Protein AF-A0A8T3NRA7-F1 (afdb_monomer_lite)

Sequence (669 aa):
MKNLGLRRLRPAPAILIGAIGLLWAFSTGAVRDFVWADVRAGLIRLDGLSRVTRGLVLLGFGLLMLMVGALLFNDVWRAESRLLPLVRGVAGRGTMLPASLAPATLFLLSVAWTFALVGALHGHWAIRLAILTLYSLSALGWSSQAGLADRGAMMIGWATLAAVPLFFALRWRGPARPTLDFVVLLPLVGLTFVQMQALGVETWRSSGIPTVLASLAASVQNLSALTFPLLLRAGFNIADFTRRAAGWTVAIAERRLPSWAPPSLLLLLLGWRLREAVLETVERASRSSLEVEILPLVGGLAVPLSVGLVWWLVVGRPGARDTFPPSAEALTAAAGRHALPLIVAWLALNLLVFVLTEVAVAVIVVLGYDAARDVYAQISAITAWANSRSANLGWRLFVDGLALAAAVALSRRGHRPLALYLGIFGLLDVRSALTAADAPLGRFYSVGPGTPVDFWWLVLFSLIALFWLVRGRLTSARVNRLLFVVLVTALLRQTDFISNPFSPFLGFAGIGFIAFGIVWDAVTVGAWANATSPTLPRVSRVFLYLGYVLLTVTVINWSLTLHNLTAVSWFTGEIGLGGLNVFGRPLLYAIFAVTLTLPPGHHPPTVKRPQHVIADGPGRSAGRGRPYVRGPLLRLAAFAEAGVEGAPEAVAEEVQAQDGQEDRRAGEE

Radius of gyration: 31.09 Å; chains: 1; bounding box: 94×95×92 Å

Foldseek 3Di:
DDDDDPPPPDPDVVVVVVVVVLVVCLVCCCCPVPVVLLLVQQAADCPPPDPLLSVLLVVLVVLLVVLLVCLLCLVVLVVPFDWDFDPDADPPPTLTDGPVLLVVLLLLLLSLLLLQQLLQLQFFPVSNCVSLLVLLLLLLLLLLLLPPDDPVLNVVLVVLSVVSVVVSVVCNVPDRDSSVSSVVSSCSSSCSSVSSLVSQVVVCVVVVDNSVSNSSLVSLVLLQLLLLLLLLVLLQVVLVVLLSVLLSVLVCCVPPPPLVVLLVLLCVLLVVLLVVLVVVLVVVCVVDPPLLSVLLLVLLLVLLVLLVVLCCLLQVDPVNPVDAFDALVLLSVLLSVCSSVLSCQLCVLVVVLSSLQSVLSSQCSPVNCVRSVVVNVVSVVSSVVSPDPVNNLVSLLVSLVVLCVVLNVCSVVVVRSSSSLSSSLSSLSNSQSQCPCPHVNVSNDFDDQSTSNLNNVSVVLVVLCVVCVVVVNCDSLLSSLSSSLSSSSVVVSVLQCLLPVCCVPSVDGRSCNVSCSLVVCNSNVNVPLVDADSNRGSSSSSSSSSSSSSSNSSSQSSCVSSVVVVVSCCSRPVSNVVSSSNRSVSSSSSNSSSSNPGDPPDHRDDPPSPPPPPVPPPDDPDDDDDDDDDDDDDDDDDDDDDDDDDDDDDPVPPVVVPVVPPVPPPPDD

Structure (mmCIF, N/CA/C/O backbone):
data_AF-A0A8T3NRA7-F1
#
_entry.id   AF-A0A8T3NRA7-F1
#
loop_
_atom_site.group_PDB
_atom_site.id
_atom_site.type_symbol
_atom_site.label_atom_id
_atom_site.label_alt_id
_atom_site.label_comp_id
_atom_site.label_asym_id
_atom_site.label_entity_id
_atom_site.label_seq_id
_atom_site.pdbx_PDB_ins_code
_atom_site.Cartn_x
_atom_site.Cartn_y
_atom_site.Cartn_z
_atom_site.occupancy
_atom_site.B_iso_or_equiv
_atom_site.auth_seq_id
_atom_site.auth_comp_id
_atom_site.auth_asym_id
_atom_site.auth_atom_id
_atom_site.pdbx_PDB_model_num
ATOM 1 N N . MET A 1 1 ? -59.843 -18.920 4.256 1.00 42.78 1 MET A N 1
ATOM 2 C CA . MET A 1 1 ? -58.542 -18.232 4.422 1.00 42.78 1 MET A CA 1
ATOM 3 C C . MET A 1 1 ? -58.771 -16.726 4.318 1.00 42.78 1 MET A C 1
ATOM 5 O O . MET A 1 1 ? -59.166 -16.256 3.262 1.00 42.78 1 MET A O 1
ATOM 9 N N . LYS A 1 2 ? -58.673 -15.998 5.440 1.00 42.53 2 LYS A N 1
ATOM 10 C CA . LYS A 1 2 ? -58.988 -14.561 5.554 1.00 42.53 2 LYS A CA 1
ATOM 11 C C . LYS A 1 2 ? -57.787 -13.710 5.116 1.00 42.53 2 LYS A C 1
ATOM 13 O O . LYS A 1 2 ? -56.716 -13.831 5.700 1.00 42.53 2 LYS A O 1
ATOM 18 N N . ASN A 1 3 ? -58.004 -12.827 4.140 1.00 49.53 3 ASN A N 1
ATOM 19 C CA . ASN A 1 3 ? -57.104 -11.734 3.765 1.00 49.53 3 ASN A CA 1
ATOM 20 C C . ASN A 1 3 ? -56.941 -10.760 4.945 1.00 49.53 3 ASN A C 1
ATOM 22 O O . ASN A 1 3 ? -57.771 -9.873 5.150 1.00 49.53 3 ASN A O 1
ATOM 26 N N . LEU A 1 4 ? -55.883 -10.933 5.738 1.00 47.72 4 LEU A N 1
ATOM 27 C CA . LEU A 1 4 ? -55.464 -9.955 6.741 1.00 47.72 4 LEU A CA 1
ATOM 28 C C . LEU A 1 4 ? -54.808 -8.762 6.031 1.00 47.72 4 LEU A C 1
ATOM 30 O O . LEU A 1 4 ? -53.804 -8.893 5.333 1.00 47.72 4 LEU A O 1
ATOM 34 N N . GLY A 1 5 ? -55.433 -7.593 6.177 1.00 48.03 5 GLY A N 1
ATOM 35 C CA . GLY A 1 5 ? -55.075 -6.358 5.492 1.00 48.03 5 GLY A CA 1
ATOM 36 C C . GLY A 1 5 ? -53.710 -5.796 5.895 1.00 48.03 5 GLY A C 1
ATOM 37 O O . GLY A 1 5 ? -53.592 -5.072 6.877 1.00 48.03 5 GLY A O 1
ATOM 38 N N . LEU A 1 6 ? -52.706 -6.009 5.045 1.00 50.75 6 LEU A N 1
ATOM 39 C CA . LEU A 1 6 ? -51.382 -5.367 5.100 1.00 50.75 6 LEU A CA 1
ATOM 40 C C . LEU A 1 6 ? -51.362 -3.922 4.542 1.00 50.75 6 LEU A C 1
ATOM 42 O O . LEU A 1 6 ? -50.311 -3.388 4.201 1.00 50.75 6 LEU A O 1
ATOM 46 N N . ARG A 1 7 ? -52.512 -3.238 4.443 1.00 48.81 7 ARG A N 1
ATOM 47 C CA . ARG A 1 7 ? -52.618 -1.902 3.809 1.00 48.81 7 ARG A CA 1
ATOM 48 C C . ARG A 1 7 ? -52.236 -0.704 4.701 1.00 48.81 7 ARG A C 1
ATOM 50 O O . ARG A 1 7 ? -52.341 0.426 4.234 1.00 48.81 7 ARG A O 1
ATOM 57 N N . ARG A 1 8 ? -51.781 -0.893 5.948 1.00 47.66 8 ARG A N 1
ATOM 58 C CA . ARG A 1 8 ? -51.536 0.217 6.904 1.00 47.66 8 ARG A CA 1
ATOM 59 C C . ARG A 1 8 ? -50.123 0.298 7.497 1.00 47.66 8 ARG A C 1
ATOM 61 O O . ARG A 1 8 ? -49.962 0.670 8.650 1.00 47.66 8 ARG A O 1
ATOM 68 N N . LEU A 1 9 ? -49.093 0.033 6.699 1.00 49.75 9 LEU A N 1
ATOM 69 C CA . LEU A 1 9 ? -47.711 0.402 7.045 1.00 49.75 9 LEU A CA 1
ATOM 70 C C . LEU A 1 9 ? -47.064 1.212 5.916 1.00 49.75 9 LEU A C 1
ATOM 72 O O . LEU A 1 9 ? -45.962 0.913 5.469 1.00 49.75 9 LEU A O 1
ATOM 76 N N . ARG A 1 10 ? -47.756 2.243 5.417 1.00 51.19 10 ARG A N 1
ATOM 77 C CA . ARG A 1 10 ? -47.063 3.279 4.646 1.00 51.19 10 ARG A CA 1
ATOM 78 C C . ARG A 1 10 ? -46.370 4.196 5.656 1.00 51.19 10 ARG A C 1
ATOM 80 O O . ARG A 1 10 ? -47.083 4.802 6.458 1.00 51.19 10 ARG A O 1
ATOM 87 N N . PRO A 1 11 ? -45.027 4.273 5.673 1.00 61.53 11 PRO A N 1
ATOM 88 C CA . PRO A 1 11 ? -44.339 5.227 6.529 1.00 61.53 11 PRO A CA 1
ATOM 89 C C . PRO A 1 11 ? -44.876 6.620 6.209 1.00 61.53 11 PRO A C 1
ATOM 91 O O . PRO A 1 11 ? -45.037 6.970 5.037 1.00 61.53 11 PRO A O 1
ATOM 94 N N . ALA A 1 12 ? -45.212 7.393 7.243 1.00 73.50 12 ALA A N 1
ATOM 95 C CA . ALA A 1 12 ? -45.688 8.753 7.045 1.00 73.50 12 ALA A CA 1
ATOM 96 C C . ALA A 1 12 ? -44.647 9.515 6.199 1.00 73.50 12 ALA A C 1
ATOM 98 O O . ALA A 1 12 ? -43.454 9.410 6.491 1.00 73.50 12 ALA A O 1
ATOM 99 N N . PRO A 1 13 ? -45.049 10.275 5.166 1.00 73.38 13 PRO A N 1
ATOM 100 C CA . PRO A 1 13 ? -44.116 10.989 4.287 1.00 73.38 13 PRO A CA 1
ATOM 101 C C . PRO A 1 13 ? -43.151 11.903 5.061 1.00 73.38 13 PRO A C 1
ATOM 103 O O . PRO A 1 13 ? -42.006 12.070 4.655 1.00 73.38 13 PRO A O 1
ATOM 106 N N . ALA A 1 14 ? -43.558 12.394 6.237 1.00 70.06 14 ALA A N 1
ATOM 107 C CA . ALA A 1 14 ? -42.700 13.125 7.168 1.00 70.06 14 ALA A CA 1
ATOM 108 C C . ALA A 1 14 ? -41.482 12.315 7.669 1.00 70.06 14 ALA A C 1
ATOM 110 O O . ALA A 1 14 ? -40.402 12.876 7.823 1.00 70.06 14 ALA A O 1
ATOM 111 N N . ILE A 1 15 ? -41.620 11.000 7.878 1.00 70.44 15 ILE A N 1
ATOM 112 C CA . ILE A 1 15 ? -40.518 10.111 8.286 1.00 70.44 15 ILE A CA 1
ATOM 113 C C . ILE A 1 15 ? -39.537 9.924 7.128 1.00 70.44 15 ILE A C 1
ATOM 115 O O . ILE A 1 15 ? -38.329 9.957 7.341 1.00 70.44 15 ILE A O 1
ATOM 119 N N . LEU A 1 16 ? -40.042 9.773 5.899 1.00 69.44 16 LEU A N 1
ATOM 120 C CA . LEU A 1 16 ? -39.198 9.638 4.712 1.00 69.44 16 LEU A CA 1
ATOM 121 C C . LEU A 1 16 ? -38.414 10.933 4.443 1.00 69.44 16 LEU A C 1
ATOM 123 O O . LEU A 1 16 ? -37.205 10.887 4.246 1.00 69.44 16 LEU A O 1
ATOM 127 N N . ILE A 1 17 ? -39.083 12.090 4.503 1.00 72.94 17 ILE A N 1
ATOM 128 C CA . ILE A 1 17 ? -38.454 13.409 4.334 1.00 72.94 17 ILE A CA 1
ATOM 129 C C . ILE A 1 17 ? -37.449 13.673 5.461 1.00 72.94 17 ILE A C 1
ATOM 131 O O . ILE A 1 17 ? -36.344 14.138 5.195 1.00 72.94 17 ILE A O 1
ATOM 135 N N . GLY A 1 18 ? -37.785 13.317 6.704 1.00 70.69 18 GLY A N 1
ATOM 136 C CA . GLY A 1 18 ? -36.867 13.399 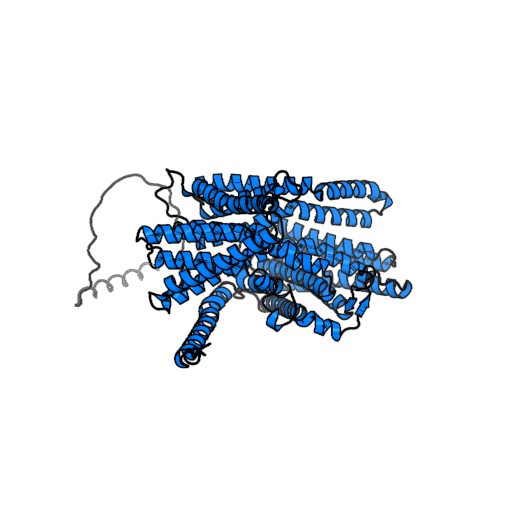7.839 1.00 70.69 18 GLY A CA 1
ATOM 137 C C . GLY A 1 18 ? -35.639 12.502 7.669 1.00 70.69 18 GLY A C 1
ATOM 138 O O . GLY A 1 18 ? -34.526 12.945 7.931 1.00 70.69 18 GLY A O 1
ATOM 139 N N . ALA A 1 19 ? -35.811 11.277 7.165 1.00 70.31 19 ALA A N 1
ATOM 140 C CA . ALA A 1 19 ? -34.712 10.357 6.882 1.00 70.31 19 ALA A CA 1
ATOM 141 C C . ALA A 1 19 ? -33.817 10.857 5.738 1.00 70.31 19 ALA A C 1
ATOM 143 O O . ALA A 1 19 ? -32.597 10.800 5.858 1.00 70.31 19 ALA A O 1
ATOM 144 N N . ILE A 1 20 ? -34.400 11.399 4.664 1.00 73.00 20 ILE A N 1
ATOM 145 C CA . ILE A 1 20 ? -33.654 12.006 3.551 1.00 73.00 20 ILE A CA 1
ATOM 146 C C . ILE A 1 20 ? -32.911 13.257 4.026 1.00 73.00 20 ILE A C 1
ATOM 148 O O . ILE A 1 20 ? -31.728 13.405 3.740 1.00 73.00 20 ILE A O 1
ATOM 152 N N . GLY A 1 21 ? -33.564 14.133 4.792 1.00 73.44 21 GLY A N 1
ATOM 153 C CA . GLY A 1 21 ? -32.945 15.325 5.370 1.00 73.44 21 GLY A CA 1
ATOM 154 C C . GLY A 1 21 ? -31.814 14.977 6.337 1.00 73.44 21 GLY A C 1
ATOM 155 O O . GLY A 1 21 ? -30.758 15.607 6.300 1.00 73.44 21 GLY A O 1
ATOM 156 N N . LEU A 1 22 ? -31.990 13.928 7.145 1.00 71.50 22 LEU A N 1
ATOM 157 C CA . LEU A 1 22 ? -30.947 13.383 8.010 1.00 71.50 22 LEU A CA 1
ATOM 158 C C . LEU A 1 22 ? -29.785 12.831 7.179 1.00 71.50 22 LEU A C 1
ATOM 160 O O . LEU A 1 22 ? -28.651 13.215 7.430 1.00 71.50 22 LEU A O 1
ATOM 164 N N . LEU A 1 23 ? -30.050 11.991 6.173 1.00 73.19 23 LEU A N 1
ATOM 165 C CA . LEU A 1 23 ? -29.034 11.441 5.268 1.00 73.19 23 LEU A CA 1
ATOM 166 C C . LEU A 1 23 ? -28.276 12.545 4.528 1.00 73.19 23 LEU A C 1
ATOM 168 O O . LEU A 1 23 ? -27.055 12.473 4.402 1.00 73.19 23 LEU A O 1
ATOM 172 N N . TRP A 1 24 ? -28.970 13.590 4.083 1.00 75.00 24 TRP A N 1
ATOM 173 C CA . TRP A 1 24 ? -28.373 14.738 3.413 1.00 75.00 24 TRP A CA 1
ATOM 174 C C . TRP A 1 24 ? -27.513 15.572 4.361 1.00 75.00 24 TRP A C 1
ATOM 176 O O . TRP A 1 24 ? -26.362 15.870 4.046 1.00 75.00 24 TRP A O 1
ATOM 186 N N . ALA A 1 25 ? -28.024 15.917 5.546 1.00 70.56 25 ALA A N 1
ATOM 187 C CA . ALA A 1 25 ? -27.269 16.644 6.565 1.00 70.56 25 ALA A CA 1
ATOM 188 C C . ALA A 1 25 ? -26.057 15.838 7.056 1.00 70.56 25 ALA A C 1
ATOM 190 O O . ALA A 1 25 ? -24.994 16.401 7.316 1.00 70.56 25 ALA A O 1
ATOM 191 N N . PHE A 1 26 ? -26.206 14.517 7.142 1.00 68.25 26 PHE A N 1
ATOM 192 C CA . PHE A 1 26 ? -25.139 13.587 7.478 1.00 68.25 26 PHE A CA 1
ATOM 193 C C . PHE A 1 26 ? -24.077 13.561 6.377 1.00 68.25 26 PHE A C 1
ATOM 195 O O . PHE A 1 26 ? -22.900 13.722 6.673 1.00 68.25 26 PHE A O 1
ATOM 202 N N . SER A 1 27 ? -24.484 13.454 5.111 1.00 70.12 27 SER A N 1
ATOM 203 C CA . SER A 1 27 ? -23.572 13.407 3.961 1.00 70.12 27 SER A CA 1
ATOM 204 C C . SER A 1 27 ? -22.838 14.734 3.763 1.00 70.12 27 SER A C 1
ATOM 206 O O . SER A 1 27 ? -21.614 14.767 3.691 1.00 70.12 27 SER A O 1
ATOM 208 N N . THR A 1 28 ? -23.562 15.854 3.748 1.00 73.25 28 THR A N 1
ATOM 209 C CA . THR A 1 28 ? -22.978 17.192 3.561 1.00 73.25 28 THR A CA 1
ATOM 210 C C . THR A 1 28 ? -22.137 17.632 4.757 1.00 73.25 28 THR A C 1
ATOM 212 O O . THR A 1 28 ? -21.053 18.181 4.569 1.00 73.25 28 THR A O 1
ATOM 215 N N . GLY A 1 29 ? -22.580 17.344 5.986 1.00 67.38 29 GLY A N 1
ATOM 216 C CA . GLY A 1 29 ? -21.813 17.602 7.205 1.00 67.38 29 GLY A CA 1
ATOM 217 C C . GLY A 1 29 ? -20.548 16.746 7.295 1.00 67.38 29 GLY A C 1
ATOM 218 O O . GLY A 1 29 ? -19.486 17.273 7.619 1.00 67.38 29 GLY A O 1
ATOM 219 N N . ALA A 1 30 ? -20.632 15.455 6.948 1.00 66.38 30 ALA A N 1
ATOM 220 C CA . ALA A 1 30 ? -19.479 14.557 6.874 1.00 66.38 30 ALA A CA 1
ATOM 221 C C . ALA A 1 30 ? -18.441 15.053 5.858 1.00 66.38 30 ALA A C 1
ATOM 223 O O . ALA A 1 30 ? -17.259 15.185 6.178 1.00 66.38 30 ALA A O 1
ATOM 224 N N . VAL A 1 31 ? -18.884 15.393 4.646 1.00 72.31 31 VAL A N 1
ATOM 225 C CA . VAL A 1 31 ? -17.997 15.873 3.580 1.00 72.31 31 VAL A CA 1
ATOM 226 C C . VAL A 1 31 ? -17.373 17.225 3.942 1.00 72.31 31 VAL A C 1
ATOM 228 O O . VAL A 1 31 ? -16.157 17.393 3.843 1.00 72.31 31 VAL A O 1
ATOM 231 N N . ARG A 1 32 ? -18.172 18.194 4.399 1.00 75.44 32 ARG A N 1
ATOM 232 C CA . ARG A 1 32 ? -17.684 19.556 4.651 1.00 75.44 32 ARG A CA 1
ATOM 233 C C . ARG A 1 32 ? -16.833 19.662 5.910 1.00 75.44 32 ARG A C 1
ATOM 235 O O . ARG A 1 32 ? -15.769 20.265 5.866 1.00 75.44 32 ARG A O 1
ATOM 242 N N . ASP A 1 33 ? -17.300 19.147 7.041 1.00 66.62 33 ASP A N 1
ATOM 243 C CA . ASP A 1 33 ? -16.639 19.434 8.319 1.00 66.62 33 ASP A CA 1
ATOM 244 C C . ASP A 1 33 ? -15.495 18.455 8.603 1.00 66.62 33 ASP A C 1
ATOM 246 O O . ASP A 1 33 ? -14.556 18.812 9.313 1.00 66.62 33 ASP A O 1
ATOM 250 N N . PHE A 1 34 ? -15.546 17.246 8.037 1.00 65.12 34 PHE A N 1
ATOM 251 C CA . PHE A 1 34 ? -14.589 16.193 8.363 1.00 65.12 34 PHE A CA 1
ATOM 252 C C . PHE A 1 34 ? -13.652 15.851 7.206 1.00 65.12 34 PHE A C 1
ATOM 254 O O . PHE A 1 34 ? -12.438 15.907 7.390 1.00 65.12 34 PHE A O 1
ATOM 261 N N . VAL A 1 35 ? -14.179 15.585 6.004 1.00 71.62 35 VAL A N 1
ATOM 262 C CA . VAL A 1 35 ? -13.320 15.291 4.843 1.00 71.62 35 VAL A CA 1
ATOM 263 C C . VAL A 1 35 ? -12.513 16.528 4.461 1.00 71.62 35 VAL A C 1
ATOM 265 O O . VAL A 1 35 ? -11.292 16.455 4.380 1.00 71.62 35 VAL A O 1
ATOM 268 N N . TRP A 1 36 ? -13.151 17.690 4.303 1.00 79.06 36 TRP A N 1
ATOM 269 C CA . TRP A 1 36 ? -12.434 18.903 3.901 1.00 79.06 36 TRP A CA 1
ATOM 270 C C . TRP A 1 36 ? -11.401 19.378 4.930 1.00 79.06 36 TRP A C 1
ATOM 272 O O . TRP A 1 36 ? -10.348 19.881 4.546 1.00 79.06 36 TRP A O 1
ATOM 282 N N . ALA A 1 37 ? -11.671 19.229 6.231 1.00 77.38 37 ALA A N 1
ATOM 283 C CA . ALA A 1 37 ? -10.720 19.617 7.273 1.00 77.38 37 ALA A CA 1
ATOM 284 C C . ALA A 1 37 ? -9.452 18.751 7.231 1.00 77.38 37 ALA A C 1
ATOM 286 O O . ALA A 1 37 ? -8.343 19.287 7.278 1.00 77.38 37 ALA A O 1
ATOM 287 N N . ASP A 1 38 ? -9.618 17.437 7.072 1.00 72.94 38 ASP A N 1
ATOM 288 C CA . ASP A 1 38 ? -8.507 16.493 6.939 1.00 72.94 38 ASP A CA 1
ATOM 289 C C . ASP A 1 38 ? -7.735 16.703 5.636 1.00 72.94 38 ASP A C 1
ATOM 291 O O . ASP A 1 38 ? -6.505 16.731 5.649 1.00 72.94 38 ASP A O 1
ATOM 295 N N . VAL A 1 39 ? -8.450 16.929 4.530 1.00 78.38 39 VAL A N 1
ATOM 296 C CA . VAL A 1 39 ? -7.868 17.310 3.240 1.00 78.38 39 VAL A CA 1
ATOM 297 C C . VAL A 1 39 ? -7.040 18.578 3.410 1.00 78.38 39 VAL A C 1
ATOM 299 O O . VAL A 1 39 ? -5.850 18.573 3.130 1.00 78.38 39 VAL A O 1
ATOM 302 N N . ARG A 1 40 ? -7.614 19.651 3.963 1.00 82.25 40 ARG A N 1
ATOM 303 C CA . ARG A 1 40 ? -6.927 20.935 4.152 1.00 82.25 40 ARG A CA 1
ATOM 304 C C . ARG A 1 40 ? -5.684 20.811 5.034 1.00 82.25 40 ARG A C 1
ATOM 306 O O . ARG A 1 40 ? -4.677 21.447 4.733 1.00 82.25 40 ARG A O 1
ATOM 313 N N . ALA A 1 41 ? -5.741 20.011 6.098 1.00 78.69 41 ALA A N 1
ATOM 314 C CA . ALA A 1 41 ? -4.588 19.734 6.956 1.00 78.69 41 ALA A CA 1
ATOM 315 C C . ALA A 1 41 ? -3.517 18.881 6.247 1.00 78.69 41 ALA A C 1
ATOM 317 O O . ALA A 1 41 ? -2.326 19.003 6.539 1.00 78.69 41 ALA A O 1
ATOM 318 N N . GLY A 1 42 ? -3.946 18.033 5.314 1.00 79.44 42 GLY A N 1
ATOM 319 C CA . GLY A 1 42 ? -3.124 17.132 4.517 1.00 79.44 42 GLY A CA 1
ATOM 320 C C . GLY A 1 42 ? -2.568 17.714 3.215 1.00 79.44 42 GLY A C 1
ATOM 321 O O . GLY A 1 42 ? -1.697 17.093 2.610 1.00 79.44 42 GLY A O 1
ATOM 322 N N . LEU A 1 43 ? -3.003 18.899 2.780 1.00 87.62 43 LEU A N 1
ATOM 323 C CA . LEU A 1 43 ? -2.511 19.501 1.541 1.00 87.62 43 LEU A CA 1
ATOM 324 C C . LEU A 1 43 ? -1.028 19.887 1.642 1.00 87.62 43 LEU A C 1
ATOM 326 O O . LEU A 1 43 ? -0.536 20.375 2.667 1.00 87.62 43 LEU A O 1
ATOM 330 N N . ILE A 1 44 ? -0.302 19.715 0.535 1.00 89.50 44 ILE A N 1
ATOM 331 C CA . ILE A 1 44 ? 1.076 20.198 0.420 1.00 89.50 44 ILE A CA 1
ATOM 332 C C . ILE A 1 44 ? 1.070 21.730 0.455 1.00 89.50 44 ILE A C 1
ATOM 334 O O . ILE A 1 44 ? 0.444 22.395 -0.371 1.00 89.50 44 ILE A O 1
ATOM 338 N N . ARG A 1 45 ? 1.795 22.300 1.417 1.00 92.25 45 ARG A N 1
ATOM 339 C CA . ARG A 1 45 ? 1.939 23.744 1.592 1.00 92.25 45 ARG A CA 1
ATOM 340 C C . ARG A 1 45 ? 2.900 24.288 0.545 1.00 92.25 45 ARG A C 1
ATOM 342 O O . ARG A 1 45 ? 4.091 23.979 0.559 1.00 92.25 45 ARG A O 1
ATOM 349 N N . LEU A 1 46 ? 2.374 25.140 -0.330 1.00 93.81 46 LEU A N 1
ATOM 350 C CA . LEU A 1 46 ? 3.138 25.795 -1.396 1.00 93.81 46 LEU A CA 1
ATOM 351 C C . LEU A 1 46 ? 3.808 27.101 -0.927 1.00 93.81 46 LEU A C 1
ATOM 353 O O . LEU A 1 46 ? 4.614 27.674 -1.660 1.00 93.81 46 LEU A O 1
ATOM 357 N N . ASP A 1 47 ? 3.506 27.556 0.293 1.00 93.38 47 ASP A N 1
ATOM 358 C CA . ASP A 1 47 ? 4.049 28.786 0.880 1.00 93.38 47 ASP A CA 1
ATOM 359 C C . ASP A 1 47 ? 5.577 28.718 0.977 1.00 93.38 47 ASP A C 1
ATOM 361 O O . ASP A 1 47 ? 6.127 27.756 1.520 1.00 93.38 47 ASP A O 1
ATOM 365 N N . GLY A 1 48 ? 6.273 29.738 0.473 1.00 93.31 48 GLY A N 1
ATOM 366 C CA . GLY A 1 48 ? 7.739 29.815 0.483 1.00 93.31 48 GLY A CA 1
ATOM 367 C C . GLY A 1 48 ? 8.437 29.038 -0.640 1.00 93.31 48 GLY A C 1
ATOM 368 O O . GLY A 1 48 ? 9.659 28.924 -0.627 1.00 93.31 48 GLY A O 1
ATOM 369 N N . LEU A 1 49 ? 7.696 28.484 -1.607 1.00 94.81 49 LEU A N 1
ATOM 370 C CA . LEU A 1 49 ? 8.273 27.958 -2.849 1.00 94.81 49 LEU A CA 1
ATOM 371 C C . LEU A 1 49 ? 8.381 29.065 -3.904 1.00 94.81 49 LEU A C 1
ATOM 373 O O . LEU A 1 49 ? 7.523 29.945 -3.983 1.00 94.81 49 LEU A O 1
ATOM 377 N N . SER A 1 50 ? 9.406 28.997 -4.761 1.00 96.25 50 SER A N 1
ATOM 378 C CA . SER A 1 50 ? 9.482 29.883 -5.929 1.00 96.25 50 SER A CA 1
ATOM 379 C C . SER A 1 50 ? 8.264 29.671 -6.840 1.00 96.25 50 SER A C 1
ATOM 381 O O . SER A 1 50 ? 7.718 28.564 -6.897 1.00 96.25 50 SER A O 1
ATOM 383 N N . ARG A 1 51 ? 7.848 30.702 -7.593 1.00 96.88 51 ARG A N 1
ATOM 384 C CA . ARG A 1 51 ? 6.703 30.598 -8.523 1.00 96.88 51 ARG A CA 1
ATOM 385 C C . ARG A 1 51 ? 6.860 29.428 -9.498 1.00 96.88 51 ARG A C 1
ATOM 387 O O . ARG A 1 51 ? 5.903 28.696 -9.726 1.00 96.88 51 ARG A O 1
ATOM 394 N N . VAL A 1 52 ? 8.074 29.207 -10.006 1.00 96.69 52 VAL A N 1
ATOM 395 C CA . VAL A 1 52 ? 8.349 28.117 -10.952 1.00 96.69 52 VAL A CA 1
ATOM 396 C C . VAL A 1 52 ? 8.301 26.753 -10.266 1.00 96.69 52 VAL A C 1
ATOM 398 O O . VAL A 1 52 ? 7.665 25.837 -10.773 1.00 96.69 52 VAL A O 1
ATOM 401 N N . THR A 1 53 ? 8.886 26.613 -9.071 1.00 96.38 53 THR A N 1
ATOM 402 C CA . THR A 1 53 ? 8.798 25.365 -8.290 1.00 96.38 53 THR A CA 1
ATOM 403 C C . THR A 1 53 ? 7.348 25.033 -7.938 1.00 96.38 53 THR A C 1
ATOM 405 O O . THR A 1 53 ? 6.944 23.879 -8.035 1.00 96.38 53 THR A O 1
ATOM 408 N N . ARG A 1 54 ? 6.543 26.041 -7.584 1.00 96.62 54 ARG A N 1
ATOM 409 C CA . ARG A 1 54 ? 5.100 25.885 -7.377 1.00 96.62 54 ARG A CA 1
ATOM 410 C C . ARG A 1 54 ? 4.406 25.403 -8.652 1.00 96.62 54 ARG A C 1
ATOM 412 O O . ARG A 1 54 ? 3.599 24.485 -8.571 1.00 96.62 54 ARG A O 1
ATOM 419 N N . GLY A 1 55 ? 4.745 25.979 -9.805 1.00 97.44 55 GLY A N 1
ATOM 420 C CA . GLY A 1 55 ? 4.258 25.534 -11.112 1.00 97.44 55 GLY A CA 1
ATOM 421 C C . GLY A 1 55 ? 4.582 24.066 -11.398 1.00 97.44 55 GLY A C 1
ATOM 422 O O . GLY A 1 55 ? 3.692 23.323 -11.789 1.00 97.44 55 GLY A O 1
ATOM 423 N N . LEU A 1 56 ? 5.809 23.616 -11.112 1.00 97.44 56 LEU A N 1
ATOM 424 C CA . LEU A 1 56 ? 6.205 22.208 -11.260 1.00 97.44 56 LEU A CA 1
ATOM 425 C C . LEU A 1 56 ? 5.424 21.278 -10.323 1.00 97.44 56 LEU A C 1
ATOM 427 O O . LEU A 1 56 ? 4.972 20.220 -10.743 1.00 97.44 56 LEU A O 1
ATOM 431 N N . VAL A 1 57 ? 5.221 21.673 -9.064 1.00 96.00 57 VAL A N 1
ATOM 432 C CA . VAL A 1 57 ? 4.410 20.888 -8.118 1.00 96.00 57 VAL A CA 1
ATOM 433 C C . VAL A 1 57 ? 2.960 20.785 -8.599 1.00 96.00 57 VAL A C 1
ATOM 435 O O . VAL A 1 57 ? 2.389 19.697 -8.589 1.00 96.00 57 VAL A O 1
ATOM 438 N N . LEU A 1 58 ? 2.377 21.894 -9.068 1.00 96.12 58 LEU A N 1
ATOM 439 C CA . LEU A 1 58 ? 1.031 21.909 -9.649 1.00 96.12 58 LEU A CA 1
ATOM 440 C C . LEU A 1 58 ? 0.947 21.061 -10.922 1.00 96.12 58 LEU A C 1
ATOM 442 O O . LEU A 1 58 ? -0.036 20.349 -11.092 1.00 96.12 58 LEU A O 1
ATOM 446 N N . LEU A 1 59 ? 1.975 21.081 -11.774 1.00 96.75 59 LEU A N 1
ATOM 447 C CA . LEU A 1 59 ? 2.076 20.209 -12.944 1.00 96.75 59 LEU A CA 1
ATOM 448 C C . LEU A 1 59 ? 2.085 18.733 -12.530 1.00 96.75 59 LEU A C 1
ATOM 450 O O . LEU A 1 59 ? 1.331 17.948 -13.093 1.00 96.75 59 LEU A O 1
ATOM 454 N N . GLY A 1 60 ? 2.882 18.357 -11.525 1.00 95.75 60 GLY A N 1
ATOM 455 C CA . GLY A 1 60 ? 2.925 16.985 -11.011 1.00 95.75 60 GLY A CA 1
ATOM 456 C C . GLY A 1 60 ? 1.563 16.507 -10.496 1.00 95.75 60 GLY A C 1
ATOM 457 O O . GLY A 1 60 ? 1.120 15.416 -10.846 1.00 95.75 60 GLY A O 1
ATOM 458 N N . PHE A 1 61 ? 0.852 17.344 -9.734 1.00 94.19 61 PHE A N 1
ATOM 459 C CA . PHE A 1 61 ? -0.520 17.045 -9.304 1.00 94.19 61 PHE A CA 1
ATOM 460 C C . PHE A 1 61 ? -1.530 17.037 -10.457 1.00 94.19 61 PHE A C 1
ATOM 462 O O . PHE A 1 61 ? -2.430 16.201 -10.467 1.00 94.19 61 PHE A O 1
ATOM 469 N N . GLY A 1 62 ? -1.386 17.931 -11.435 1.00 95.44 62 GLY A N 1
ATOM 470 C CA . GLY A 1 62 ? -2.222 17.959 -12.634 1.00 95.44 62 GLY A CA 1
ATOM 471 C C . GLY A 1 62 ? -2.081 16.676 -13.452 1.00 95.44 62 GLY A C 1
ATOM 472 O O . GLY A 1 62 ? -3.084 16.076 -13.825 1.00 95.44 62 GLY A O 1
ATOM 473 N N . LEU A 1 63 ? -0.848 16.200 -13.647 1.00 95.94 63 LEU A N 1
ATOM 474 C CA . LEU A 1 63 ? -0.563 14.918 -14.295 1.00 95.94 63 LEU A CA 1
ATOM 475 C C . LEU A 1 63 ? -1.100 13.736 -13.485 1.00 95.94 63 LEU A C 1
ATOM 477 O O . LEU A 1 63 ? -1.650 12.807 -14.066 1.00 95.94 63 LEU A O 1
ATOM 481 N N . LEU A 1 64 ? -1.002 13.779 -12.154 1.00 92.75 64 LEU A N 1
ATOM 482 C CA . LEU A 1 64 ? -1.603 12.762 -11.292 1.00 92.75 64 LEU A CA 1
ATOM 483 C C . LEU A 1 64 ? -3.125 12.693 -11.486 1.00 92.75 64 LEU A C 1
ATOM 485 O O . LEU A 1 64 ? -3.665 11.607 -11.671 1.00 92.75 64 LEU A O 1
ATOM 489 N N . MET A 1 65 ? -3.811 13.838 -11.486 1.00 91.62 65 MET A N 1
ATOM 490 C CA . MET A 1 65 ? -5.261 13.901 -11.700 1.00 91.62 65 MET A CA 1
ATOM 491 C C . MET A 1 65 ? -5.653 13.442 -13.103 1.00 91.62 65 MET A C 1
ATOM 493 O O . MET A 1 65 ? -6.605 12.677 -13.245 1.00 91.62 65 MET A O 1
ATOM 497 N N . LEU A 1 66 ? -4.888 13.840 -14.124 1.00 94.06 66 LEU A N 1
ATOM 498 C CA . LEU A 1 66 ? -5.065 13.358 -15.492 1.00 94.06 66 LEU A CA 1
ATOM 499 C C . LEU A 1 66 ? -4.954 11.832 -15.552 1.00 94.06 66 LEU A C 1
ATOM 501 O O . LEU A 1 66 ? -5.768 11.182 -16.196 1.00 94.06 66 LEU A O 1
ATOM 505 N N . MET A 1 67 ? -3.983 11.258 -14.844 1.00 91.88 67 MET A N 1
ATOM 506 C CA . MET A 1 67 ? -3.749 9.820 -14.825 1.00 91.88 67 MET A CA 1
ATOM 507 C C . MET A 1 67 ? -4.785 9.031 -14.034 1.00 91.88 67 MET A C 1
ATOM 509 O O . MET A 1 67 ? -5.153 7.933 -14.438 1.00 91.88 67 MET A O 1
ATOM 513 N N . VAL A 1 68 ? -5.301 9.593 -12.943 1.00 88.12 68 VAL A N 1
ATOM 514 C CA . VAL A 1 68 ? -6.472 9.039 -12.254 1.00 88.12 68 VAL A CA 1
ATOM 515 C C . VAL A 1 68 ? -7.691 9.085 -13.177 1.00 88.12 68 VAL A C 1
ATOM 517 O O . VAL A 1 68 ? -8.418 8.103 -13.264 1.00 88.12 68 VAL A O 1
ATOM 520 N N . GLY A 1 69 ? -7.882 10.181 -13.917 1.00 89.44 69 GLY A N 1
ATOM 521 C CA . GLY A 1 69 ? -8.909 10.280 -14.953 1.00 89.44 69 GLY A CA 1
ATOM 522 C C . GLY A 1 69 ? -8.747 9.199 -16.022 1.00 89.44 69 GLY A C 1
ATOM 523 O O . GLY A 1 69 ? -9.681 8.450 -16.275 1.00 89.44 69 GLY A O 1
ATOM 524 N N . ALA A 1 70 ? -7.549 9.048 -16.586 1.00 89.38 70 ALA A N 1
ATOM 525 C CA . ALA A 1 70 ? -7.246 8.012 -17.571 1.00 89.38 70 ALA A CA 1
ATOM 526 C C . ALA A 1 70 ? -7.528 6.596 -17.048 1.00 89.38 70 ALA A C 1
ATOM 528 O O . ALA A 1 70 ? -8.049 5.761 -17.777 1.00 89.38 70 ALA A O 1
ATOM 529 N N . LEU A 1 71 ? -7.247 6.353 -15.770 1.00 86.88 71 LEU A N 1
ATOM 530 C CA . LEU A 1 71 ? -7.514 5.091 -15.094 1.00 86.88 71 LEU A CA 1
ATOM 531 C C . LEU A 1 71 ? -9.022 4.830 -14.910 1.00 86.88 71 LEU A C 1
ATOM 533 O O . LEU A 1 71 ? -9.461 3.690 -15.044 1.00 86.88 71 LEU A O 1
ATOM 537 N N . LEU A 1 72 ? -9.823 5.869 -14.645 1.00 84.56 72 LEU A N 1
ATOM 538 C CA . LEU A 1 72 ? -11.287 5.773 -14.544 1.00 84.56 72 LEU A CA 1
ATOM 539 C C . LEU A 1 72 ? -11.974 5.651 -15.914 1.00 84.56 72 LEU A C 1
ATOM 541 O O . LEU A 1 72 ? -13.000 4.987 -16.024 1.00 84.56 72 LEU A O 1
ATOM 545 N N . PHE A 1 73 ? -11.404 6.268 -16.950 1.00 87.69 73 PHE A N 1
ATOM 546 C CA . PHE A 1 73 ? -11.925 6.290 -18.324 1.00 87.69 73 PHE A CA 1
ATOM 547 C C . PHE A 1 73 ? -11.106 5.416 -19.281 1.00 87.69 73 PHE A C 1
ATOM 549 O O . PHE A 1 73 ? -11.061 5.658 -20.488 1.00 87.69 73 PHE A O 1
ATOM 556 N N . ASN A 1 74 ? -10.457 4.388 -18.743 1.00 87.38 74 ASN A N 1
ATOM 557 C CA . ASN A 1 74 ? -9.554 3.523 -19.489 1.00 87.38 74 ASN A CA 1
ATOM 558 C C . ASN A 1 74 ? -10.221 2.900 -20.730 1.00 87.38 74 ASN A C 1
ATOM 560 O O . ASN A 1 74 ? -9.659 2.894 -21.824 1.00 87.38 74 ASN A O 1
ATOM 564 N N . ASP A 1 75 ? -11.457 2.430 -20.585 1.00 87.75 75 ASP A N 1
ATOM 565 C CA . ASP A 1 75 ? -12.186 1.799 -21.683 1.00 87.75 75 ASP A CA 1
ATOM 566 C C . ASP A 1 75 ? -12.512 2.772 -22.820 1.00 87.75 75 ASP A C 1
ATOM 568 O O . ASP A 1 75 ? -12.444 2.387 -23.986 1.00 87.75 75 ASP A O 1
ATOM 572 N N . VAL A 1 76 ? -12.772 4.045 -22.502 1.00 89.12 76 VAL A N 1
ATOM 573 C CA . VAL A 1 76 ? -12.938 5.104 -23.511 1.00 89.12 76 VAL A CA 1
ATOM 574 C C . VAL A 1 76 ? -11.625 5.311 -24.258 1.00 89.12 76 VAL A C 1
ATOM 576 O O . VAL A 1 76 ? -11.605 5.349 -25.485 1.00 89.12 76 VAL A O 1
ATOM 579 N N . TRP A 1 77 ? -10.506 5.370 -23.531 1.00 85.62 77 TRP A N 1
ATOM 580 C CA . TRP A 1 77 ? -9.196 5.517 -24.157 1.00 85.62 77 TRP A CA 1
ATOM 581 C C . TRP A 1 77 ? -8.884 4.344 -25.099 1.00 85.62 77 TRP A C 1
ATOM 583 O O . TRP A 1 77 ? -8.393 4.545 -26.212 1.00 85.62 77 TRP A O 1
ATOM 593 N N . ARG A 1 78 ? -9.220 3.114 -24.699 1.00 89.44 78 ARG A N 1
ATOM 594 C CA . ARG A 1 78 ? -9.082 1.928 -25.555 1.00 89.44 78 ARG A CA 1
ATOM 595 C C . ARG A 1 78 ? -9.984 1.979 -26.784 1.00 89.44 78 ARG A C 1
ATOM 597 O O . ARG A 1 78 ? -9.516 1.605 -27.853 1.00 89.44 78 ARG A O 1
ATOM 604 N N . ALA A 1 79 ? -11.237 2.407 -26.632 1.00 91.12 79 ALA A N 1
ATOM 605 C CA . ALA A 1 79 ? -12.205 2.463 -27.725 1.00 91.12 79 ALA A CA 1
ATOM 606 C C . ALA A 1 79 ? -11.762 3.421 -28.844 1.00 91.12 79 ALA A C 1
ATOM 608 O O . ALA A 1 79 ? -11.903 3.097 -30.019 1.00 91.12 79 ALA A O 1
ATOM 609 N N . GLU A 1 80 ? -11.161 4.553 -28.476 1.00 93.44 80 GLU A N 1
ATOM 610 C CA . GLU A 1 80 ? -10.702 5.583 -29.420 1.00 93.44 80 GLU A CA 1
ATOM 611 C C . GLU A 1 80 ? -9.312 5.301 -30.019 1.00 93.44 80 GLU A C 1
ATOM 613 O O . GLU A 1 80 ? -8.864 5.979 -30.945 1.00 93.44 80 GLU A O 1
ATOM 618 N N . SER A 1 81 ? -8.584 4.311 -29.497 1.00 92.19 81 SER A N 1
ATOM 619 C CA . SER A 1 81 ? -7.194 4.061 -29.881 1.00 92.19 81 SER A CA 1
ATOM 620 C C . SER A 1 81 ? -7.038 2.825 -30.750 1.00 92.19 81 SER A C 1
ATOM 622 O O . SER A 1 81 ? -7.595 1.764 -30.477 1.00 92.19 81 SER A O 1
ATOM 624 N N . ARG A 1 82 ? -6.136 2.898 -31.736 1.00 93.75 82 ARG A N 1
ATOM 625 C CA . ARG A 1 82 ? -5.686 1.700 -32.456 1.00 93.75 82 ARG A CA 1
ATOM 626 C C . ARG A 1 82 ? -5.030 0.724 -31.478 1.00 93.75 82 ARG A C 1
ATOM 628 O O . ARG A 1 82 ? -4.047 1.069 -30.824 1.00 93.75 82 ARG A O 1
ATOM 635 N N . LEU A 1 83 ? -5.550 -0.496 -31.416 1.00 92.00 83 LEU A N 1
ATOM 636 C CA . LEU A 1 83 ? -5.043 -1.556 -30.550 1.00 92.00 83 LEU A CA 1
ATOM 637 C C . LEU A 1 83 ? -3.914 -2.337 -31.237 1.00 92.00 83 LEU A C 1
ATOM 639 O O . LEU A 1 83 ? -4.040 -2.754 -32.388 1.00 92.00 83 LEU A O 1
ATOM 643 N N . LEU A 1 84 ? -2.808 -2.525 -30.522 1.00 90.44 84 LEU A N 1
ATOM 644 C CA . LEU A 1 84 ? -1.624 -3.257 -30.962 1.00 90.44 84 LEU A CA 1
ATOM 645 C C . LEU A 1 84 ? -1.494 -4.560 -30.156 1.00 90.44 84 LEU A C 1
ATOM 647 O O . LEU A 1 84 ? -1.580 -4.515 -28.926 1.00 90.44 84 LEU A O 1
ATOM 651 N N . PRO A 1 85 ? -1.267 -5.716 -30.799 1.00 86.56 85 PRO A N 1
ATOM 652 C CA . PRO A 1 85 ? -1.086 -6.973 -30.083 1.00 86.56 85 PRO A CA 1
ATOM 653 C C . PRO A 1 85 ? 0.283 -7.025 -29.386 1.00 86.56 85 PRO A C 1
ATOM 655 O O . PRO A 1 85 ? 1.311 -6.704 -29.982 1.00 86.56 85 PRO A O 1
ATOM 658 N N . LEU A 1 86 ? 0.313 -7.470 -28.127 1.00 84.44 86 LEU A N 1
ATOM 659 C CA . LEU A 1 86 ? 1.553 -7.756 -27.396 1.00 84.44 86 LEU A CA 1
ATOM 660 C C . LEU A 1 86 ? 2.033 -9.194 -27.662 1.00 84.44 86 LEU A C 1
ATOM 662 O O . LEU A 1 86 ? 1.252 -10.140 -27.582 1.00 84.44 86 LEU A O 1
ATOM 666 N N . VAL A 1 87 ? 3.344 -9.371 -27.881 1.00 68.12 87 VAL A N 1
ATOM 667 C CA . VAL A 1 87 ? 4.021 -10.640 -28.271 1.00 68.12 87 VAL A CA 1
ATOM 668 C C . VAL A 1 87 ? 3.892 -11.775 -27.231 1.00 68.12 87 VAL A C 1
ATOM 670 O O . VAL A 1 87 ? 4.309 -12.902 -27.469 1.00 68.12 87 VAL A O 1
ATOM 673 N N . ARG A 1 88 ? 3.287 -11.517 -26.067 1.00 65.88 88 ARG A N 1
ATOM 674 C CA . ARG A 1 88 ? 3.045 -12.507 -24.999 1.00 65.88 88 ARG A CA 1
ATOM 675 C C . ARG A 1 88 ? 1.641 -12.414 -24.392 1.00 65.88 88 ARG A C 1
ATOM 677 O O . ARG A 1 88 ? 1.442 -12.773 -23.235 1.00 65.88 88 ARG A O 1
ATOM 684 N N . GLY A 1 89 ? 0.670 -11.887 -25.137 1.00 59.47 89 GLY A N 1
ATOM 685 C CA . GLY A 1 89 ? -0.720 -11.893 -24.688 1.00 59.47 89 GLY A CA 1
ATOM 686 C C . GLY A 1 89 ? -1.267 -13.316 -24.564 1.00 59.47 89 GLY A C 1
ATOM 687 O O . GLY A 1 89 ? -0.928 -14.186 -25.362 1.00 59.47 89 GLY A O 1
ATOM 688 N N . VAL A 1 90 ? -2.126 -13.557 -23.569 1.00 53.50 90 VAL A N 1
ATOM 689 C CA . VAL A 1 90 ? -2.828 -14.842 -23.421 1.00 53.50 90 VAL A CA 1
ATOM 690 C C . VAL A 1 90 ? -3.624 -15.117 -24.701 1.00 53.50 90 VAL A C 1
ATOM 692 O O . VAL A 1 90 ? -4.505 -14.331 -25.071 1.00 53.50 90 VAL A O 1
ATOM 695 N N . ALA A 1 91 ? -3.305 -16.217 -25.386 1.00 39.38 91 ALA A N 1
ATOM 696 C CA . ALA A 1 91 ? -3.981 -16.623 -26.615 1.00 39.38 91 ALA A CA 1
ATOM 697 C C . ALA A 1 91 ? -5.502 -16.743 -26.382 1.00 39.38 91 ALA A C 1
ATOM 699 O O . ALA A 1 91 ? -5.942 -17.311 -25.385 1.00 39.38 91 ALA A O 1
ATOM 700 N N . GLY A 1 92 ? -6.309 -16.156 -27.271 1.00 45.75 92 GLY A N 1
ATOM 701 C CA . GLY A 1 92 ? -7.778 -16.162 -27.184 1.00 45.75 92 GLY A CA 1
ATOM 702 C C . GLY A 1 92 ? -8.413 -15.040 -26.348 1.00 45.75 92 GLY A C 1
ATOM 703 O O . GLY A 1 92 ? -9.619 -14.838 -26.453 1.00 45.75 92 GLY A O 1
ATOM 704 N N . ARG A 1 93 ? -7.636 -14.271 -25.566 1.00 55.78 93 ARG A N 1
ATOM 705 C CA . ARG A 1 93 ? -8.118 -13.047 -24.880 1.00 55.78 93 ARG A CA 1
ATOM 706 C C . ARG A 1 93 ? -7.287 -11.789 -25.143 1.00 55.78 93 ARG A C 1
ATOM 708 O O . ARG A 1 93 ? -7.822 -10.710 -24.940 1.00 55.78 93 ARG A O 1
ATOM 715 N N . GLY A 1 94 ? -6.039 -11.932 -25.606 1.00 58.44 94 GLY A N 1
ATOM 716 C CA . GLY A 1 94 ? -5.161 -10.879 -26.135 1.00 58.44 94 GLY A CA 1
ATOM 717 C C . GLY A 1 94 ? -4.963 -9.655 -25.230 1.00 58.44 94 GLY A C 1
ATOM 718 O O . GLY A 1 94 ? -5.840 -8.804 -25.127 1.00 58.44 94 GLY A O 1
ATOM 719 N N . THR A 1 95 ? -3.773 -9.478 -24.645 1.00 76.94 95 THR A N 1
ATOM 720 C CA . THR A 1 95 ? -3.404 -8.158 -24.107 1.00 76.94 95 THR A CA 1
ATOM 721 C C . THR A 1 95 ? -3.166 -7.213 -25.283 1.00 76.94 95 THR A C 1
ATOM 723 O O . THR A 1 95 ? -2.187 -7.323 -26.023 1.00 76.94 95 THR A O 1
ATOM 726 N N . MET A 1 96 ? -4.122 -6.316 -25.486 1.00 88.25 96 MET A N 1
ATOM 727 C CA . MET A 1 96 ? -4.087 -5.301 -26.528 1.00 88.25 96 MET A CA 1
ATOM 728 C C . MET A 1 96 ? -3.604 -3.985 -25.929 1.00 88.25 96 MET A C 1
ATOM 730 O O . MET A 1 96 ? -4.112 -3.539 -24.901 1.00 88.25 96 MET A O 1
ATOM 734 N N . LEU A 1 97 ? -2.632 -3.362 -26.585 1.00 90.38 97 LEU A N 1
ATOM 735 C CA . LEU A 1 97 ? -2.058 -2.085 -26.190 1.00 90.38 97 LEU A CA 1
ATOM 736 C C . LEU A 1 97 ? -2.614 -0.961 -27.072 1.00 90.38 97 LEU A C 1
ATOM 738 O O . LEU A 1 97 ? -2.343 -0.956 -28.272 1.00 90.38 97 LEU A O 1
ATOM 742 N N . PRO A 1 98 ? -3.324 0.031 -26.514 1.00 92.88 98 PRO A N 1
ATOM 743 C CA . PRO A 1 98 ? -3.620 1.270 -27.225 1.00 92.88 98 PRO A CA 1
ATOM 744 C C . PRO A 1 98 ? -2.337 1.946 -27.714 1.00 92.88 98 PRO A C 1
ATOM 746 O O . PRO A 1 98 ? -1.430 2.205 -26.923 1.00 92.88 98 PRO A O 1
ATOM 749 N N . ALA A 1 99 ? -2.254 2.269 -29.004 1.00 90.94 99 ALA A N 1
ATOM 750 C CA . ALA A 1 99 ? -1.047 2.834 -29.610 1.00 90.94 99 ALA A CA 1
ATOM 751 C C . ALA A 1 99 ? -0.583 4.136 -28.929 1.00 90.94 99 ALA A C 1
ATOM 753 O O . ALA A 1 99 ? 0.616 4.373 -28.795 1.00 90.94 99 ALA A O 1
ATOM 754 N N . SER A 1 100 ? -1.519 4.954 -28.438 1.00 91.56 100 SER A N 1
ATOM 755 C CA . SER A 1 100 ? -1.233 6.185 -27.690 1.00 91.56 100 SER A CA 1
ATOM 756 C C . SER A 1 100 ? -0.732 5.951 -26.263 1.00 91.56 100 SER A C 1
ATOM 758 O O . SER A 1 100 ? -0.144 6.857 -25.674 1.00 91.56 100 SER A O 1
ATOM 760 N N . LEU A 1 101 ? -0.944 4.763 -25.683 1.00 92.62 101 LEU A N 1
ATOM 761 C CA . LEU A 1 101 ? -0.529 4.479 -24.309 1.00 92.62 101 LEU A CA 1
ATOM 762 C C . LEU A 1 101 ? 0.996 4.406 -24.189 1.00 92.62 101 LEU A C 1
ATOM 764 O O . LEU A 1 101 ? 1.545 4.867 -23.192 1.00 92.62 101 LEU A O 1
ATOM 768 N N . ALA A 1 102 ? 1.689 3.861 -25.192 1.00 91.38 102 ALA A N 1
ATOM 769 C CA . ALA A 1 102 ? 3.147 3.739 -25.176 1.00 91.38 102 ALA A CA 1
ATOM 770 C C . ALA A 1 102 ? 3.873 5.095 -25.026 1.00 91.38 102 ALA A C 1
ATOM 772 O O . ALA A 1 102 ? 4.621 5.248 -24.056 1.00 91.38 102 ALA A O 1
ATOM 773 N N . PRO A 1 103 ? 3.647 6.105 -25.896 1.00 92.56 103 PRO A N 1
ATOM 774 C CA . PRO A 1 103 ? 4.292 7.408 -25.738 1.00 92.56 103 PRO A CA 1
ATOM 775 C C . PRO A 1 103 ? 3.843 8.133 -24.463 1.00 92.56 103 PRO A C 1
ATOM 777 O O . PRO A 1 103 ? 4.676 8.742 -23.795 1.00 92.56 103 PRO A O 1
ATOM 780 N N . ALA A 1 104 ? 2.566 8.024 -24.074 1.00 94.06 104 ALA A N 1
ATOM 781 C CA . ALA A 1 104 ? 2.079 8.610 -22.824 1.00 94.06 104 ALA A CA 1
ATOM 782 C C . ALA A 1 104 ? 2.799 8.017 -21.600 1.00 94.06 104 ALA A C 1
ATOM 784 O O . ALA A 1 104 ? 3.243 8.751 -20.720 1.00 94.06 104 ALA A O 1
ATOM 785 N N . THR A 1 105 ? 2.980 6.695 -21.576 1.00 94.38 105 THR A N 1
ATOM 786 C CA . THR A 1 105 ? 3.681 5.981 -20.501 1.00 94.38 105 THR A CA 1
ATOM 787 C C . THR A 1 105 ? 5.144 6.398 -20.431 1.00 94.38 105 THR A C 1
ATOM 789 O O . THR A 1 105 ? 5.619 6.745 -19.357 1.00 94.38 105 THR A O 1
ATOM 792 N N . LEU A 1 106 ? 5.857 6.435 -21.560 1.00 94.38 106 LEU A N 1
ATOM 793 C CA . LEU A 1 106 ? 7.263 6.852 -21.596 1.00 94.38 106 LEU A CA 1
ATOM 794 C C . LEU A 1 106 ? 7.452 8.311 -21.158 1.00 94.38 106 LEU A C 1
ATOM 796 O O . LEU A 1 106 ? 8.372 8.609 -20.393 1.00 94.38 106 LEU A O 1
ATOM 800 N N . PHE A 1 107 ? 6.560 9.213 -21.577 1.00 95.81 107 PHE A N 1
ATOM 801 C CA . PHE A 1 107 ? 6.561 10.602 -21.119 1.00 95.81 107 PHE A CA 1
ATOM 802 C C . PHE A 1 107 ? 6.374 10.690 -19.600 1.00 95.81 107 PHE A C 1
ATOM 804 O O . PHE A 1 107 ? 7.156 11.342 -18.908 1.00 95.81 107 PHE A O 1
ATOM 811 N N . LEU A 1 108 ? 5.376 9.992 -19.061 1.00 96.62 108 LEU A N 1
ATOM 812 C CA . LEU A 1 108 ? 5.082 10.008 -17.631 1.00 96.62 108 LEU A CA 1
ATOM 813 C C . LEU A 1 108 ? 6.177 9.352 -16.794 1.00 96.62 108 LEU A C 1
ATOM 815 O O . LEU A 1 108 ? 6.521 9.888 -15.744 1.00 96.62 108 LEU A O 1
ATOM 819 N N . LEU A 1 109 ? 6.765 8.249 -17.264 1.00 96.25 109 LEU A N 1
ATOM 820 C CA . LEU A 1 109 ? 7.933 7.634 -16.635 1.00 96.25 109 LEU A CA 1
ATOM 821 C C . LEU A 1 109 ? 9.113 8.606 -16.619 1.00 96.25 109 LEU A C 1
ATOM 823 O O . LEU A 1 109 ? 9.771 8.737 -15.588 1.00 96.25 109 LEU A O 1
ATOM 827 N N . SER A 1 110 ? 9.340 9.335 -17.716 1.00 97.38 110 SER A N 1
ATOM 828 C CA . SER A 1 110 ? 10.392 10.352 -17.783 1.00 97.38 110 SER A CA 1
ATOM 829 C C . SER A 1 110 ? 10.169 11.436 -16.731 1.00 97.38 110 SER A C 1
ATOM 831 O O . SER A 1 110 ? 11.050 11.696 -15.916 1.00 97.38 110 SER A O 1
ATOM 833 N N . VAL A 1 111 ? 8.960 12.005 -16.679 1.00 98.06 111 VAL A N 1
ATOM 834 C CA . VAL A 1 111 ? 8.587 13.037 -15.701 1.00 98.06 111 VAL A CA 1
ATOM 835 C C . VAL A 1 111 ? 8.679 12.517 -14.262 1.00 98.06 111 VAL A C 1
ATOM 837 O O . VAL A 1 111 ? 9.217 13.206 -13.393 1.00 98.06 111 VAL A O 1
ATOM 840 N N . ALA A 1 112 ? 8.197 11.300 -13.997 1.00 97.88 112 ALA A N 1
ATOM 841 C CA . ALA A 1 112 ? 8.250 10.666 -12.683 1.00 97.88 112 ALA A CA 1
ATOM 842 C C . ALA A 1 112 ? 9.697 10.485 -12.201 1.00 97.88 112 ALA A C 1
ATOM 844 O O . ALA A 1 112 ? 10.032 10.884 -11.080 1.00 97.88 112 ALA A O 1
ATOM 845 N N . TRP A 1 113 ? 10.575 9.965 -13.064 1.00 98.06 113 TRP A N 1
ATOM 846 C CA . TRP A 1 113 ? 12.002 9.844 -12.776 1.00 98.06 113 TRP A CA 1
ATOM 847 C C . TRP A 1 113 ? 12.665 11.203 -12.579 1.00 98.06 113 TRP A C 1
ATOM 849 O O . TRP A 1 113 ? 13.444 11.353 -11.642 1.00 98.06 113 TRP A O 1
ATOM 859 N N . THR A 1 114 ? 12.329 12.221 -13.376 1.00 98.50 114 THR A N 1
ATOM 860 C CA . THR A 1 114 ? 12.855 13.578 -13.176 1.00 98.50 114 THR A CA 1
ATOM 861 C C . THR A 1 114 ? 12.471 14.135 -11.806 1.00 98.50 114 THR A C 1
ATOM 863 O O . THR A 1 114 ? 13.341 14.625 -11.086 1.00 98.50 114 THR A O 1
ATOM 866 N N . PHE A 1 115 ? 11.203 14.028 -11.394 1.00 98.38 115 PHE A N 1
ATOM 867 C CA . PHE A 1 115 ? 10.776 14.446 -10.055 1.00 98.38 115 PHE A CA 1
ATOM 868 C C . PHE A 1 115 ? 11.530 13.689 -8.956 1.00 98.38 115 PHE A C 1
ATOM 870 O O . PHE A 1 115 ? 12.052 14.314 -8.028 1.00 98.38 115 PHE A O 1
ATOM 877 N N . ALA A 1 116 ? 11.648 12.364 -9.083 1.00 98.06 116 ALA A N 1
ATOM 878 C CA . ALA A 1 116 ? 12.369 11.539 -8.121 1.00 98.06 116 ALA A CA 1
ATOM 879 C C . ALA A 1 116 ? 13.855 11.930 -8.031 1.00 98.06 116 ALA A C 1
ATOM 881 O O . ALA A 1 116 ? 14.368 12.134 -6.932 1.00 98.06 116 ALA A O 1
ATOM 882 N N . LEU A 1 117 ? 14.534 12.104 -9.166 1.00 98.44 117 LEU A N 1
ATOM 883 C CA . LEU A 1 117 ? 15.949 12.470 -9.240 1.00 98.44 117 LEU A CA 1
ATOM 884 C C . LEU A 1 117 ? 16.208 13.877 -8.686 1.00 98.44 117 LEU A C 1
ATOM 886 O O . LEU A 1 117 ? 17.108 14.046 -7.867 1.00 98.44 117 LEU A O 1
ATOM 890 N N . VAL A 1 118 ? 15.397 14.876 -9.050 1.00 98.25 118 VAL A N 1
ATOM 891 C CA . VAL A 1 118 ? 15.512 16.244 -8.507 1.00 98.25 118 VAL A CA 1
ATOM 892 C C . VAL A 1 118 ? 15.293 16.251 -6.998 1.00 98.25 118 VAL A C 1
ATOM 894 O O . VAL A 1 118 ? 16.031 16.910 -6.262 1.00 98.25 118 VAL A O 1
ATOM 897 N N . GLY A 1 119 ? 14.295 15.506 -6.521 1.00 97.19 119 GLY A N 1
ATOM 898 C CA . GLY A 1 119 ? 14.037 15.377 -5.095 1.00 97.19 119 GLY A CA 1
ATOM 899 C C . GLY A 1 119 ? 15.176 14.662 -4.361 1.00 97.19 119 GLY A C 1
ATOM 900 O O . GLY A 1 119 ? 15.575 15.082 -3.275 1.00 97.19 119 GLY A O 1
ATOM 901 N N . ALA A 1 120 ? 15.755 13.625 -4.967 1.00 97.69 120 ALA A N 1
ATOM 902 C CA . ALA A 1 120 ? 16.875 12.887 -4.401 1.00 97.69 120 ALA A CA 1
ATOM 903 C C . ALA A 1 120 ? 18.149 13.733 -4.329 1.00 97.69 120 ALA A C 1
ATOM 905 O O . ALA A 1 120 ? 18.809 13.714 -3.292 1.00 97.69 120 ALA A O 1
ATOM 906 N N . LEU A 1 121 ? 18.464 14.500 -5.382 1.00 97.88 121 LEU A N 1
ATOM 907 C CA . LEU A 1 121 ? 19.713 15.255 -5.557 1.00 97.88 121 LEU A CA 1
ATOM 908 C C . LEU A 1 121 ? 20.056 16.158 -4.364 1.00 97.88 121 LEU A C 1
ATOM 910 O O . LEU A 1 121 ? 21.225 16.306 -4.021 1.00 97.88 121 LEU A O 1
ATOM 914 N N . HIS A 1 122 ? 19.041 16.706 -3.693 1.00 95.19 122 HIS A N 1
ATOM 915 C CA . HIS A 1 122 ? 19.196 17.600 -2.535 1.00 95.19 122 HIS A CA 1
ATOM 916 C C . HIS A 1 122 ? 18.866 16.934 -1.196 1.00 95.19 122 HIS A C 1
ATOM 918 O O . HIS A 1 122 ? 18.804 17.602 -0.167 1.00 95.19 122 HIS A O 1
ATOM 924 N N . GLY A 1 123 ? 18.609 15.627 -1.195 1.00 95.44 123 GLY A N 1
ATOM 925 C CA . GLY A 1 123 ? 18.373 14.832 0.006 1.00 95.44 123 GLY A CA 1
ATOM 926 C C . GLY A 1 123 ? 19.661 14.292 0.626 1.00 95.44 123 GLY A C 1
ATOM 927 O O . GLY A 1 123 ? 20.771 14.695 0.275 1.00 95.44 123 GLY A O 1
ATOM 928 N N . HIS A 1 124 ? 19.503 13.340 1.540 1.00 96.12 124 HIS A N 1
ATOM 929 C CA . HIS A 1 124 ? 20.597 12.601 2.161 1.00 96.12 124 HIS A CA 1
ATOM 930 C C . HIS A 1 124 ? 21.367 11.783 1.112 1.00 96.12 124 HIS A C 1
ATOM 932 O O . HIS A 1 124 ? 20.765 11.274 0.165 1.00 96.12 124 HIS A O 1
ATOM 938 N N . TRP A 1 125 ? 22.679 11.596 1.296 1.00 96.75 125 TRP A N 1
ATOM 939 C CA . TRP A 1 125 ? 23.530 10.882 0.332 1.00 96.75 125 TRP A CA 1
ATOM 940 C C . TRP A 1 125 ? 23.015 9.471 0.014 1.00 96.75 125 TRP A C 1
ATOM 942 O O . TRP A 1 125 ? 23.020 9.063 -1.142 1.00 96.75 125 TRP A O 1
ATOM 952 N N . ALA A 1 126 ? 22.483 8.761 1.014 1.00 95.88 126 ALA A N 1
ATOM 953 C CA . ALA A 1 126 ? 21.907 7.433 0.811 1.00 95.88 126 ALA A CA 1
ATOM 954 C C . ALA A 1 126 ? 20.675 7.467 -0.112 1.00 95.88 126 ALA A C 1
ATOM 956 O O . ALA A 1 126 ? 20.517 6.588 -0.950 1.00 95.88 126 ALA A O 1
ATOM 957 N N . ILE A 1 127 ? 19.830 8.503 -0.011 1.00 95.12 127 ILE A N 1
ATOM 958 C CA . ILE A 1 127 ? 18.655 8.671 -0.884 1.00 95.12 127 ILE A CA 1
ATOM 959 C C . ILE A 1 127 ? 19.105 9.020 -2.306 1.00 95.12 127 ILE A C 1
ATOM 961 O O . ILE A 1 127 ? 18.555 8.480 -3.262 1.00 95.12 127 ILE A O 1
ATOM 965 N N . ARG A 1 128 ? 20.132 9.871 -2.454 1.00 96.69 128 ARG A N 1
ATOM 966 C CA . ARG A 1 128 ? 20.739 10.187 -3.759 1.00 96.69 128 ARG A CA 1
ATOM 967 C C . ARG A 1 128 ? 21.215 8.930 -4.461 1.00 96.69 128 ARG A C 1
ATOM 969 O O . ARG A 1 128 ? 20.795 8.680 -5.583 1.00 96.69 128 ARG A O 1
ATOM 976 N N . LEU A 1 129 ? 22.059 8.147 -3.786 1.00 96.88 129 LEU A N 1
ATOM 977 C CA . LEU A 1 129 ? 22.609 6.922 -4.354 1.00 96.88 129 LEU A CA 1
ATOM 978 C C . LEU A 1 129 ? 21.509 5.906 -4.636 1.00 96.88 129 LEU A C 1
ATOM 980 O O . LEU A 1 129 ? 21.516 5.329 -5.714 1.00 96.88 129 LEU A O 1
ATOM 984 N N . ALA A 1 130 ? 20.543 5.726 -3.733 1.00 94.69 130 ALA A N 1
ATOM 985 C CA . ALA A 1 130 ? 19.446 4.788 -3.946 1.00 94.69 130 ALA A CA 1
ATOM 986 C C . ALA A 1 130 ? 18.625 5.141 -5.196 1.00 94.69 130 ALA A C 1
ATOM 988 O O . ALA A 1 130 ? 18.476 4.304 -6.080 1.00 94.69 130 ALA A O 1
ATOM 989 N N . ILE A 1 131 ? 18.139 6.382 -5.316 1.00 97.19 131 ILE A N 1
ATOM 990 C CA . ILE A 1 131 ? 17.308 6.793 -6.458 1.00 97.19 131 ILE A CA 1
ATOM 991 C C . ILE A 1 131 ? 18.117 6.830 -7.759 1.00 97.19 131 ILE A C 1
ATOM 993 O O . ILE A 1 131 ? 17.620 6.377 -8.786 1.00 97.19 131 ILE A O 1
ATOM 997 N N . LEU A 1 132 ? 19.366 7.308 -7.721 1.00 97.44 132 LEU A N 1
ATOM 998 C CA . LEU A 1 132 ? 20.247 7.303 -8.890 1.00 97.44 132 LEU A CA 1
ATOM 999 C C . LEU A 1 132 ? 20.550 5.876 -9.363 1.00 97.44 132 LEU A C 1
ATOM 1001 O O . LEU A 1 132 ? 20.521 5.618 -10.563 1.00 97.44 132 LEU A O 1
ATOM 1005 N N . THR A 1 133 ? 20.807 4.951 -8.434 1.00 95.12 133 THR A N 1
ATOM 1006 C CA . THR A 1 133 ? 21.063 3.538 -8.748 1.00 95.12 133 THR A CA 1
ATOM 1007 C C . THR A 1 133 ? 19.824 2.898 -9.357 1.00 95.12 133 THR A C 1
ATOM 1009 O O . THR A 1 133 ? 19.925 2.293 -10.415 1.00 95.12 133 THR A O 1
ATOM 1012 N N . LEU A 1 134 ? 18.646 3.086 -8.750 1.00 94.38 134 LEU A N 1
ATOM 1013 C CA . LEU A 1 134 ? 17.385 2.550 -9.271 1.00 94.38 134 LEU A CA 1
ATOM 1014 C C . LEU A 1 134 ? 17.064 3.077 -10.676 1.00 94.38 134 LEU A C 1
ATOM 1016 O O . LEU A 1 134 ? 16.694 2.294 -11.547 1.00 94.38 134 LEU A O 1
ATOM 1020 N N . TYR A 1 135 ? 17.250 4.380 -10.908 1.00 96.19 135 TYR A N 1
ATOM 1021 C CA . TYR A 1 135 ? 17.104 4.970 -12.239 1.00 96.19 135 TYR A CA 1
ATOM 1022 C C . TYR A 1 135 ? 18.087 4.348 -13.235 1.00 96.19 135 TYR A C 1
ATOM 1024 O O . TYR A 1 135 ? 17.678 3.894 -14.299 1.00 96.19 135 TYR A O 1
ATOM 1032 N N . SER A 1 136 ? 19.375 4.307 -12.879 1.00 95.50 136 SER A N 1
ATOM 1033 C CA . SER A 1 136 ? 20.436 3.840 -13.777 1.00 95.50 136 SER A CA 1
ATOM 1034 C C . SER A 1 136 ? 20.232 2.378 -14.152 1.00 95.50 136 SER A C 1
ATOM 1036 O O . SER A 1 136 ? 20.318 2.037 -15.322 1.00 95.50 136 SER A O 1
ATOM 1038 N N . LEU A 1 137 ? 19.892 1.534 -13.178 1.00 91.69 137 LEU A N 1
ATOM 1039 C CA . LEU A 1 137 ? 19.561 0.129 -13.388 1.00 91.69 137 LEU A CA 1
ATOM 1040 C C . LEU A 1 137 ? 18.345 -0.040 -14.306 1.00 91.69 137 LEU A C 1
ATOM 1042 O O . LEU A 1 137 ? 18.433 -0.749 -15.302 1.00 91.69 137 LEU A O 1
ATOM 1046 N N . SER A 1 138 ? 17.253 0.687 -14.050 1.00 91.31 138 SER A N 1
ATOM 1047 C CA . SER A 1 138 ? 16.064 0.636 -14.909 1.00 91.31 138 SER A CA 1
ATOM 1048 C C . SER A 1 138 ? 16.355 1.095 -16.343 1.00 91.31 138 SER A C 1
ATOM 1050 O O . SER A 1 138 ? 15.857 0.493 -17.295 1.00 91.31 138 SER A O 1
ATOM 1052 N N . ALA A 1 139 ? 17.157 2.146 -16.511 1.00 92.31 139 ALA A N 1
ATOM 1053 C CA . ALA A 1 139 ? 17.526 2.677 -17.818 1.00 92.31 139 ALA A CA 1
ATOM 1054 C C . ALA A 1 139 ? 18.540 1.777 -18.557 1.00 92.31 139 ALA A C 1
ATOM 1056 O O . ALA A 1 139 ? 18.459 1.649 -19.777 1.00 92.31 139 ALA A O 1
ATOM 1057 N N . LEU A 1 140 ? 19.432 1.089 -17.835 1.00 90.06 140 LEU A N 1
ATOM 1058 C CA . LEU A 1 140 ? 20.301 0.027 -18.364 1.00 90.06 140 LEU A CA 1
ATOM 1059 C C . LEU A 1 140 ? 19.498 -1.191 -18.827 1.00 90.06 140 LEU A C 1
ATOM 1061 O O . LEU A 1 140 ? 19.729 -1.725 -19.910 1.00 90.06 140 LEU A O 1
ATOM 1065 N N . GLY A 1 141 ? 18.525 -1.623 -18.023 1.00 85.88 141 GLY A N 1
ATOM 1066 C CA . GLY A 1 141 ? 17.616 -2.702 -18.394 1.00 85.88 141 GLY A CA 1
ATOM 1067 C C . GLY A 1 141 ? 16.849 -2.374 -19.675 1.00 85.88 141 GLY A C 1
ATOM 1068 O O . GLY A 1 141 ? 16.688 -3.238 -20.534 1.00 85.88 141 GLY A O 1
ATOM 1069 N N . TRP A 1 142 ? 16.458 -1.110 -19.853 1.00 85.69 142 TRP A N 1
ATOM 1070 C CA . TRP A 1 142 ? 15.848 -0.611 -21.086 1.00 85.69 142 TRP A CA 1
ATOM 1071 C C . TRP A 1 142 ? 16.813 -0.642 -22.280 1.00 85.69 142 TRP A C 1
ATOM 1073 O O . TRP A 1 142 ? 16.458 -1.148 -23.346 1.00 85.69 142 TRP A O 1
ATOM 1083 N N . SER A 1 143 ? 18.046 -0.151 -22.104 1.00 83.38 143 SER A N 1
ATOM 1084 C CA . SER A 1 143 ? 19.041 -0.080 -23.182 1.00 83.38 143 SER A CA 1
ATOM 1085 C C . SER A 1 143 ? 19.510 -1.454 -23.663 1.00 83.38 143 SER A C 1
ATOM 1087 O O . SER A 1 143 ? 19.771 -1.627 -24.853 1.00 83.38 143 SER A O 1
ATOM 1089 N N . SER A 1 144 ? 19.544 -2.446 -22.767 1.00 79.88 144 SER A N 1
ATOM 1090 C CA . SER A 1 144 ? 19.924 -3.833 -23.068 1.00 79.88 144 SER A CA 1
ATOM 1091 C C . SER A 1 144 ? 19.141 -4.452 -24.224 1.00 79.88 144 SER A C 1
ATOM 1093 O O . SER A 1 144 ? 19.672 -5.235 -25.009 1.00 79.88 144 SER A O 1
ATOM 1095 N N . GLN A 1 145 ? 17.870 -4.076 -24.349 1.00 72.56 145 GLN A N 1
ATOM 1096 C CA . GLN A 1 145 ? 16.936 -4.713 -25.271 1.00 72.56 145 GLN A CA 1
ATOM 1097 C C . GLN A 1 145 ? 17.004 -4.107 -26.676 1.00 72.56 145 GLN A C 1
ATOM 1099 O O . GLN A 1 145 ? 16.502 -4.702 -27.625 1.00 72.56 145 GLN A O 1
ATOM 1104 N N . ALA A 1 146 ? 17.675 -2.961 -26.828 1.00 69.75 146 ALA A N 1
ATOM 1105 C CA . ALA A 1 146 ? 17.951 -2.332 -28.118 1.00 69.75 146 ALA A CA 1
ATOM 1106 C C . ALA A 1 146 ? 19.207 -2.908 -28.818 1.00 69.75 146 ALA A C 1
ATOM 1108 O O . ALA A 1 146 ? 19.570 -2.449 -29.901 1.00 69.75 146 ALA A O 1
ATOM 1109 N N . GLY A 1 147 ? 19.874 -3.899 -28.207 1.00 60.19 147 GLY A N 1
ATOM 1110 C CA . GLY A 1 147 ? 21.234 -4.388 -28.494 1.00 60.19 147 GLY A CA 1
ATOM 1111 C C . GLY A 1 147 ? 21.510 -5.093 -29.832 1.00 60.19 147 GLY A C 1
ATOM 1112 O O . GLY A 1 147 ? 22.431 -5.898 -29.898 1.00 60.19 147 GLY A O 1
ATOM 1113 N N . LEU A 1 148 ? 20.769 -4.797 -30.899 1.00 57.62 148 LEU A N 1
ATOM 1114 C CA . LEU A 1 148 ? 21.093 -5.229 -32.272 1.00 57.62 148 LEU A CA 1
ATOM 1115 C C . LEU A 1 148 ? 21.269 -4.050 -33.245 1.00 57.62 148 LEU A C 1
ATOM 1117 O O . LEU A 1 148 ? 21.465 -4.259 -34.440 1.00 57.62 148 LEU A O 1
ATOM 1121 N N . ALA A 1 149 ? 21.178 -2.813 -32.751 1.00 60.91 149 ALA A N 1
ATOM 1122 C CA . ALA A 1 149 ? 21.225 -1.613 -33.576 1.00 60.91 149 ALA A CA 1
ATOM 1123 C C . ALA A 1 149 ? 22.654 -1.089 -33.825 1.00 60.91 149 ALA A C 1
ATOM 1125 O O . ALA A 1 149 ? 23.616 -1.485 -33.167 1.00 60.91 149 ALA A O 1
ATOM 1126 N N . ASP A 1 150 ? 22.758 -0.158 -34.779 1.00 79.38 150 ASP A N 1
ATOM 1127 C CA . ASP A 1 150 ? 23.965 0.588 -35.144 1.00 79.38 150 ASP A CA 1
ATOM 1128 C C . ASP A 1 150 ? 24.805 1.040 -33.926 1.00 79.38 150 ASP A C 1
ATOM 1130 O O . ASP A 1 150 ? 24.293 1.578 -32.937 1.00 79.38 150 ASP A O 1
ATOM 1134 N N . ARG A 1 151 ? 26.131 0.867 -34.024 1.00 82.94 151 ARG A N 1
ATOM 1135 C CA . ARG A 1 151 ? 27.106 1.210 -32.975 1.00 82.94 151 ARG A CA 1
ATOM 1136 C C . ARG A 1 151 ? 27.025 2.691 -32.594 1.00 82.94 151 ARG A C 1
ATOM 1138 O O . ARG A 1 151 ? 27.203 3.024 -31.422 1.00 82.94 151 ARG A O 1
ATOM 1145 N N . GLY A 1 152 ? 26.738 3.570 -33.557 1.00 84.81 152 GLY A N 1
ATOM 1146 C CA . GLY A 1 152 ? 26.556 5.003 -33.324 1.00 84.81 152 GLY A CA 1
ATOM 1147 C C . GLY A 1 152 ? 25.393 5.288 -32.379 1.00 84.81 152 GLY A C 1
ATOM 1148 O O . GLY A 1 152 ? 25.561 5.954 -31.354 1.00 84.81 152 GLY A O 1
ATOM 1149 N N . ALA A 1 153 ? 24.228 4.711 -32.670 1.00 81.56 153 ALA A N 1
ATOM 1150 C CA . ALA A 1 153 ? 23.061 4.833 -31.806 1.00 81.56 153 ALA A CA 1
ATOM 1151 C C . ALA A 1 153 ? 23.315 4.263 -30.401 1.00 81.56 153 ALA A C 1
ATOM 1153 O O . ALA A 1 153 ? 22.949 4.889 -29.406 1.00 81.56 153 ALA A O 1
ATOM 1154 N N . MET A 1 154 ? 24.008 3.128 -30.295 1.00 80.75 154 MET A N 1
ATOM 1155 C CA . MET A 1 154 ? 24.380 2.564 -28.998 1.00 80.75 154 MET A CA 1
ATOM 1156 C C . MET A 1 154 ? 25.235 3.545 -28.176 1.00 80.75 154 MET A C 1
ATOM 1158 O O . MET A 1 154 ? 24.917 3.798 -27.016 1.00 80.75 154 MET A O 1
ATOM 1162 N N . MET A 1 155 ? 26.265 4.167 -28.767 1.00 86.88 155 MET A N 1
ATOM 1163 C CA . MET A 1 155 ? 27.113 5.149 -28.069 1.00 86.88 155 MET A CA 1
ATOM 1164 C C . MET A 1 155 ? 26.329 6.364 -27.566 1.00 86.88 155 MET A C 1
ATOM 1166 O O . MET A 1 155 ? 26.544 6.802 -26.437 1.00 86.88 155 MET A O 1
ATOM 1170 N N . ILE A 1 156 ? 25.393 6.888 -28.364 1.00 87.06 156 ILE A N 1
ATOM 1171 C CA . ILE A 1 156 ? 24.532 8.004 -27.939 1.00 87.06 156 ILE A CA 1
ATOM 1172 C C . ILE A 1 156 ? 23.637 7.565 -26.764 1.00 87.06 156 ILE A C 1
ATOM 1174 O O . ILE A 1 156 ? 23.444 8.331 -25.820 1.00 87.06 156 ILE A O 1
ATOM 1178 N N . GLY A 1 157 ? 23.161 6.314 -26.770 1.00 85.69 157 GLY A N 1
ATOM 1179 C CA . GLY A 1 157 ? 22.370 5.739 -25.676 1.00 85.69 157 GLY A CA 1
ATOM 1180 C C . GLY A 1 157 ? 23.158 5.641 -24.371 1.00 85.69 157 GLY A C 1
ATOM 1181 O O . GLY A 1 157 ? 22.665 5.991 -23.301 1.00 85.69 157 GLY A O 1
ATOM 1182 N N . TRP A 1 158 ? 24.423 5.232 -24.456 1.00 88.50 158 TRP A N 1
ATOM 1183 C CA . TRP A 1 158 ? 25.325 5.201 -23.306 1.00 88.50 158 TRP A CA 1
ATOM 1184 C C . TRP A 1 158 ? 25.687 6.595 -22.802 1.00 88.50 158 TRP A C 1
ATOM 1186 O O . TRP A 1 158 ? 25.720 6.819 -21.592 1.00 88.50 158 TRP A O 1
ATOM 1196 N N . ALA A 1 159 ? 25.922 7.541 -23.711 1.00 92.06 159 ALA A N 1
ATOM 1197 C CA . ALA A 1 159 ? 26.226 8.920 -23.356 1.00 92.06 159 ALA A CA 1
ATOM 1198 C C . ALA A 1 159 ? 25.044 9.596 -22.639 1.00 92.06 159 ALA A C 1
ATOM 1200 O O . ALA A 1 159 ? 25.242 10.248 -21.613 1.00 92.06 159 ALA A O 1
ATOM 1201 N N . THR A 1 160 ? 23.815 9.405 -23.133 1.00 89.94 160 THR A N 1
ATOM 1202 C CA . THR A 1 160 ? 22.597 9.949 -22.505 1.00 89.94 160 THR A CA 1
ATOM 1203 C C . THR A 1 160 ? 22.339 9.327 -21.135 1.00 89.94 160 THR A C 1
ATOM 1205 O O . THR A 1 160 ? 22.076 10.053 -20.174 1.00 89.94 160 THR A O 1
ATOM 1208 N N . LEU A 1 161 ? 22.528 8.012 -21.003 1.00 91.06 161 LEU A N 1
ATOM 1209 C CA . LEU A 1 161 ? 22.455 7.313 -19.723 1.00 91.06 161 LEU A CA 1
ATOM 1210 C C . LEU A 1 161 ? 23.494 7.837 -18.711 1.00 91.06 161 LEU A C 1
ATOM 1212 O O . LEU A 1 161 ? 23.143 8.133 -17.568 1.00 91.06 161 LEU A O 1
ATOM 1216 N N . ALA A 1 162 ? 24.760 7.979 -19.120 1.00 95.19 162 ALA A N 1
ATOM 1217 C CA . ALA A 1 162 ? 25.861 8.423 -18.259 1.00 95.19 162 ALA A CA 1
ATOM 1218 C C . ALA A 1 162 ? 25.765 9.908 -17.860 1.00 95.19 162 ALA A C 1
ATOM 1220 O O . ALA A 1 162 ? 26.287 10.307 -16.812 1.00 95.19 162 ALA A O 1
ATOM 1221 N N . ALA A 1 163 ? 25.063 10.726 -18.649 1.00 97.19 163 ALA A N 1
ATOM 1222 C CA . ALA A 1 163 ? 24.880 12.146 -18.370 1.00 97.19 163 ALA A CA 1
ATOM 1223 C C . ALA A 1 163 ? 24.136 12.407 -17.048 1.00 97.19 163 ALA A C 1
ATOM 1225 O O . ALA A 1 163 ? 24.441 13.386 -16.366 1.00 97.19 163 ALA A O 1
ATOM 1226 N N . VAL A 1 164 ? 23.200 11.538 -16.639 1.00 97.50 164 VAL A N 1
ATOM 1227 C CA . VAL A 1 164 ? 22.457 11.706 -15.375 1.00 97.50 164 VAL A CA 1
ATOM 1228 C C . VAL A 1 164 ? 23.355 11.483 -14.142 1.00 97.50 164 VAL A C 1
ATOM 1230 O O . VAL A 1 164 ? 23.420 12.388 -13.303 1.00 97.50 164 VAL A O 1
ATOM 1233 N N . PRO A 1 165 ? 24.104 10.365 -14.007 1.00 97.81 165 PRO A N 1
ATOM 1234 C CA . PRO A 1 165 ? 25.114 10.215 -12.957 1.00 97.81 165 PRO A CA 1
ATOM 1235 C C . PRO A 1 165 ? 26.177 11.317 -12.964 1.00 97.81 165 PRO A C 1
ATOM 1237 O O . PRO A 1 165 ? 26.534 11.822 -11.899 1.00 97.81 165 PRO A O 1
ATOM 1240 N N . LEU A 1 166 ? 26.647 11.737 -14.145 1.00 98.00 166 LEU A N 1
ATOM 1241 C CA . LEU A 1 166 ? 27.607 12.835 -14.263 1.00 98.00 166 LEU A CA 1
ATOM 1242 C C . LEU A 1 166 ? 27.021 14.146 -13.724 1.00 98.00 166 LEU A C 1
ATOM 1244 O O . LEU A 1 166 ? 27.670 14.837 -12.941 1.00 98.00 166 LEU A O 1
ATOM 1248 N N . PHE A 1 167 ? 25.770 14.463 -14.065 1.00 98.31 167 PHE A N 1
ATOM 1249 C CA . PHE A 1 167 ? 25.072 15.623 -13.515 1.00 98.31 167 PHE A CA 1
ATOM 1250 C C . PHE A 1 167 ? 24.952 15.545 -11.986 1.00 98.31 167 PHE A C 1
ATOM 1252 O O . PHE A 1 167 ? 25.201 16.537 -11.299 1.00 98.31 167 PHE A O 1
ATOM 1259 N N . PHE A 1 168 ? 24.647 14.365 -11.433 1.00 98.06 168 PHE A N 1
ATOM 1260 C CA . PHE A 1 168 ? 24.640 14.137 -9.983 1.00 98.06 168 PHE A CA 1
ATOM 1261 C C . PHE A 1 168 ? 26.010 14.377 -9.348 1.00 98.06 168 PHE A C 1
ATOM 1263 O O . PHE A 1 168 ? 26.078 15.016 -8.298 1.00 98.06 168 PHE A O 1
ATOM 1270 N N . ALA A 1 169 ? 27.090 13.905 -9.974 1.00 97.81 169 ALA A N 1
ATOM 1271 C CA . ALA A 1 169 ? 28.452 14.124 -9.498 1.00 97.81 169 ALA A CA 1
ATOM 1272 C C . ALA A 1 169 ? 28.812 15.620 -9.501 1.00 97.81 169 ALA A C 1
ATOM 1274 O O . ALA A 1 169 ? 29.276 16.147 -8.488 1.00 97.81 169 ALA A O 1
ATOM 1275 N N . LEU A 1 170 ? 28.503 16.331 -10.591 1.00 98.06 170 LEU A N 1
ATOM 1276 C CA . LEU A 1 170 ? 28.739 17.774 -10.729 1.00 98.06 170 LEU A CA 1
ATOM 1277 C C . LEU A 1 170 ? 27.919 18.603 -9.731 1.00 98.06 170 LEU A C 1
ATOM 1279 O O . LEU A 1 170 ? 28.390 19.613 -9.206 1.00 98.06 170 LEU A O 1
ATOM 1283 N N . ARG A 1 171 ? 26.683 18.185 -9.442 1.00 97.44 171 ARG A N 1
ATOM 1284 C CA . ARG A 1 171 ? 25.765 18.890 -8.534 1.00 97.44 171 ARG A CA 1
ATOM 1285 C C . ARG A 1 171 ? 25.796 18.360 -7.101 1.00 97.44 171 ARG A C 1
ATOM 1287 O O . ARG A 1 171 ? 25.058 18.876 -6.266 1.00 97.44 171 ARG A O 1
ATOM 1294 N N . TRP A 1 172 ? 26.676 17.411 -6.773 1.00 96.56 172 TRP A N 1
ATOM 1295 C CA . TRP A 1 172 ? 26.666 16.701 -5.489 1.00 96.56 172 TRP A CA 1
ATOM 1296 C C . TRP A 1 172 ? 26.760 17.627 -4.268 1.00 96.56 172 TRP A C 1
ATOM 1298 O O . TRP A 1 172 ? 26.110 17.396 -3.252 1.00 96.56 172 TRP A O 1
ATOM 1308 N N . ARG A 1 173 ? 27.553 18.699 -4.346 1.00 95.50 173 ARG A N 1
ATOM 1309 C CA . ARG A 1 173 ? 27.685 19.701 -3.267 1.00 95.50 173 ARG A CA 1
ATOM 1310 C C . ARG A 1 173 ? 27.071 21.056 -3.625 1.00 95.50 173 ARG A C 1
ATOM 1312 O O . ARG A 1 173 ? 27.279 22.032 -2.913 1.00 95.50 173 ARG A O 1
ATOM 1319 N N . GLY A 1 174 ? 26.347 21.132 -4.741 1.00 94.50 174 GLY A N 1
ATOM 1320 C CA . GLY A 1 174 ? 25.782 22.382 -5.233 1.00 94.50 174 GLY A CA 1
ATOM 1321 C C . GLY A 1 174 ? 24.577 22.858 -4.409 1.00 94.50 174 GLY A C 1
ATOM 1322 O O . GLY A 1 174 ? 23.883 22.042 -3.803 1.00 94.50 174 GLY A O 1
ATOM 1323 N N . PRO A 1 175 ? 24.271 24.170 -4.415 1.00 94.88 175 PRO A N 1
ATOM 1324 C CA . PRO A 1 175 ? 23.065 24.692 -3.777 1.00 94.88 175 PRO A CA 1
ATOM 1325 C C . PRO A 1 175 ? 21.804 24.171 -4.476 1.00 94.88 175 PRO A C 1
ATOM 1327 O O . PRO A 1 175 ? 21.798 23.990 -5.701 1.00 94.88 175 PRO A O 1
ATOM 1330 N N . ALA A 1 176 ? 20.723 23.990 -3.713 1.00 93.81 176 ALA A N 1
ATOM 1331 C CA . ALA A 1 176 ? 19.455 23.491 -4.231 1.00 93.81 176 ALA A CA 1
ATOM 1332 C C . ALA A 1 176 ? 18.826 24.462 -5.238 1.00 93.81 176 ALA A C 1
ATOM 1334 O O . ALA A 1 176 ? 18.448 25.579 -4.888 1.00 93.81 176 ALA A O 1
ATOM 1335 N N . ARG A 1 177 ? 18.706 24.029 -6.500 1.00 96.56 177 ARG A N 1
ATOM 1336 C CA . ARG A 1 177 ? 18.077 24.795 -7.587 1.00 96.56 177 ARG A CA 1
ATOM 1337 C C . ARG A 1 177 ? 17.062 23.902 -8.307 1.00 96.56 177 ARG A C 1
ATOM 1339 O O . ARG A 1 177 ? 17.232 23.627 -9.491 1.00 96.56 177 ARG A O 1
ATOM 1346 N N . PRO A 1 178 ? 15.988 23.473 -7.613 1.00 95.12 178 PRO A N 1
ATOM 1347 C CA . PRO A 1 178 ? 15.081 22.419 -8.077 1.00 95.12 178 PRO A CA 1
ATOM 1348 C C . PRO A 1 178 ? 14.510 22.689 -9.471 1.00 95.12 178 PRO A C 1
ATOM 1350 O O . PRO A 1 178 ? 14.350 21.765 -10.254 1.00 95.12 178 PRO A O 1
ATOM 1353 N N . THR A 1 179 ? 14.250 23.954 -9.806 1.00 96.94 179 THR A N 1
ATOM 1354 C CA . THR A 1 179 ? 13.782 24.357 -11.135 1.00 96.94 179 THR A CA 1
ATOM 1355 C C . THR A 1 179 ? 14.812 24.075 -12.230 1.00 96.94 179 THR A C 1
ATOM 1357 O O . THR A 1 179 ? 14.476 23.453 -13.229 1.00 96.94 179 THR A O 1
ATOM 1360 N N . LEU A 1 180 ? 16.058 24.523 -12.047 1.00 97.38 180 LEU A N 1
ATOM 1361 C CA . LEU A 1 180 ? 17.129 24.305 -13.023 1.00 97.38 180 LEU A CA 1
ATOM 1362 C C . LEU A 1 180 ? 17.444 22.816 -13.120 1.00 97.38 180 LEU A C 1
ATOM 1364 O O . LEU A 1 180 ? 17.519 22.277 -14.217 1.00 97.38 180 LEU A O 1
ATOM 1368 N N . ASP A 1 181 ? 17.566 22.152 -11.970 1.00 97.69 181 ASP A N 1
ATOM 1369 C CA . ASP A 1 181 ? 17.863 20.725 -11.915 1.00 97.69 181 ASP A CA 1
ATOM 1370 C C . ASP A 1 181 ? 16.769 19.913 -12.635 1.00 97.69 181 ASP A C 1
ATOM 1372 O O . ASP A 1 181 ? 17.095 18.989 -13.371 1.00 97.69 181 ASP A O 1
ATOM 1376 N N . PHE A 1 182 ? 15.489 20.294 -12.516 1.00 98.06 182 PHE A N 1
ATOM 1377 C CA . PHE A 1 182 ? 14.385 19.672 -13.259 1.00 98.06 182 PHE A CA 1
ATOM 1378 C C . PHE A 1 182 ? 14.465 19.933 -14.766 1.00 98.06 182 PHE A C 1
ATOM 1380 O O . PHE A 1 182 ? 14.332 18.998 -15.550 1.00 98.06 182 PHE A O 1
ATOM 1387 N N . VAL A 1 183 ? 14.710 21.182 -15.177 1.00 97.81 183 VAL A N 1
ATOM 1388 C CA . VAL A 1 183 ? 14.828 21.563 -16.597 1.00 97.81 183 VAL A CA 1
ATOM 1389 C C . VAL A 1 183 ? 15.994 20.853 -17.285 1.00 97.81 183 VAL A C 1
ATOM 1391 O O . VAL A 1 183 ? 15.887 20.550 -18.466 1.00 97.81 183 VAL A O 1
ATOM 1394 N N . VAL A 1 184 ? 17.080 20.558 -16.566 1.00 97.88 184 VAL A N 1
ATOM 1395 C CA . VAL A 1 184 ? 18.219 19.797 -17.104 1.00 97.88 184 VAL A CA 1
ATOM 1396 C C . VAL A 1 184 ? 17.960 18.291 -17.063 1.00 97.88 184 VAL A C 1
ATOM 1398 O O . VAL A 1 184 ? 18.228 17.598 -18.040 1.00 97.88 184 VAL A O 1
ATOM 1401 N N . LEU A 1 185 ? 17.421 17.758 -15.965 1.00 98.06 185 LEU A N 1
ATOM 1402 C CA . LEU A 1 185 ? 17.202 16.315 -15.833 1.00 98.06 185 LEU A CA 1
ATOM 1403 C C . LEU A 1 185 ? 16.074 15.795 -16.731 1.00 98.06 185 LEU A C 1
ATOM 1405 O O . LEU A 1 185 ? 16.178 14.669 -17.206 1.00 98.06 185 LEU A O 1
ATOM 1409 N N . LEU A 1 186 ? 15.026 16.583 -16.999 1.00 98.00 186 LEU A N 1
ATOM 1410 C CA . LEU A 1 186 ? 13.919 16.164 -17.866 1.00 98.00 186 LEU A CA 1
ATOM 1411 C C . LEU A 1 186 ? 14.371 15.770 -19.282 1.00 98.00 186 LEU A C 1
ATOM 1413 O O . LEU A 1 186 ? 14.044 14.660 -19.695 1.00 98.00 186 LEU A O 1
ATOM 1417 N N . PRO A 1 187 ? 15.119 16.600 -20.035 1.00 97.50 187 PRO A N 1
ATOM 1418 C CA . PRO A 1 187 ? 15.601 16.215 -21.354 1.00 97.50 187 PRO A CA 1
ATOM 1419 C C . PRO A 1 187 ? 16.626 15.081 -21.289 1.00 97.50 187 PRO A C 1
ATOM 1421 O O . PRO A 1 187 ? 16.588 14.223 -22.157 1.00 97.50 187 PRO A O 1
ATOM 1424 N N . LEU A 1 188 ? 17.495 15.007 -20.272 1.00 96.88 188 LEU A N 1
ATOM 1425 C CA . LEU A 1 188 ? 18.452 13.894 -20.151 1.00 96.88 188 LEU A CA 1
ATOM 1426 C C . LEU A 1 188 ? 17.740 12.543 -19.970 1.00 96.88 188 LEU A C 1
ATOM 1428 O O . LEU A 1 188 ? 18.026 11.573 -20.675 1.00 96.88 188 LEU A O 1
ATOM 1432 N N . VAL A 1 189 ? 16.766 12.498 -19.060 1.00 96.94 189 VAL A N 1
ATOM 1433 C CA . VAL A 1 189 ? 15.930 11.313 -18.833 1.00 96.94 189 VAL A CA 1
ATOM 1434 C C . VAL A 1 189 ? 15.063 11.022 -20.061 1.00 96.94 189 VAL A C 1
ATOM 1436 O O . VAL A 1 189 ? 15.011 9.888 -20.531 1.00 96.94 189 VAL A O 1
ATOM 1439 N N . GLY A 1 190 ? 14.419 12.046 -20.624 1.00 96.12 190 GLY A N 1
ATOM 1440 C CA . GLY A 1 190 ? 13.554 11.920 -21.796 1.00 96.12 190 GLY A CA 1
ATOM 1441 C C . GLY A 1 190 ? 14.295 11.407 -23.030 1.00 96.12 190 GLY A C 1
ATOM 1442 O O . GLY A 1 190 ? 13.799 10.502 -23.695 1.00 96.12 190 GLY A O 1
ATOM 1443 N N . LEU A 1 191 ? 15.501 11.914 -23.309 1.00 94.69 191 LEU A N 1
ATOM 1444 C CA . LEU A 1 191 ? 16.343 11.449 -24.416 1.00 94.69 191 LEU A CA 1
ATOM 1445 C C . LEU A 1 191 ? 16.696 9.967 -24.274 1.00 94.69 191 LEU A C 1
ATOM 1447 O O . LEU A 1 191 ? 16.647 9.247 -25.267 1.00 94.69 191 LEU A O 1
ATOM 1451 N N . THR A 1 192 ? 16.960 9.504 -23.048 1.00 92.00 192 THR A N 1
ATOM 1452 C CA . THR A 1 192 ? 17.237 8.086 -22.770 1.00 92.00 192 THR A CA 1
ATOM 1453 C C . THR A 1 192 ? 16.066 7.197 -23.218 1.00 92.00 192 THR A C 1
ATOM 1455 O O . THR A 1 192 ? 16.268 6.190 -23.895 1.00 92.00 192 THR A O 1
ATOM 1458 N N . 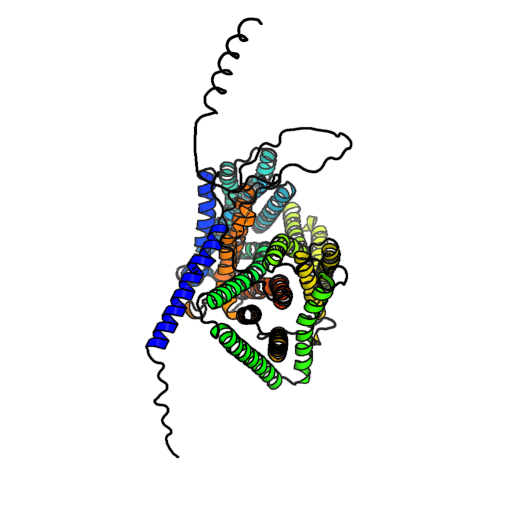PHE A 1 193 ? 14.822 7.585 -22.913 1.00 91.00 193 PHE A N 1
ATOM 1459 C CA . PHE A 1 193 ? 13.635 6.824 -23.321 1.00 91.00 193 PHE A CA 1
ATOM 1460 C C . PHE A 1 193 ? 13.283 6.995 -24.807 1.00 91.00 193 PHE A C 1
ATOM 1462 O O . PHE A 1 193 ? 12.997 6.002 -25.477 1.00 91.00 193 PHE A O 1
ATOM 1469 N N . VAL A 1 194 ? 13.326 8.224 -25.335 1.00 91.69 194 VAL A N 1
ATOM 1470 C CA . VAL A 1 194 ? 12.983 8.545 -26.735 1.00 91.69 194 VAL A CA 1
ATOM 1471 C C . VAL A 1 194 ? 13.916 7.837 -27.705 1.00 91.69 194 VAL A C 1
ATOM 1473 O O . VAL A 1 194 ? 13.457 7.236 -28.673 1.00 91.69 194 VAL A O 1
ATOM 1476 N N . GLN A 1 195 ? 15.220 7.877 -27.445 1.00 89.25 195 GLN A N 1
ATOM 1477 C CA . GLN A 1 195 ? 16.196 7.248 -28.320 1.00 89.25 195 GLN A CA 1
ATOM 1478 C C . GLN A 1 195 ? 15.976 5.736 -28.403 1.00 89.25 195 GLN A C 1
ATOM 1480 O O . GLN A 1 195 ? 15.970 5.152 -29.485 1.00 89.25 195 GLN A O 1
ATOM 1485 N N . MET A 1 196 ? 15.745 5.102 -27.259 1.00 82.62 196 MET A N 1
ATOM 1486 C CA . MET A 1 196 ? 15.531 3.661 -27.192 1.00 82.62 196 MET A CA 1
ATOM 1487 C C . MET A 1 196 ? 14.186 3.259 -27.805 1.00 82.62 196 MET A C 1
ATOM 1489 O O . MET A 1 196 ? 14.095 2.234 -28.478 1.00 82.62 196 MET A O 1
ATOM 1493 N N . GLN A 1 197 ? 13.154 4.096 -27.662 1.00 88.31 197 GLN A N 1
ATOM 1494 C CA . GLN A 1 197 ? 11.899 3.922 -28.389 1.00 88.31 197 GLN A CA 1
ATOM 1495 C C . GLN A 1 197 ? 12.116 4.012 -29.905 1.00 88.31 197 GLN A C 1
ATOM 1497 O O . GLN A 1 197 ? 11.589 3.175 -30.634 1.00 88.31 197 GLN A O 1
ATOM 1502 N N . ALA A 1 198 ? 12.895 4.986 -30.385 1.00 89.50 198 ALA A N 1
ATOM 1503 C CA . ALA A 1 198 ? 13.191 5.144 -31.807 1.00 89.50 198 ALA A CA 1
ATOM 1504 C C . ALA A 1 198 ? 13.913 3.909 -32.375 1.00 89.50 198 ALA A C 1
ATOM 1506 O O . ALA A 1 198 ? 13.489 3.375 -33.399 1.00 89.50 198 ALA A O 1
ATOM 1507 N N . LEU A 1 199 ? 14.928 3.396 -31.669 1.00 86.00 199 LEU A N 1
ATOM 1508 C CA . LEU A 1 199 ? 15.641 2.167 -32.050 1.00 86.00 199 LEU A CA 1
ATOM 1509 C C . LEU A 1 199 ? 14.729 0.940 -32.052 1.00 86.00 199 LEU A C 1
ATOM 1511 O O . LEU A 1 199 ? 14.788 0.116 -32.964 1.00 86.00 199 LEU A O 1
ATOM 1515 N N . GLY A 1 200 ? 13.852 0.831 -31.057 1.00 85.25 200 GLY A N 1
ATOM 1516 C CA . GLY A 1 200 ? 12.867 -0.237 -30.994 1.00 85.25 200 GLY A CA 1
ATOM 1517 C C . GLY A 1 200 ? 11.841 -0.175 -32.133 1.00 85.25 200 GLY A C 1
ATOM 1518 O O . GLY A 1 200 ? 11.482 -1.211 -32.689 1.00 85.25 200 GLY A O 1
ATOM 1519 N N . VAL A 1 201 ? 11.392 1.023 -32.527 1.00 88.81 201 VAL A N 1
ATOM 1520 C CA . VAL A 1 201 ? 10.491 1.212 -33.680 1.00 88.81 201 VAL A CA 1
ATOM 1521 C C . VAL A 1 201 ? 11.190 0.858 -34.989 1.00 88.81 201 VAL A C 1
ATOM 1523 O O . VAL A 1 201 ? 10.587 0.197 -35.829 1.00 88.81 201 VAL A O 1
ATOM 1526 N N . GLU A 1 202 ? 12.449 1.250 -35.163 1.00 88.88 202 GLU A N 1
ATOM 1527 C CA . GLU A 1 202 ? 13.217 0.912 -36.364 1.00 88.88 202 GLU A CA 1
ATOM 1528 C C . GLU A 1 202 ? 13.470 -0.597 -36.470 1.00 88.88 202 GLU A C 1
ATOM 1530 O O . GLU A 1 202 ? 13.270 -1.202 -37.522 1.00 88.88 202 GLU A O 1
ATOM 1535 N N . THR A 1 203 ? 13.798 -1.235 -35.345 1.00 85.81 203 THR A N 1
ATOM 1536 C CA . THR A 1 203 ? 13.935 -2.696 -35.257 1.00 85.81 203 THR A CA 1
ATOM 1537 C C . THR A 1 203 ? 12.615 -3.398 -35.574 1.00 85.81 203 THR A C 1
ATOM 1539 O O . THR A 1 203 ? 12.595 -4.426 -36.247 1.00 85.81 203 THR A O 1
ATOM 1542 N N . TRP A 1 204 ? 11.487 -2.845 -35.124 1.00 88.50 204 TRP A N 1
ATOM 1543 C CA . TRP A 1 204 ? 10.171 -3.373 -35.472 1.00 88.50 204 TRP A CA 1
ATOM 1544 C C . TRP A 1 204 ? 9.883 -3.223 -36.970 1.00 88.50 204 TRP A C 1
ATOM 1546 O O . TRP A 1 204 ? 9.449 -4.184 -37.600 1.00 88.50 204 TRP A O 1
ATOM 1556 N N . ARG A 1 205 ? 10.169 -2.066 -37.574 1.00 90.25 205 ARG A N 1
ATOM 1557 C CA . ARG A 1 205 ? 9.980 -1.859 -39.020 1.00 90.25 205 ARG A CA 1
ATOM 1558 C C . ARG A 1 205 ? 10.793 -2.839 -39.862 1.00 90.25 205 ARG A C 1
ATOM 1560 O O . ARG A 1 205 ? 10.265 -3.343 -40.846 1.00 90.25 205 ARG A O 1
ATOM 1567 N N . SER A 1 206 ? 12.037 -3.119 -39.474 1.00 90.06 206 SER A N 1
ATOM 1568 C CA . SER A 1 206 ? 12.923 -4.016 -40.224 1.00 90.06 206 SER A CA 1
ATOM 1569 C C . SER A 1 206 ? 12.628 -5.502 -39.996 1.00 90.06 206 SER A C 1
ATOM 1571 O O . SER A 1 206 ? 12.674 -6.280 -40.944 1.00 90.06 206 SER A O 1
ATOM 1573 N N . SER A 1 207 ? 12.297 -5.911 -38.767 1.00 88.06 207 SER A N 1
ATOM 1574 C CA . SER A 1 207 ? 12.053 -7.325 -38.425 1.00 88.06 207 SER A CA 1
ATOM 1575 C C . SER A 1 207 ? 10.593 -7.770 -38.555 1.00 88.06 207 SER A C 1
ATOM 1577 O O . SER A 1 207 ? 10.312 -8.966 -38.563 1.00 88.06 207 SER A O 1
ATOM 1579 N N . GLY A 1 208 ? 9.643 -6.831 -38.577 1.00 89.25 208 GLY A N 1
ATOM 1580 C CA . GLY A 1 208 ? 8.210 -7.107 -38.450 1.00 89.25 208 GLY A CA 1
ATOM 1581 C C . GLY A 1 208 ? 7.757 -7.485 -37.030 1.00 89.25 208 GLY A C 1
ATOM 1582 O O . GLY A 1 208 ? 6.557 -7.626 -36.793 1.00 89.25 208 GLY A O 1
ATOM 1583 N N . ILE A 1 209 ? 8.677 -7.603 -36.062 1.00 86.12 209 ILE A N 1
ATOM 1584 C CA . ILE A 1 209 ? 8.389 -8.038 -34.687 1.00 86.12 209 ILE A CA 1
ATOM 1585 C C . ILE A 1 209 ? 8.345 -6.817 -33.747 1.00 86.12 209 ILE A C 1
ATOM 1587 O O . ILE A 1 209 ? 9.335 -6.092 -33.654 1.00 86.12 209 ILE A O 1
ATOM 1591 N N . PRO A 1 210 ? 7.251 -6.583 -32.988 1.00 86.62 210 PRO A N 1
ATOM 1592 C CA . PRO A 1 210 ? 7.121 -5.432 -32.088 1.00 86.62 210 PRO A CA 1
ATOM 1593 C C . PRO A 1 210 ? 7.899 -5.610 -30.771 1.00 86.62 210 PRO A C 1
ATOM 1595 O O . PRO A 1 210 ? 7.326 -5.586 -29.678 1.00 86.62 210 PRO A O 1
ATOM 1598 N N . THR A 1 211 ? 9.220 -5.778 -30.855 1.00 83.06 211 THR A N 1
ATOM 1599 C CA . THR A 1 211 ? 10.105 -5.980 -29.694 1.00 83.06 211 THR A CA 1
ATOM 1600 C C . THR A 1 211 ? 10.008 -4.832 -28.692 1.00 83.06 211 THR A C 1
ATOM 1602 O O . THR A 1 211 ? 9.882 -5.087 -27.500 1.00 83.06 211 THR A O 1
ATOM 1605 N N . VAL A 1 212 ? 9.914 -3.584 -29.163 1.00 86.62 212 VAL A N 1
ATOM 1606 C CA . VAL A 1 212 ? 9.765 -2.382 -28.318 1.00 86.62 212 VAL A CA 1
ATOM 1607 C C . VAL A 1 212 ? 8.554 -2.427 -27.383 1.00 86.62 212 VAL A C 1
ATOM 1609 O O . VAL A 1 212 ? 8.624 -1.943 -26.255 1.00 86.62 212 VAL A O 1
ATOM 1612 N N . LEU A 1 213 ? 7.445 -3.040 -27.812 1.00 87.75 213 LEU A N 1
ATOM 1613 C CA . LEU A 1 213 ? 6.249 -3.173 -26.977 1.00 87.75 213 LEU A CA 1
ATOM 1614 C C . LEU A 1 213 ? 6.439 -4.241 -25.901 1.00 87.75 213 LEU A C 1
ATOM 1616 O O . LEU A 1 213 ? 5.997 -4.058 -24.766 1.00 87.75 213 LEU A O 1
ATOM 1620 N N . ALA A 1 214 ? 7.112 -5.342 -26.246 1.00 86.25 214 ALA A N 1
ATOM 1621 C CA . ALA A 1 214 ? 7.473 -6.379 -25.287 1.00 86.25 214 ALA A CA 1
ATOM 1622 C C . ALA A 1 214 ? 8.456 -5.837 -24.238 1.00 86.25 214 ALA A C 1
ATOM 1624 O O . ALA A 1 214 ? 8.272 -6.090 -23.047 1.00 86.25 214 ALA A O 1
ATOM 1625 N N . SER A 1 215 ? 9.426 -5.027 -24.669 1.00 86.00 215 SER A N 1
ATOM 1626 C CA . SER A 1 215 ? 10.352 -4.317 -23.791 1.00 86.00 215 SER A CA 1
ATOM 1627 C C . SER A 1 215 ? 9.626 -3.374 -22.847 1.00 86.00 215 SER A C 1
ATOM 1629 O O . SER A 1 215 ? 9.817 -3.465 -21.636 1.00 86.00 215 SER A O 1
ATOM 1631 N N . LEU A 1 216 ? 8.717 -2.542 -23.373 1.00 89.19 216 LEU A N 1
ATOM 1632 C CA . LEU A 1 216 ? 7.898 -1.631 -22.564 1.00 89.19 216 LEU A CA 1
ATOM 1633 C C . LEU A 1 216 ? 7.102 -2.365 -21.501 1.00 89.19 216 LEU A C 1
ATOM 1635 O O . LEU A 1 216 ? 7.154 -1.996 -20.329 1.00 89.19 216 LEU A O 1
ATOM 1639 N N . ALA A 1 217 ? 6.425 -3.439 -21.897 1.00 89.75 217 ALA A N 1
ATOM 1640 C CA . ALA A 1 217 ? 5.674 -4.261 -20.967 1.00 89.75 217 ALA A CA 1
ATOM 1641 C C . ALA A 1 217 ? 6.572 -4.861 -19.875 1.00 89.75 217 ALA A C 1
ATOM 1643 O O . ALA A 1 217 ? 6.211 -4.794 -18.701 1.00 89.75 217 ALA A O 1
ATOM 1644 N N . ALA A 1 218 ? 7.739 -5.402 -20.238 1.00 88.38 218 ALA A N 1
ATOM 1645 C CA . ALA A 1 218 ? 8.677 -5.991 -19.286 1.00 88.38 218 ALA A CA 1
ATOM 1646 C C . ALA A 1 218 ? 9.220 -4.951 -18.297 1.00 88.38 218 ALA A C 1
ATOM 1648 O O . ALA A 1 218 ? 9.222 -5.192 -17.094 1.00 88.38 218 ALA A O 1
ATOM 1649 N N . SER A 1 219 ? 9.619 -3.770 -18.765 1.00 88.44 219 SER A N 1
ATOM 1650 C CA . SER A 1 219 ? 10.176 -2.746 -17.879 1.00 88.44 219 SER A CA 1
ATOM 1651 C C . SER A 1 219 ? 9.129 -2.112 -16.976 1.00 88.44 219 SER A C 1
ATOM 1653 O O . SER A 1 219 ? 9.404 -1.893 -15.800 1.00 88.44 219 SER A O 1
ATOM 1655 N N . VAL A 1 220 ? 7.906 -1.881 -17.464 1.00 91.31 220 VAL A N 1
ATOM 1656 C CA . VAL A 1 220 ? 6.805 -1.443 -16.592 1.00 91.31 220 VAL A CA 1
ATOM 1657 C C . VAL A 1 220 ? 6.487 -2.514 -15.543 1.00 91.31 220 VAL A C 1
ATOM 1659 O O . VAL A 1 220 ? 6.279 -2.184 -14.375 1.00 91.31 220 VAL A O 1
ATOM 1662 N N . GLN A 1 221 ? 6.515 -3.794 -15.925 1.00 89.62 221 GLN A N 1
ATOM 1663 C CA . GLN A 1 221 ? 6.340 -4.899 -14.986 1.00 89.62 221 GLN A CA 1
ATOM 1664 C C . GLN A 1 221 ? 7.469 -4.948 -13.945 1.00 89.62 221 GLN A C 1
ATOM 1666 O O . GLN A 1 221 ? 7.179 -5.135 -12.768 1.00 89.62 221 GLN A O 1
ATOM 1671 N N . ASN A 1 222 ? 8.728 -4.719 -14.320 1.00 88.69 222 ASN A N 1
ATOM 1672 C CA . ASN A 1 222 ? 9.839 -4.653 -13.364 1.00 88.69 222 ASN A CA 1
ATOM 1673 C C . ASN A 1 222 ? 9.653 -3.495 -12.374 1.00 88.69 222 ASN A C 1
ATOM 1675 O O . ASN A 1 222 ? 9.795 -3.673 -11.163 1.00 88.69 222 ASN A O 1
ATOM 1679 N N . LEU A 1 223 ? 9.231 -2.326 -12.863 1.00 91.94 223 LEU A N 1
ATOM 1680 C CA . LEU A 1 223 ? 8.954 -1.160 -12.021 1.00 91.94 223 LEU A CA 1
ATOM 1681 C C . LEU A 1 223 ? 7.798 -1.387 -11.032 1.00 91.94 223 LEU A C 1
ATOM 1683 O O . LEU A 1 223 ? 7.714 -0.670 -10.033 1.00 91.94 223 LEU A O 1
ATOM 1687 N N . SER A 1 224 ? 6.943 -2.397 -11.241 1.00 91.56 224 SER A N 1
ATOM 1688 C CA . SER A 1 224 ? 5.856 -2.731 -10.310 1.00 91.56 224 SER A CA 1
ATOM 1689 C C . SER A 1 224 ? 6.348 -3.041 -8.897 1.00 91.56 224 SER A C 1
ATOM 1691 O O . SER A 1 224 ? 5.714 -2.600 -7.937 1.00 91.56 224 SER A O 1
ATOM 1693 N N . ALA A 1 225 ? 7.515 -3.674 -8.742 1.00 90.62 225 ALA A N 1
ATOM 1694 C CA . ALA A 1 225 ? 8.084 -3.975 -7.429 1.00 90.62 225 ALA A CA 1
ATOM 1695 C C . ALA A 1 225 ? 8.354 -2.700 -6.610 1.00 90.62 225 ALA A C 1
ATOM 1697 O O . ALA A 1 225 ? 8.155 -2.678 -5.393 1.00 90.62 225 ALA A O 1
ATOM 1698 N N . LEU A 1 226 ? 8.728 -1.601 -7.279 1.00 91.94 226 LEU A N 1
ATOM 1699 C CA . LEU A 1 226 ? 8.937 -0.304 -6.632 1.00 91.94 226 LEU A CA 1
ATOM 1700 C C . LEU A 1 226 ? 7.623 0.320 -6.151 1.00 91.94 226 LEU A C 1
ATOM 1702 O O . LEU A 1 226 ? 7.636 1.112 -5.212 1.00 91.94 226 LEU A O 1
ATOM 1706 N N . THR A 1 227 ? 6.483 -0.053 -6.732 1.00 92.69 227 THR A N 1
ATOM 1707 C CA . THR A 1 227 ? 5.162 0.466 -6.338 1.00 92.69 227 THR A CA 1
ATOM 1708 C C . THR A 1 227 ? 4.600 -0.204 -5.082 1.00 92.69 227 THR A C 1
ATOM 1710 O O . THR A 1 227 ? 3.752 0.373 -4.398 1.00 92.69 227 THR A O 1
ATOM 1713 N N . PHE A 1 228 ? 5.091 -1.399 -4.728 1.00 93.50 228 PHE A N 1
ATOM 1714 C CA . PHE A 1 228 ? 4.535 -2.199 -3.633 1.00 93.50 228 PHE A CA 1
ATOM 1715 C C . PHE A 1 228 ? 4.531 -1.493 -2.273 1.00 93.50 228 PHE A C 1
ATOM 1717 O O . PHE A 1 228 ? 3.507 -1.576 -1.596 1.00 93.50 228 PHE A O 1
ATOM 1724 N N . PRO A 1 229 ? 5.578 -0.755 -1.851 1.00 94.00 229 PRO A N 1
ATOM 1725 C CA . PRO A 1 229 ? 5.521 -0.020 -0.593 1.00 94.00 229 PRO A CA 1
ATOM 1726 C C . PRO A 1 229 ? 4.352 0.975 -0.518 1.00 94.00 229 PRO A C 1
ATOM 1728 O O . PRO A 1 229 ? 3.700 1.060 0.524 1.00 94.00 229 PRO A O 1
ATOM 1731 N N . LEU A 1 230 ? 4.049 1.696 -1.607 1.00 91.06 230 LEU A N 1
ATOM 1732 C CA . LEU A 1 230 ? 2.902 2.609 -1.665 1.00 91.06 230 LEU A CA 1
ATOM 1733 C C . LEU A 1 230 ? 1.580 1.843 -1.589 1.00 91.06 230 LEU A C 1
ATOM 1735 O O . LEU A 1 230 ? 0.687 2.240 -0.848 1.00 91.06 230 LEU A O 1
ATOM 1739 N N . LEU A 1 231 ? 1.459 0.742 -2.330 1.00 90.56 231 LEU A N 1
ATOM 1740 C CA . LEU A 1 231 ? 0.233 -0.055 -2.371 1.00 90.56 231 LEU A CA 1
ATOM 1741 C C . LEU A 1 231 ? -0.054 -0.748 -1.034 1.00 90.56 231 LEU A C 1
ATOM 1743 O O . LEU A 1 231 ? -1.187 -0.724 -0.557 1.00 90.56 231 LEU A O 1
ATOM 1747 N N . LEU A 1 232 ? 0.975 -1.277 -0.368 1.00 92.88 232 LEU A N 1
ATOM 1748 C CA . LEU A 1 232 ? 0.842 -1.816 0.986 1.00 92.88 232 LEU A CA 1
ATOM 1749 C C . LEU A 1 232 ? 0.464 -0.715 1.983 1.00 92.88 232 LEU A C 1
ATOM 1751 O O . LEU A 1 232 ? -0.394 -0.914 2.847 1.00 92.88 232 LEU A O 1
ATOM 1755 N N . ARG A 1 233 ? 1.057 0.477 1.836 1.00 92.38 233 ARG A N 1
ATOM 1756 C CA . ARG A 1 233 ? 0.706 1.651 2.641 1.00 92.38 233 ARG A CA 1
ATOM 1757 C C . ARG A 1 233 ? -0.721 2.128 2.379 1.00 92.38 233 ARG A C 1
ATOM 1759 O O . ARG A 1 233 ? -1.374 2.566 3.323 1.00 92.38 233 ARG A O 1
ATOM 1766 N N . ALA A 1 234 ? -1.237 2.008 1.158 1.00 88.44 234 ALA A N 1
ATOM 1767 C CA . ALA A 1 234 ? -2.630 2.325 0.862 1.00 88.44 234 ALA A CA 1
ATOM 1768 C C . ALA A 1 234 ? -3.574 1.484 1.739 1.00 88.44 234 ALA A C 1
ATOM 1770 O O . ALA A 1 234 ? -4.503 2.031 2.329 1.00 88.44 234 ALA A O 1
ATOM 1771 N N . GLY A 1 235 ? -3.267 0.198 1.948 1.00 89.12 235 GLY A N 1
ATOM 1772 C CA . GLY A 1 235 ? -3.994 -0.662 2.886 1.00 89.12 235 GLY A CA 1
ATOM 1773 C C . GLY A 1 235 ? -3.997 -0.153 4.338 1.00 89.12 235 GLY A C 1
ATOM 1774 O O . GLY A 1 235 ? -5.028 -0.199 5.011 1.00 89.12 235 GLY A O 1
ATOM 1775 N N . PHE A 1 236 ? -2.882 0.412 4.815 1.00 92.56 236 PHE A N 1
ATOM 1776 C CA . PHE A 1 236 ? -2.825 1.105 6.111 1.00 92.56 236 PHE A CA 1
ATOM 1777 C C . PHE A 1 236 ? -3.685 2.382 6.123 1.00 92.56 236 PHE A C 1
ATOM 1779 O O . PHE A 1 236 ? -4.443 2.614 7.067 1.00 92.56 236 PHE A O 1
ATOM 1786 N N . ASN A 1 237 ? -3.607 3.198 5.069 1.00 89.25 237 ASN A N 1
ATOM 1787 C CA . ASN A 1 237 ? -4.389 4.431 4.950 1.00 89.25 237 ASN A CA 1
ATOM 1788 C C . ASN A 1 237 ? -5.898 4.146 4.938 1.00 89.25 237 ASN A C 1
ATOM 1790 O O . ASN A 1 237 ? -6.669 4.906 5.517 1.00 89.25 237 ASN A O 1
ATOM 1794 N N . ILE A 1 238 ? -6.325 3.032 4.340 1.00 87.44 238 ILE A N 1
ATOM 1795 C CA . ILE A 1 238 ? -7.724 2.589 4.344 1.00 87.44 238 ILE A CA 1
ATOM 1796 C C . ILE A 1 238 ? -8.182 2.207 5.744 1.00 87.44 238 ILE A C 1
ATOM 1798 O O . ILE A 1 238 ? -9.302 2.541 6.132 1.00 87.44 238 ILE A O 1
ATOM 1802 N N . ALA A 1 239 ? -7.332 1.550 6.531 1.00 91.88 239 ALA A N 1
ATOM 1803 C CA . ALA A 1 239 ? -7.637 1.291 7.930 1.00 91.88 239 ALA A CA 1
ATOM 1804 C C . ALA A 1 239 ? -7.802 2.600 8.722 1.00 91.88 239 ALA A C 1
ATOM 1806 O O . ALA A 1 239 ? -8.784 2.757 9.451 1.00 91.88 239 ALA A O 1
ATOM 1807 N N . ASP A 1 240 ? -6.906 3.575 8.538 1.00 91.38 240 ASP A N 1
ATOM 1808 C CA . ASP A 1 240 ? -7.057 4.884 9.184 1.00 91.38 240 ASP A CA 1
ATOM 1809 C C . ASP A 1 240 ? -8.319 5.623 8.708 1.00 91.38 240 ASP A C 1
ATOM 1811 O O . ASP A 1 240 ? -9.061 6.161 9.529 1.00 91.38 240 ASP A O 1
ATOM 1815 N N . PHE A 1 241 ? -8.628 5.588 7.410 1.00 88.00 241 PHE A N 1
ATOM 1816 C CA . PHE A 1 241 ? -9.860 6.154 6.862 1.00 88.00 241 PHE A CA 1
ATOM 1817 C C . PHE A 1 241 ? -11.104 5.481 7.452 1.00 88.00 241 PHE A C 1
ATOM 1819 O O . PHE A 1 241 ? -12.003 6.170 7.921 1.00 88.00 241 PHE A O 1
ATOM 1826 N N . THR A 1 242 ? -11.134 4.148 7.515 1.00 89.81 242 THR A N 1
ATOM 1827 C CA . THR A 1 242 ? -12.247 3.369 8.085 1.00 89.81 242 THR A CA 1
ATOM 1828 C C . THR A 1 242 ? -12.505 3.768 9.536 1.00 89.81 242 THR A C 1
ATOM 1830 O O . THR A 1 242 ? -13.643 4.012 9.939 1.00 89.81 242 THR A O 1
ATOM 1833 N N . ARG A 1 243 ? -11.431 3.909 10.321 1.00 92.44 243 ARG A N 1
ATOM 1834 C CA . ARG A 1 243 ? -11.490 4.416 11.694 1.00 92.44 243 ARG A CA 1
ATOM 1835 C C . ARG A 1 243 ? -12.065 5.834 11.746 1.00 92.44 243 ARG A C 1
ATOM 1837 O O . ARG A 1 243 ? -12.922 6.100 12.586 1.00 92.44 243 ARG A O 1
ATOM 1844 N N . ARG A 1 244 ? -11.599 6.753 10.894 1.00 89.56 244 ARG A N 1
ATOM 1845 C CA . ARG A 1 244 ? -12.099 8.140 10.854 1.00 89.56 244 ARG A CA 1
ATOM 1846 C C . ARG A 1 244 ? -13.572 8.193 10.460 1.00 89.56 244 ARG A C 1
ATOM 1848 O O . ARG A 1 244 ? -14.350 8.797 11.188 1.00 89.56 244 ARG A O 1
ATOM 1855 N N . ALA A 1 245 ? -13.964 7.489 9.402 1.00 86.44 245 ALA A N 1
ATOM 1856 C CA . ALA A 1 245 ? -15.342 7.400 8.927 1.00 86.44 245 ALA A CA 1
ATOM 1857 C C . ALA A 1 245 ? -16.296 6.869 10.008 1.00 86.44 245 ALA A C 1
ATOM 1859 O O . ALA A 1 245 ? -17.362 7.447 10.245 1.00 86.44 245 ALA A O 1
ATOM 1860 N N . ALA A 1 246 ? -15.887 5.820 10.731 1.00 90.50 246 ALA A N 1
ATOM 1861 C CA . ALA A 1 246 ? -16.656 5.310 11.860 1.00 90.50 246 ALA A CA 1
ATOM 1862 C C . ALA A 1 246 ? -16.740 6.326 13.012 1.00 90.50 246 ALA A C 1
ATOM 1864 O O . ALA A 1 246 ? -17.805 6.518 13.600 1.00 90.50 246 ALA A O 1
ATOM 1865 N N . GLY A 1 247 ? -15.638 7.022 13.305 1.00 90.69 247 GLY A N 1
ATOM 1866 C CA . GLY A 1 247 ? -15.585 8.075 14.320 1.00 90.69 247 GLY A CA 1
ATOM 1867 C C . GLY A 1 247 ? -16.504 9.252 13.997 1.00 90.69 247 GLY A C 1
ATOM 1868 O O . GLY A 1 247 ? -17.254 9.696 14.865 1.00 90.69 247 GLY A O 1
ATOM 1869 N N . TRP A 1 248 ? -16.507 9.719 12.745 1.00 87.62 248 TRP A N 1
ATOM 1870 C CA . TRP A 1 248 ? -17.414 10.766 12.269 1.00 87.62 248 TRP A CA 1
ATOM 1871 C C . TRP A 1 248 ? -18.866 10.331 12.407 1.00 87.62 248 TRP A C 1
ATOM 1873 O O . TRP A 1 248 ? -19.681 11.083 12.931 1.00 87.62 248 TRP A O 1
ATOM 1883 N N . THR A 1 249 ? -19.175 9.093 12.018 1.00 87.38 249 THR A N 1
ATOM 1884 C CA . THR A 1 249 ? -20.535 8.555 12.099 1.00 87.38 249 THR A CA 1
ATOM 1885 C C . THR A 1 249 ? -21.056 8.523 13.528 1.00 87.38 249 THR A C 1
ATOM 1887 O O . THR A 1 249 ? -22.157 9.003 13.795 1.00 87.38 249 THR A O 1
ATOM 1890 N N . VAL A 1 250 ? -20.247 8.027 14.466 1.00 91.38 250 VAL A N 1
ATOM 1891 C CA . VAL A 1 250 ? -20.615 7.989 15.886 1.00 91.38 250 VAL A CA 1
ATOM 1892 C C . VAL A 1 250 ? -20.713 9.394 16.478 1.00 91.38 250 VAL A C 1
ATOM 1894 O O . VAL A 1 250 ? -21.660 9.671 17.207 1.00 91.38 250 VAL A O 1
ATOM 1897 N N . ALA A 1 251 ? -19.805 10.308 16.128 1.00 89.62 251 ALA A N 1
ATOM 1898 C CA . ALA A 1 251 ? -19.863 11.692 16.598 1.00 89.62 251 ALA A CA 1
ATOM 1899 C C . ALA A 1 251 ? -21.100 12.439 16.070 1.00 89.62 251 ALA A C 1
ATOM 1901 O O . ALA A 1 251 ? -21.693 13.243 16.789 1.00 89.62 251 ALA A O 1
ATOM 1902 N N . ILE A 1 252 ? -21.507 12.180 14.824 1.00 86.62 252 ILE A N 1
ATOM 1903 C CA . ILE A 1 252 ? -22.741 12.733 14.263 1.00 86.62 252 ILE A CA 1
ATOM 1904 C C . ILE A 1 252 ? -23.953 12.130 14.978 1.00 86.62 252 ILE A C 1
ATOM 1906 O O . ILE A 1 252 ? -24.837 12.886 15.378 1.00 86.62 252 ILE A O 1
ATOM 1910 N N . ALA A 1 253 ? -23.976 10.811 15.197 1.00 89.19 253 ALA A N 1
ATOM 1911 C CA . ALA A 1 253 ? -25.042 10.148 15.943 1.00 89.19 253 ALA A CA 1
ATOM 1912 C C . ALA A 1 253 ? -25.184 10.721 17.365 1.00 89.19 253 ALA A C 1
ATOM 1914 O O . ALA A 1 253 ? -26.289 11.055 17.775 1.00 89.19 253 ALA A O 1
ATOM 1915 N N . GLU A 1 254 ? -24.076 10.922 18.082 1.00 90.69 254 GLU A N 1
ATOM 1916 C CA . GLU A 1 254 ? -24.063 11.489 19.438 1.00 90.69 254 GLU A CA 1
ATOM 1917 C C . GLU A 1 254 ? -24.556 12.944 19.484 1.00 90.69 254 GLU A C 1
ATOM 1919 O O . GLU A 1 254 ? -25.254 13.323 20.419 1.00 90.69 254 GLU A O 1
ATOM 1924 N N . ARG A 1 255 ? -24.212 13.765 18.482 1.00 91.31 255 ARG A N 1
ATOM 1925 C CA . ARG A 1 255 ? -24.555 15.200 18.465 1.00 91.31 255 ARG A CA 1
ATOM 1926 C C . ARG A 1 255 ? -25.937 15.509 17.898 1.00 91.31 255 ARG A C 1
ATOM 1928 O O . ARG A 1 255 ? -26.501 16.545 18.234 1.00 91.31 255 ARG A O 1
ATOM 1935 N N . ARG A 1 256 ? -26.425 14.702 16.952 1.00 89.31 256 ARG A N 1
ATOM 1936 C CA . ARG A 1 256 ? -27.627 15.013 16.155 1.00 89.31 256 ARG A CA 1
ATOM 1937 C C . ARG A 1 256 ? -28.830 14.150 16.509 1.00 89.31 256 ARG A C 1
ATOM 1939 O O . ARG A 1 256 ? -29.945 14.561 16.203 1.00 89.31 256 ARG A O 1
ATOM 1946 N N . LEU A 1 257 ? -28.628 12.963 17.080 1.00 91.00 257 LEU A N 1
ATOM 1947 C CA . LEU A 1 257 ? -29.720 12.040 17.379 1.00 91.00 257 LEU A CA 1
ATOM 1948 C C . LEU A 1 257 ? -30.119 12.114 18.859 1.00 91.00 257 LEU A C 1
ATOM 1950 O O . LEU A 1 257 ? -29.288 12.434 19.709 1.00 91.00 257 LEU A O 1
ATOM 1954 N N . PRO A 1 258 ? -31.385 11.805 19.191 1.00 94.00 258 PRO A N 1
ATOM 1955 C CA . PRO A 1 258 ? -31.815 11.720 20.582 1.00 94.00 258 PRO A CA 1
ATOM 1956 C C . PRO A 1 258 ? -31.064 10.606 21.326 1.00 94.00 258 PRO A C 1
ATOM 1958 O O . PRO A 1 258 ? -30.619 9.628 20.727 1.00 94.00 258 PRO A O 1
ATOM 1961 N N . SER A 1 259 ? -30.969 10.710 22.653 1.00 94.25 259 SER A N 1
ATOM 1962 C CA . SER A 1 259 ? -30.177 9.802 23.504 1.00 94.25 259 SER A CA 1
ATOM 1963 C C . SER A 1 259 ? -30.558 8.315 23.407 1.00 94.25 259 SER A C 1
ATOM 1965 O O . SER A 1 259 ? -29.718 7.454 23.663 1.00 94.25 259 SER A O 1
ATOM 1967 N N . TRP A 1 260 ? -31.793 7.995 23.003 1.00 94.62 260 TRP A N 1
ATOM 1968 C CA . TRP A 1 260 ? -32.266 6.621 22.778 1.00 94.62 260 TRP A CA 1
ATOM 1969 C C . TRP A 1 260 ? -31.836 6.032 21.422 1.00 94.62 260 TRP A C 1
ATOM 1971 O O . TRP A 1 260 ? -31.882 4.814 21.228 1.00 94.62 260 TRP A O 1
ATOM 1981 N N . ALA A 1 261 ? -31.410 6.864 20.469 1.00 94.19 261 ALA A N 1
ATOM 1982 C CA . ALA A 1 261 ? -31.083 6.411 19.122 1.00 94.19 261 ALA A CA 1
ATOM 1983 C C . ALA A 1 261 ? -29.757 5.632 19.047 1.00 94.19 261 ALA A C 1
ATOM 1985 O O . ALA A 1 261 ? -29.777 4.555 18.454 1.00 94.19 261 ALA A O 1
ATOM 1986 N N . PRO A 1 262 ? -28.630 6.055 19.664 1.00 94.81 262 PRO A N 1
ATOM 1987 C CA . PRO A 1 262 ? -27.397 5.263 19.653 1.00 94.81 262 PRO A CA 1
ATOM 1988 C C . PRO A 1 262 ? -27.536 3.814 20.158 1.00 94.81 262 PRO A C 1
ATOM 1990 O O . PRO A 1 262 ? -27.033 2.924 19.472 1.00 94.81 262 PRO A O 1
ATOM 1993 N N . PRO A 1 263 ? -28.220 3.506 21.286 1.00 96.62 263 PRO A N 1
ATOM 1994 C CA . PRO A 1 263 ? -28.389 2.115 21.714 1.00 96.62 263 PRO A CA 1
ATOM 1995 C C . PRO A 1 263 ? -29.287 1.320 20.763 1.00 96.62 263 PRO A C 1
ATOM 1997 O O . PRO A 1 263 ? -29.018 0.146 20.520 1.00 96.62 263 PRO A O 1
ATOM 2000 N N . SER A 1 264 ? -30.292 1.964 20.163 1.00 95.81 264 SER A N 1
ATOM 2001 C CA . SER A 1 264 ? -31.137 1.343 19.138 1.00 95.81 264 SER A CA 1
ATOM 2002 C C . SER A 1 264 ? -30.335 1.021 17.872 1.00 95.81 264 SER A C 1
ATOM 2004 O O . SER A 1 264 ? -30.413 -0.091 17.358 1.00 95.81 264 SER A O 1
ATOM 2006 N N . LEU A 1 265 ? -29.502 1.958 17.404 1.00 94.88 265 LEU A N 1
ATOM 2007 C CA . LEU A 1 265 ? -28.591 1.757 16.275 1.00 94.88 265 LEU A CA 1
ATOM 2008 C C . LEU A 1 265 ? -27.570 0.658 16.563 1.00 94.88 265 LEU A C 1
ATOM 2010 O O . LEU A 1 265 ? -27.323 -0.168 15.692 1.00 94.88 265 LEU A O 1
ATOM 2014 N N . LEU A 1 266 ? -27.009 0.612 17.776 1.00 97.12 266 LEU A N 1
ATOM 2015 C CA . LEU A 1 266 ? -26.107 -0.460 18.192 1.00 97.12 266 LEU A CA 1
ATOM 2016 C C . LEU A 1 266 ? -26.810 -1.817 18.144 1.00 97.12 266 LEU A C 1
ATOM 2018 O O . LEU A 1 266 ? -26.262 -2.744 17.560 1.00 97.12 266 LEU A O 1
ATOM 2022 N N . LEU A 1 267 ? -28.005 -1.937 18.728 1.00 97.56 267 LEU A N 1
ATOM 2023 C CA . LEU A 1 267 ? -28.761 -3.189 18.740 1.00 97.56 267 LEU A CA 1
ATOM 2024 C C . LEU A 1 267 ? -29.090 -3.657 17.317 1.00 97.56 267 LEU A C 1
ATOM 2026 O O . LEU A 1 267 ? -28.865 -4.820 16.989 1.00 97.56 267 LEU A O 1
ATOM 2030 N N . LEU A 1 268 ? -29.580 -2.748 16.469 1.00 96.56 268 LEU A N 1
ATOM 2031 C CA . LEU A 1 268 ? -29.919 -3.044 15.077 1.00 96.56 268 LEU A CA 1
ATOM 2032 C C . LEU A 1 268 ? -28.682 -3.437 14.266 1.00 96.56 268 LEU A C 1
ATOM 2034 O O . LEU A 1 268 ? -28.698 -4.466 13.595 1.00 96.56 268 LEU A O 1
ATOM 2038 N N . LEU A 1 269 ? -27.604 -2.651 14.347 1.00 95.88 269 LEU A N 1
ATOM 2039 C CA . LEU A 1 269 ? -26.377 -2.892 13.592 1.00 95.88 269 LEU A CA 1
ATOM 2040 C C . LEU A 1 269 ? -25.688 -4.176 14.063 1.00 95.88 269 LEU A C 1
ATOM 2042 O O . LEU A 1 269 ? -25.371 -5.025 13.239 1.00 95.88 269 LEU A O 1
ATOM 2046 N N . LEU A 1 270 ? -25.488 -4.356 15.372 1.00 97.56 270 LEU A N 1
ATOM 2047 C CA . LEU A 1 270 ? -24.863 -5.558 15.928 1.00 97.56 270 LEU A CA 1
ATOM 2048 C C . LEU A 1 270 ? -25.707 -6.804 15.647 1.00 97.56 270 LEU A C 1
ATOM 2050 O O . LEU A 1 270 ? -25.156 -7.817 15.228 1.00 97.56 270 LEU A O 1
ATOM 2054 N N . GLY A 1 271 ? -27.029 -6.725 15.822 1.00 97.81 271 GLY A N 1
ATOM 2055 C CA . GLY A 1 271 ? -27.945 -7.828 15.539 1.00 97.81 271 GLY A CA 1
ATOM 2056 C C . GLY A 1 271 ? -27.947 -8.226 14.063 1.00 97.81 271 GLY A C 1
ATOM 2057 O O . GLY A 1 271 ? -27.839 -9.410 13.748 1.00 97.81 271 GLY A O 1
ATOM 2058 N N . TRP A 1 272 ? -28.000 -7.250 13.149 1.00 96.94 272 TRP A N 1
ATOM 2059 C CA . TRP A 1 272 ? -27.893 -7.499 11.708 1.00 96.94 272 TRP A CA 1
ATOM 2060 C C . TRP A 1 272 ? -26.542 -8.122 11.342 1.00 96.94 272 TRP A C 1
ATOM 2062 O O . TRP A 1 272 ? -26.511 -9.170 10.700 1.00 96.94 272 TRP A O 1
ATOM 2072 N N . ARG A 1 273 ? -25.431 -7.543 11.810 1.00 94.56 273 ARG A N 1
ATOM 2073 C CA . ARG A 1 273 ? -24.077 -8.038 11.519 1.00 94.56 273 ARG A CA 1
ATOM 2074 C C . ARG A 1 273 ? -23.844 -9.441 12.073 1.00 94.56 273 ARG A C 1
ATOM 2076 O O . ARG A 1 273 ? -23.318 -10.291 11.359 1.00 94.56 273 ARG A O 1
ATOM 2083 N N . LEU A 1 274 ? -24.271 -9.707 13.308 1.00 96.06 274 LEU A N 1
ATOM 2084 C CA . LEU A 1 274 ? -24.174 -11.031 13.919 1.00 96.06 274 LEU A CA 1
ATOM 2085 C C . LEU A 1 274 ? -25.021 -12.053 13.156 1.00 96.06 274 LEU A C 1
ATOM 2087 O O . LEU A 1 274 ? -24.531 -13.140 12.870 1.00 96.06 274 LEU A O 1
ATOM 2091 N N . ARG A 1 275 ? -26.252 -11.696 12.760 1.00 96.38 275 ARG A N 1
ATOM 2092 C CA . ARG A 1 275 ? -27.099 -12.550 11.916 1.00 96.38 275 ARG A CA 1
ATOM 2093 C C . ARG A 1 275 ? -26.399 -12.900 10.607 1.00 96.38 275 ARG A C 1
ATOM 2095 O O . ARG A 1 275 ? -26.376 -14.070 10.249 1.00 96.38 275 ARG A O 1
ATOM 2102 N N . GLU A 1 276 ? -25.834 -11.927 9.896 1.00 94.44 276 GLU A N 1
ATOM 2103 C CA . GLU A 1 276 ? -25.137 -12.216 8.640 1.00 94.44 276 GLU A CA 1
ATOM 2104 C C . GLU A 1 276 ? -23.901 -13.098 8.844 1.00 94.44 276 GLU A C 1
ATOM 2106 O O . GLU A 1 276 ? -23.653 -13.982 8.032 1.00 94.44 276 GLU A O 1
ATOM 2111 N N . ALA A 1 277 ? -23.118 -12.858 9.901 1.00 93.44 277 ALA A N 1
ATOM 2112 C CA . ALA A 1 277 ? -21.940 -13.668 10.205 1.00 93.44 277 ALA A CA 1
ATOM 2113 C C . ALA A 1 277 ? -22.322 -15.113 10.577 1.00 93.44 277 ALA A C 1
ATOM 2115 O O . ALA A 1 277 ? -21.668 -16.059 10.141 1.00 93.44 277 ALA A O 1
ATOM 2116 N N . VAL A 1 278 ? -23.407 -15.296 11.341 1.00 94.69 278 VAL A N 1
ATOM 2117 C CA . VAL A 1 278 ? -23.966 -16.619 11.663 1.00 94.69 278 VAL A CA 1
ATOM 2118 C C . VAL A 1 278 ? -24.477 -17.311 10.403 1.00 94.69 278 VAL A C 1
ATOM 2120 O O . VAL A 1 278 ? -24.100 -18.453 10.168 1.00 94.69 278 VAL A O 1
ATOM 2123 N N . LEU A 1 279 ? -25.281 -16.637 9.574 1.00 94.62 279 LEU A N 1
ATOM 2124 C CA . LEU A 1 279 ? -25.816 -17.220 8.339 1.00 94.62 279 LEU A CA 1
ATOM 2125 C C . LEU A 1 279 ? -24.703 -17.650 7.387 1.00 94.62 279 LEU A C 1
ATOM 2127 O O . LEU A 1 279 ? -24.761 -18.753 6.866 1.00 94.62 279 LEU A O 1
ATOM 2131 N N . GLU A 1 280 ? -23.661 -16.840 7.218 1.00 91.56 280 GLU A N 1
ATOM 2132 C CA . GLU A 1 280 ? -22.525 -17.187 6.359 1.00 91.56 280 GLU A CA 1
ATOM 2133 C C . GLU A 1 280 ? -21.688 -18.345 6.925 1.00 91.56 280 GLU A C 1
ATOM 2135 O O . GLU A 1 280 ? -21.099 -19.124 6.177 1.00 91.56 280 GLU A O 1
ATOM 2140 N N . THR A 1 281 ? -21.610 -18.471 8.253 1.00 91.19 281 THR A N 1
ATOM 2141 C CA . THR A 1 281 ? -20.943 -19.609 8.909 1.00 91.19 281 THR A CA 1
ATOM 2142 C C . THR A 1 281 ? -21.771 -20.885 8.753 1.00 91.19 281 THR A C 1
ATOM 2144 O O . THR A 1 281 ? -21.222 -21.933 8.428 1.00 91.19 281 THR A O 1
ATOM 2147 N N . VAL A 1 282 ? -23.094 -20.797 8.926 1.00 93.44 282 VAL A N 1
ATOM 2148 C CA . VAL A 1 282 ? -24.030 -21.914 8.714 1.00 93.44 282 VAL A CA 1
ATOM 2149 C C . VAL A 1 282 ? -24.049 -22.340 7.249 1.00 93.44 282 VAL A C 1
ATOM 2151 O O . VAL A 1 282 ? -24.004 -23.529 6.962 1.00 93.44 282 VAL A O 1
ATOM 2154 N N . GLU A 1 283 ? -24.073 -21.391 6.315 1.00 92.31 283 GLU A N 1
ATOM 2155 C CA . GLU A 1 283 ? -24.042 -21.670 4.882 1.00 92.31 283 GLU A CA 1
ATOM 2156 C C . GLU A 1 283 ? -22.743 -22.375 4.484 1.00 92.31 283 GLU A C 1
ATOM 2158 O O . GLU A 1 283 ? -22.795 -23.384 3.782 1.00 92.31 283 GLU A O 1
ATOM 2163 N N . ARG A 1 284 ? -21.589 -21.926 4.993 1.00 88.62 284 ARG A N 1
ATOM 2164 C CA . ARG A 1 284 ? -20.317 -22.643 4.818 1.00 88.62 284 ARG A CA 1
ATOM 2165 C C . ARG A 1 284 ? -20.389 -24.059 5.372 1.00 88.62 284 ARG A C 1
ATOM 2167 O O . ARG A 1 284 ? -20.203 -24.994 4.607 1.00 88.62 284 ARG A O 1
ATOM 2174 N N . ALA A 1 285 ? -20.798 -24.216 6.630 1.00 91.06 285 ALA A N 1
ATOM 2175 C CA . ALA A 1 285 ? -20.966 -25.521 7.271 1.00 91.06 285 ALA A CA 1
ATOM 2176 C C . ALA A 1 285 ? -22.036 -26.420 6.621 1.00 91.06 285 ALA A C 1
ATOM 2178 O O . ALA A 1 285 ? -22.084 -27.609 6.915 1.00 91.06 285 ALA A O 1
ATOM 2179 N N . SER A 1 286 ? -22.913 -25.873 5.772 1.00 93.75 286 SER A N 1
ATOM 2180 C CA . SER A 1 286 ? -23.863 -26.650 4.967 1.00 93.75 286 SER A CA 1
ATOM 2181 C C . SER A 1 286 ? -23.295 -27.071 3.608 1.00 93.75 286 SER A C 1
ATOM 2183 O O . SER A 1 286 ? -23.716 -28.085 3.056 1.00 93.75 286 SER A O 1
ATOM 2185 N N . ARG A 1 287 ? -22.347 -26.297 3.058 1.00 92.12 287 ARG A N 1
ATOM 2186 C CA . ARG A 1 287 ? -21.670 -26.577 1.781 1.00 92.12 287 ARG A CA 1
ATOM 2187 C C . ARG A 1 287 ? -20.471 -27.511 1.954 1.00 92.12 287 ARG A C 1
ATOM 2189 O O . ARG A 1 287 ? -20.119 -28.220 1.016 1.00 92.12 287 ARG A O 1
ATOM 2196 N N . SER A 1 288 ? -19.843 -27.503 3.124 1.00 90.38 288 SER A N 1
ATOM 2197 C CA . SER A 1 288 ? -18.714 -28.354 3.507 1.00 90.38 288 SER A CA 1
ATOM 2198 C C . SER A 1 288 ? -19.051 -29.147 4.776 1.00 90.38 288 SER A C 1
ATOM 2200 O O . SER A 1 288 ? -19.994 -28.829 5.492 1.00 90.38 288 SER A O 1
ATOM 2202 N N . SER A 1 289 ? -18.307 -30.214 5.075 1.00 90.50 289 SER A N 1
ATOM 2203 C CA . SER A 1 289 ? -18.492 -30.953 6.331 1.00 90.50 289 SER A CA 1
ATOM 2204 C C . SER A 1 289 ? -18.081 -30.102 7.536 1.00 90.50 289 SER A C 1
ATOM 2206 O O . SER A 1 289 ? -17.037 -29.452 7.500 1.00 90.50 289 SER A O 1
ATOM 2208 N N . LEU A 1 290 ? -18.832 -30.195 8.637 1.00 88.75 290 LEU A N 1
ATOM 2209 C CA . LEU A 1 290 ? -18.576 -29.477 9.896 1.00 88.75 290 LEU A CA 1
ATOM 2210 C C . LEU A 1 290 ? -17.120 -29.625 10.388 1.00 88.75 290 LEU A C 1
ATOM 2212 O O . LEU A 1 290 ? -16.525 -28.660 10.860 1.00 88.75 290 LEU A O 1
ATOM 2216 N N . GLU A 1 291 ? -16.517 -30.803 10.206 1.00 86.38 291 GLU A N 1
ATOM 2217 C CA . GLU A 1 291 ? -15.115 -31.077 10.559 1.00 86.38 291 GLU A CA 1
ATOM 2218 C C . GLU A 1 291 ? -14.111 -30.167 9.833 1.00 86.38 291 GLU A C 1
ATOM 2220 O O . GLU A 1 291 ? -13.108 -29.759 10.420 1.00 86.38 291 GLU A O 1
ATOM 2225 N N . VAL A 1 292 ? -14.398 -29.804 8.580 1.00 88.62 292 VAL A N 1
ATOM 2226 C CA . VAL A 1 292 ? -13.544 -28.936 7.755 1.00 88.62 292 VAL A CA 1
ATOM 2227 C C . VAL A 1 292 ? -13.682 -27.472 8.174 1.00 88.62 292 VAL A C 1
ATOM 2229 O O . VAL A 1 292 ? -12.703 -26.736 8.112 1.00 88.62 292 VAL A O 1
ATOM 2232 N N . GLU A 1 293 ? -14.852 -27.051 8.664 1.00 90.81 293 GLU A N 1
ATOM 2233 C CA . GLU A 1 293 ? -15.120 -25.653 9.046 1.00 90.81 293 GLU A CA 1
ATOM 2234 C C . GLU A 1 293 ? -14.742 -25.318 10.495 1.00 90.81 293 GLU A C 1
ATOM 2236 O O . GLU A 1 293 ? -14.411 -24.168 10.798 1.00 90.81 293 GLU A O 1
ATOM 2241 N N . ILE A 1 294 ? -14.740 -26.301 11.406 1.00 93.19 294 ILE A N 1
ATOM 2242 C CA . ILE A 1 294 ? -14.386 -26.063 12.816 1.00 93.19 294 ILE A CA 1
ATOM 2243 C C . ILE A 1 294 ? -12.955 -25.532 12.941 1.00 93.19 294 ILE A C 1
ATOM 2245 O O . ILE A 1 294 ? -12.719 -24.599 13.709 1.00 93.19 294 ILE A O 1
ATOM 2249 N N . LEU A 1 295 ? -11.991 -26.092 12.205 1.00 93.81 295 LEU A N 1
ATOM 2250 C CA . LEU A 1 295 ? -10.582 -25.711 12.351 1.00 93.81 295 LEU A CA 1
ATOM 2251 C C . LEU A 1 295 ? -10.302 -24.270 11.876 1.00 93.81 295 LEU A C 1
ATOM 2253 O O . LEU A 1 295 ? -9.692 -23.522 12.646 1.00 93.81 295 LEU A O 1
ATOM 2257 N N . PRO A 1 296 ? -10.796 -23.803 10.711 1.00 92.81 296 PRO A N 1
ATOM 2258 C CA . PRO A 1 296 ? -10.771 -22.388 10.338 1.00 92.81 296 PRO A CA 1
ATOM 2259 C C . PRO A 1 296 ? -11.510 -21.480 11.326 1.00 92.81 296 PRO A C 1
ATOM 2261 O O . PRO A 1 296 ? -11.052 -20.363 11.590 1.00 92.81 296 PRO A O 1
ATOM 2264 N N . LEU A 1 297 ? -12.629 -21.939 11.903 1.00 93.62 297 LEU A N 1
ATOM 2265 C CA . LEU A 1 297 ? -13.373 -21.183 12.912 1.00 93.62 297 LEU A CA 1
ATOM 2266 C C . LEU A 1 297 ? -12.549 -21.004 14.192 1.00 93.62 297 LEU A C 1
ATOM 2268 O O . LEU A 1 297 ? -12.389 -19.877 14.660 1.00 93.62 297 LEU A O 1
ATOM 2272 N N . VAL A 1 298 ? -11.954 -22.074 14.719 1.00 94.69 298 VAL A N 1
ATOM 2273 C CA . VAL A 1 298 ? -11.018 -22.029 15.858 1.00 94.69 298 VAL A CA 1
ATOM 2274 C C . VAL A 1 298 ? -9.798 -21.174 15.522 1.00 94.69 298 VAL A C 1
ATOM 2276 O O . VAL A 1 298 ? -9.364 -20.360 16.339 1.00 94.69 298 VAL A O 1
ATOM 2279 N N . GLY A 1 299 ? -9.298 -21.286 14.290 1.00 93.69 299 GLY A N 1
ATOM 2280 C CA . GLY A 1 299 ? -8.314 -20.377 13.728 1.00 93.69 299 GLY A CA 1
ATOM 2281 C C . GLY A 1 299 ? -8.764 -18.938 13.941 1.00 93.69 299 GLY A C 1
ATOM 2282 O O . GLY A 1 299 ? -8.077 -18.176 14.615 1.00 93.69 299 GLY A O 1
ATOM 2283 N N . GLY A 1 300 ? -9.939 -18.545 13.456 1.00 93.94 300 GLY A N 1
ATOM 2284 C CA . GLY A 1 300 ? -10.496 -17.201 13.633 1.00 93.94 300 GLY A CA 1
ATOM 2285 C C . GLY A 1 300 ? -10.447 -16.679 15.076 1.00 93.94 300 GLY A C 1
ATOM 2286 O O . GLY A 1 300 ? -10.022 -15.541 15.288 1.00 93.94 300 GLY A O 1
ATOM 2287 N N . LEU A 1 301 ? -10.782 -17.520 16.065 1.00 95.88 301 LEU A N 1
ATOM 2288 C CA . LEU A 1 301 ? -10.805 -17.162 17.493 1.00 95.88 301 LEU A CA 1
ATOM 2289 C C . LEU A 1 301 ? -9.432 -16.740 18.016 1.00 95.88 301 LEU A C 1
ATOM 2291 O O . LEU A 1 301 ? -9.325 -15.848 18.859 1.00 95.88 301 LEU A O 1
ATOM 2295 N N . ALA A 1 302 ? -8.357 -17.334 17.502 1.00 95.12 302 ALA A N 1
ATOM 2296 C CA . ALA A 1 302 ? -7.027 -16.977 17.967 1.00 95.12 302 ALA A CA 1
ATOM 2297 C C . ALA A 1 302 ? -6.649 -15.509 17.644 1.00 95.12 302 ALA A C 1
ATOM 2299 O O . ALA A 1 302 ? -5.715 -15.003 18.247 1.00 95.12 302 ALA A O 1
ATOM 2300 N N . VAL A 1 303 ? -7.356 -14.787 16.753 1.00 95.69 303 VAL A N 1
ATOM 2301 C CA . VAL A 1 303 ? -7.053 -13.374 16.440 1.00 95.69 303 VAL A CA 1
ATOM 2302 C C . VAL A 1 303 ? -7.407 -12.453 17.612 1.00 95.69 303 VAL A C 1
ATOM 2304 O O . VAL A 1 303 ? -6.503 -11.781 18.115 1.00 95.69 303 VAL A O 1
ATOM 2307 N N . PRO A 1 304 ? -8.664 -12.405 18.103 1.00 97.25 304 PRO A N 1
ATOM 2308 C CA . PRO A 1 304 ? -8.985 -11.616 19.289 1.00 97.25 304 PRO A CA 1
ATOM 2309 C C . PRO A 1 304 ? -8.208 -12.083 20.529 1.00 97.25 304 PRO A C 1
ATOM 2311 O O . PRO A 1 304 ? -7.832 -11.242 21.346 1.00 97.25 304 PRO A O 1
ATOM 2314 N N . LEU A 1 305 ? -7.885 -13.379 20.650 1.00 97.62 305 LEU A N 1
ATOM 2315 C CA . LEU A 1 305 ? -7.025 -13.878 21.733 1.00 97.62 305 LEU A CA 1
ATOM 2316 C C . LEU A 1 305 ? -5.595 -13.325 21.644 1.00 97.62 305 LEU A C 1
ATOM 2318 O O . LEU A 1 305 ? -5.073 -12.841 22.647 1.00 97.62 305 LEU A O 1
ATOM 2322 N N . SER A 1 306 ? -4.977 -13.322 20.458 1.00 97.50 306 SER A N 1
ATOM 2323 C CA . SER A 1 306 ? -3.668 -12.699 20.221 1.00 97.50 306 SER A CA 1
ATOM 2324 C C . SER A 1 306 ? -3.676 -11.212 20.581 1.00 97.50 306 SER A C 1
ATOM 2326 O O . SER A 1 306 ? -2.757 -10.721 21.235 1.00 97.50 306 SER A O 1
ATOM 2328 N N . VAL A 1 307 ? -4.739 -10.493 20.215 1.00 97.69 307 VAL A N 1
ATOM 2329 C CA . VAL A 1 307 ? -4.897 -9.070 20.546 1.00 97.69 307 VAL A CA 1
ATOM 2330 C C . VAL A 1 307 ? -5.038 -8.866 22.056 1.00 97.69 307 VAL A C 1
ATOM 2332 O O . VAL A 1 307 ? -4.377 -7.991 22.614 1.00 97.69 307 VAL A O 1
ATOM 2335 N N . GLY A 1 308 ? -5.834 -9.698 22.733 1.00 97.44 308 GLY A N 1
ATOM 2336 C CA . GLY A 1 308 ? -5.968 -9.690 24.191 1.00 97.44 308 GLY A CA 1
ATOM 2337 C C . GLY A 1 308 ? -4.653 -9.995 24.914 1.00 97.44 308 GLY A C 1
ATOM 2338 O O . GLY A 1 308 ? -4.321 -9.326 25.893 1.00 97.44 308 GLY A O 1
ATOM 2339 N N . LEU A 1 309 ? -3.863 -10.941 24.398 1.00 97.56 309 LEU A N 1
ATOM 2340 C CA . LEU A 1 309 ? -2.541 -11.281 24.925 1.00 97.56 309 LEU A CA 1
ATOM 2341 C C . LEU A 1 309 ? -1.571 -10.100 24.810 1.00 97.56 309 LEU A C 1
ATOM 2343 O O . LEU A 1 309 ? -0.941 -9.725 25.799 1.00 97.56 309 LEU A O 1
ATOM 2347 N N . VAL A 1 310 ? -1.468 -9.477 23.631 1.00 97.62 310 VAL A N 1
ATOM 2348 C CA . VAL A 1 310 ? -0.598 -8.304 23.436 1.00 97.62 310 VAL A CA 1
ATOM 2349 C C . VAL A 1 310 ? -1.063 -7.136 24.301 1.00 97.62 310 VAL A C 1
ATOM 2351 O O . VAL A 1 310 ? -0.240 -6.480 24.940 1.00 97.62 310 VAL A O 1
ATOM 2354 N N . TRP A 1 311 ? -2.375 -6.903 24.383 1.00 96.62 311 TRP A N 1
ATOM 2355 C CA . TRP A 1 311 ? -2.947 -5.899 25.275 1.00 96.62 311 TRP A CA 1
ATOM 2356 C C . TRP A 1 311 ? -2.521 -6.124 26.730 1.00 96.62 311 TRP A C 1
ATOM 2358 O O . TRP A 1 311 ? -2.015 -5.207 27.382 1.00 96.62 311 TRP A O 1
ATOM 2368 N N . TRP A 1 312 ? -2.664 -7.351 27.233 1.00 95.75 312 TRP A N 1
ATOM 2369 C CA . TRP A 1 312 ? -2.260 -7.712 28.590 1.00 95.75 312 TRP A CA 1
ATOM 2370 C C . TRP A 1 312 ? -0.751 -7.529 28.816 1.00 95.75 312 TRP A C 1
ATOM 2372 O O . TRP A 1 312 ? -0.348 -6.952 29.826 1.00 95.75 312 TRP A O 1
ATOM 2382 N N . LEU A 1 313 ? 0.087 -7.927 27.855 1.00 95.00 313 LEU A N 1
ATOM 2383 C CA . LEU A 1 313 ? 1.543 -7.783 27.942 1.00 95.00 313 LEU A CA 1
ATOM 2384 C C . LEU A 1 313 ? 2.012 -6.321 27.936 1.00 95.00 313 LEU A C 1
ATOM 2386 O O . LEU A 1 313 ? 2.979 -5.990 28.630 1.00 95.00 313 LEU A O 1
ATOM 2390 N N . VAL A 1 314 ? 1.361 -5.461 27.146 1.00 94.25 314 VAL A N 1
ATOM 2391 C CA . VAL A 1 314 ? 1.785 -4.067 26.939 1.00 94.25 314 VAL A CA 1
ATOM 2392 C C . VAL A 1 314 ? 1.159 -3.105 27.950 1.00 94.25 314 VAL A C 1
ATOM 2394 O O . VAL A 1 314 ? 1.831 -2.165 28.379 1.00 94.25 314 VAL A O 1
ATOM 2397 N N . VAL A 1 315 ? -0.108 -3.321 28.317 1.00 91.12 315 VAL A N 1
ATOM 2398 C CA . VAL A 1 315 ? -0.904 -2.416 29.167 1.00 91.12 315 VAL A CA 1
ATOM 2399 C C . VAL A 1 315 ? -1.253 -3.051 30.514 1.00 91.12 315 VAL A C 1
ATOM 2401 O O . VAL A 1 315 ? -1.249 -2.363 31.528 1.00 91.12 315 VAL A O 1
ATOM 2404 N N . GLY A 1 316 ? -1.528 -4.356 30.550 1.00 83.00 316 GLY A N 1
ATOM 2405 C CA . GLY A 1 316 ? -2.060 -5.054 31.729 1.00 83.00 316 GLY A CA 1
ATOM 2406 C C . GLY A 1 316 ? -1.063 -5.365 32.852 1.00 83.00 316 GLY A C 1
ATOM 2407 O O . GLY A 1 316 ? -1.468 -5.917 33.875 1.00 83.00 316 GLY A O 1
ATOM 2408 N N . ARG A 1 317 ? 0.230 -5.042 32.707 1.00 83.19 317 ARG A N 1
ATOM 2409 C CA . ARG A 1 317 ? 1.243 -5.394 33.717 1.00 83.19 317 ARG A CA 1
ATOM 2410 C C . ARG A 1 317 ? 1.030 -4.629 35.041 1.00 83.19 317 ARG A C 1
ATOM 2412 O O . ARG A 1 317 ? 0.928 -3.406 35.006 1.00 83.19 317 ARG A O 1
ATOM 2419 N N . PRO A 1 318 ? 1.044 -5.295 36.217 1.00 62.84 318 PRO A N 1
ATOM 2420 C CA . PRO A 1 318 ? 0.700 -4.691 37.517 1.00 62.84 318 PRO A CA 1
ATOM 2421 C C . PRO A 1 318 ? 1.482 -3.440 37.972 1.00 62.84 318 PRO A C 1
ATOM 2423 O O . PRO A 1 318 ? 1.018 -2.768 38.885 1.00 62.84 318 PRO A O 1
ATOM 2426 N N . GLY A 1 319 ? 2.607 -3.077 37.345 1.00 69.31 319 GLY A N 1
ATOM 2427 C CA . GLY A 1 319 ? 3.352 -1.832 37.618 1.00 69.31 319 GLY A CA 1
ATOM 2428 C C . GLY A 1 319 ? 3.004 -0.650 36.700 1.00 69.31 319 GLY A C 1
ATOM 2429 O O . GLY A 1 319 ? 3.585 0.419 36.819 1.00 69.31 319 GLY A O 1
ATOM 2430 N N . ALA A 1 320 ? 2.076 -0.834 35.758 1.00 64.81 320 ALA A N 1
ATOM 2431 C CA . ALA A 1 320 ? 1.679 0.158 34.756 1.00 64.81 320 ALA A CA 1
ATOM 2432 C C . ALA A 1 320 ? 0.469 1.020 35.173 1.00 64.81 320 ALA A C 1
ATOM 2434 O O . ALA A 1 320 ? -0.034 1.792 34.352 1.00 64.81 320 ALA A O 1
ATOM 2435 N N . ARG A 1 321 ? -0.022 0.851 36.411 1.00 60.47 321 ARG A N 1
ATOM 2436 C CA . ARG A 1 321 ? -1.360 1.278 36.861 1.00 60.47 321 ARG A CA 1
ATOM 2437 C C . ARG A 1 321 ? -1.610 2.787 36.808 1.00 60.47 321 ARG A C 1
ATOM 2439 O O . ARG A 1 321 ? -2.757 3.172 36.612 1.00 60.47 321 ARG A O 1
ATOM 2446 N N . ASP A 1 322 ? -0.570 3.614 36.858 1.00 64.69 322 ASP A N 1
ATOM 2447 C CA . ASP A 1 322 ? -0.735 5.077 36.903 1.00 64.69 322 ASP A CA 1
ATOM 2448 C C . ASP A 1 322 ? -0.863 5.736 35.525 1.00 64.69 322 ASP A C 1
ATOM 2450 O O . ASP A 1 322 ? -1.032 6.946 35.405 1.00 64.69 322 ASP A O 1
ATOM 2454 N N . THR A 1 323 ? -0.770 4.960 34.446 1.00 72.69 323 THR A N 1
ATOM 2455 C CA . THR A 1 323 ? -0.746 5.501 33.083 1.00 72.69 323 THR A CA 1
ATOM 2456 C C . THR A 1 323 ? -1.953 5.018 32.303 1.00 72.69 323 THR A C 1
ATOM 2458 O O . THR A 1 323 ? -2.115 3.822 32.050 1.00 72.69 323 THR A O 1
ATOM 2461 N N . PHE A 1 324 ? -2.786 5.978 31.901 1.00 82.00 324 PHE A N 1
ATOM 2462 C CA . PHE A 1 324 ? -3.975 5.752 31.091 1.00 82.00 324 PHE A CA 1
ATOM 2463 C C . PHE A 1 324 ? -3.660 4.946 29.819 1.00 82.00 324 PHE A C 1
ATOM 2465 O O . PHE A 1 324 ? -2.555 5.046 29.267 1.00 82.00 324 PHE A O 1
ATOM 2472 N N . PRO A 1 325 ? -4.620 4.138 29.329 1.00 87.00 325 PRO A N 1
ATOM 2473 C CA . PRO A 1 325 ? -4.478 3.483 28.037 1.00 87.00 325 PRO A CA 1
ATOM 2474 C C . PRO A 1 325 ? -4.228 4.532 26.940 1.00 87.00 325 PRO A C 1
ATOM 2476 O O . PRO A 1 325 ? -4.784 5.633 26.999 1.00 87.00 325 PRO A O 1
ATOM 2479 N N . PRO A 1 326 ? -3.385 4.221 25.939 1.00 91.50 326 PRO A N 1
ATOM 2480 C CA . PRO A 1 326 ? -3.088 5.164 24.870 1.00 91.50 326 PRO A CA 1
ATOM 2481 C C . PRO A 1 326 ? -4.359 5.491 24.085 1.00 91.50 326 PRO A C 1
ATOM 2483 O O . PRO A 1 326 ? -5.183 4.611 23.861 1.00 91.50 326 PRO A O 1
ATOM 2486 N N . SER A 1 327 ? -4.519 6.735 23.635 1.00 91.81 327 SER A N 1
ATOM 2487 C CA . SER A 1 327 ? -5.655 7.097 22.783 1.00 91.81 327 SER A CA 1
ATOM 2488 C C . SER A 1 327 ? -5.536 6.457 21.394 1.00 91.81 327 SER A C 1
ATOM 2490 O O . SER A 1 327 ? -4.433 6.205 20.898 1.00 91.81 327 SER A O 1
ATOM 2492 N N . ALA A 1 328 ? -6.673 6.233 20.727 1.00 91.62 328 ALA A N 1
ATOM 2493 C CA . ALA A 1 328 ? -6.685 5.720 19.354 1.00 91.62 328 ALA A CA 1
ATOM 2494 C C . ALA A 1 328 ? -5.951 6.662 18.376 1.00 91.62 328 ALA A C 1
ATOM 2496 O O . ALA A 1 328 ? -5.279 6.196 17.460 1.00 91.62 328 ALA A O 1
ATOM 2497 N N . GLU A 1 329 ? -6.005 7.980 18.602 1.00 91.25 329 GLU A N 1
ATOM 2498 C CA . GLU A 1 329 ? -5.244 8.964 17.820 1.00 91.25 329 GLU A CA 1
ATOM 2499 C C . GLU A 1 329 ? -3.733 8.802 18.019 1.00 91.25 329 GLU A C 1
ATOM 2501 O O . GLU A 1 329 ? -2.997 8.697 17.039 1.00 91.25 329 GLU A O 1
ATOM 2506 N N . ALA A 1 330 ? -3.264 8.694 19.269 1.00 93.88 330 ALA A N 1
ATOM 2507 C CA . ALA A 1 330 ? -1.847 8.487 19.565 1.00 93.88 330 ALA A CA 1
ATOM 2508 C C . ALA A 1 330 ? -1.323 7.179 18.954 1.00 93.88 330 ALA A C 1
ATOM 2510 O O . ALA A 1 330 ? -0.205 7.137 18.440 1.00 93.88 330 ALA A O 1
ATOM 2511 N N . LEU A 1 331 ? -2.148 6.129 18.968 1.00 95.31 331 LEU A N 1
ATOM 2512 C CA . LEU A 1 331 ? -1.873 4.856 18.309 1.00 95.31 331 LEU A CA 1
ATOM 2513 C C . LEU A 1 331 ? -1.730 5.022 16.791 1.00 95.31 331 LEU A C 1
ATOM 2515 O O . LEU A 1 331 ? -0.713 4.612 16.240 1.00 95.31 331 LEU A O 1
ATOM 2519 N N . THR A 1 332 ? -2.684 5.677 16.124 1.00 94.06 332 THR A N 1
ATOM 2520 C CA . THR A 1 332 ? -2.630 5.906 14.665 1.00 94.06 332 THR A CA 1
ATOM 2521 C C . THR A 1 332 ? -1.456 6.790 14.252 1.00 94.06 332 THR A C 1
ATOM 2523 O O . THR A 1 332 ? -0.767 6.480 13.285 1.00 94.06 332 THR A O 1
ATOM 2526 N N . ALA A 1 333 ? -1.150 7.838 15.022 1.00 93.12 333 ALA A N 1
ATOM 2527 C CA . ALA A 1 333 ? -0.017 8.721 14.771 1.00 93.12 333 ALA A CA 1
ATOM 2528 C C . ALA A 1 333 ? 1.331 8.022 15.011 1.00 93.12 333 ALA A C 1
ATOM 2530 O O . ALA A 1 333 ? 2.316 8.299 14.324 1.00 93.12 333 ALA A O 1
ATOM 2531 N N . ALA A 1 334 ? 1.411 7.119 15.992 1.00 95.06 334 ALA A N 1
ATOM 2532 C CA . ALA A 1 334 ? 2.592 6.289 16.203 1.00 95.06 334 ALA A CA 1
ATOM 2533 C C . ALA A 1 334 ? 2.756 5.267 15.070 1.00 95.06 334 ALA A C 1
ATOM 2535 O O . ALA A 1 334 ? 3.812 5.223 14.444 1.00 95.06 334 ALA A O 1
ATOM 2536 N N . ALA A 1 335 ? 1.707 4.505 14.757 1.00 96.12 335 ALA A N 1
ATOM 2537 C CA . ALA A 1 335 ? 1.732 3.505 13.697 1.00 96.12 335 ALA A CA 1
ATOM 2538 C C . ALA A 1 335 ? 2.030 4.137 12.329 1.00 96.12 335 ALA A C 1
ATOM 2540 O O . ALA A 1 335 ? 2.923 3.674 11.631 1.00 96.12 335 ALA A O 1
ATOM 2541 N N . GLY A 1 336 ? 1.389 5.257 11.983 1.00 92.88 336 GLY A N 1
ATOM 2542 C CA . GLY A 1 336 ? 1.577 5.939 10.698 1.00 92.88 336 GLY A CA 1
ATOM 2543 C C . GLY A 1 336 ? 2.997 6.466 10.478 1.00 92.88 336 GLY A C 1
ATOM 2544 O O . GLY A 1 336 ? 3.501 6.421 9.359 1.00 92.88 336 GLY A O 1
ATOM 2545 N N . ARG A 1 337 ? 3.692 6.890 11.544 1.00 92.00 337 ARG A N 1
ATOM 2546 C CA . ARG A 1 337 ? 5.112 7.284 11.467 1.00 92.00 337 ARG A CA 1
ATOM 2547 C C . ARG A 1 337 ? 6.043 6.108 11.165 1.00 92.00 337 ARG A C 1
ATOM 2549 O O . ARG A 1 337 ? 7.080 6.311 10.539 1.00 92.00 337 ARG A O 1
ATOM 2556 N N . HIS A 1 338 ? 5.679 4.902 11.599 1.00 95.19 338 HIS A N 1
ATOM 2557 C CA . HIS A 1 338 ? 6.503 3.698 11.467 1.00 95.19 338 HIS A CA 1
ATOM 2558 C C . HIS A 1 338 ? 6.008 2.714 10.397 1.00 95.19 338 HIS A C 1
ATOM 2560 O O . HIS A 1 338 ? 6.723 1.762 10.094 1.00 95.19 338 HIS A O 1
ATOM 2566 N N . ALA A 1 339 ? 4.848 2.956 9.780 1.00 93.62 339 ALA A N 1
ATOM 2567 C CA . ALA A 1 339 ? 4.258 2.073 8.779 1.00 93.62 339 ALA A CA 1
ATOM 2568 C C . ALA A 1 339 ? 5.176 1.888 7.565 1.00 93.62 339 ALA A C 1
ATOM 2570 O O . ALA A 1 339 ? 5.487 0.758 7.214 1.00 93.62 339 ALA A O 1
ATOM 2571 N N . LEU A 1 340 ? 5.674 2.973 6.958 1.00 92.12 340 LEU A N 1
ATOM 2572 C CA . LEU A 1 340 ? 6.537 2.865 5.775 1.00 92.12 340 LEU A CA 1
ATOM 2573 C C . LEU A 1 340 ? 7.880 2.163 6.072 1.00 92.12 340 LEU A C 1
ATOM 2575 O O . LEU A 1 340 ? 8.216 1.245 5.330 1.00 92.12 340 LEU A O 1
ATOM 2579 N N . PRO A 1 341 ? 8.634 2.507 7.140 1.00 94.94 341 PRO A N 1
ATOM 2580 C CA . PRO A 1 341 ? 9.824 1.740 7.516 1.00 94.94 341 PRO A CA 1
ATOM 2581 C C . PRO A 1 341 ? 9.543 0.253 7.748 1.00 94.94 341 PRO A C 1
ATOM 2583 O O . PRO A 1 341 ? 10.325 -0.585 7.310 1.00 94.94 341 PRO A O 1
ATOM 2586 N N . LEU A 1 342 ? 8.423 -0.076 8.399 1.00 96.88 342 LEU A N 1
ATOM 2587 C CA . LEU A 1 342 ? 8.024 -1.460 8.644 1.00 96.88 342 LEU A CA 1
ATOM 2588 C C . LEU A 1 342 ? 7.690 -2.193 7.336 1.00 96.88 342 LEU A C 1
ATOM 2590 O O . LEU A 1 342 ? 8.153 -3.310 7.137 1.00 96.88 342 LEU A O 1
ATOM 2594 N N . ILE A 1 343 ? 6.962 -1.545 6.421 1.00 96.69 343 ILE A N 1
ATOM 2595 C CA . ILE A 1 343 ? 6.659 -2.068 5.080 1.00 96.69 343 ILE A CA 1
ATOM 2596 C C . ILE A 1 343 ? 7.947 -2.324 4.292 1.00 96.69 343 ILE A C 1
ATOM 2598 O O . ILE A 1 343 ? 8.092 -3.379 3.683 1.00 96.69 343 ILE A O 1
ATOM 2602 N N . VAL A 1 344 ? 8.893 -1.382 4.308 1.00 95.62 344 VAL A N 1
ATOM 2603 C CA . VAL A 1 344 ? 10.179 -1.535 3.614 1.00 95.62 344 VAL A CA 1
ATOM 2604 C C . VAL A 1 344 ? 10.998 -2.667 4.228 1.00 95.62 344 VAL A C 1
ATOM 2606 O O . VAL A 1 344 ? 11.562 -3.454 3.479 1.00 95.62 344 VAL A O 1
ATOM 2609 N N . ALA A 1 345 ? 11.034 -2.798 5.558 1.00 97.12 345 ALA A N 1
ATOM 2610 C CA . ALA A 1 345 ? 11.701 -3.919 6.222 1.00 97.12 345 ALA A CA 1
ATOM 2611 C C . ALA A 1 345 ? 11.064 -5.264 5.833 1.00 97.12 345 ALA A C 1
ATOM 2613 O O . ALA A 1 345 ? 11.767 -6.210 5.481 1.00 97.12 345 ALA A O 1
ATOM 2614 N N . TRP A 1 346 ? 9.732 -5.325 5.812 1.00 96.81 346 TRP A N 1
ATOM 2615 C CA . TRP A 1 346 ? 8.976 -6.506 5.397 1.00 96.81 346 TRP A CA 1
ATOM 2616 C C . TRP A 1 346 ? 9.228 -6.868 3.921 1.00 96.81 346 TRP A C 1
ATOM 2618 O O . TRP A 1 346 ? 9.398 -8.038 3.587 1.00 96.81 346 TRP A O 1
ATOM 2628 N N . LEU A 1 347 ? 9.349 -5.868 3.040 1.00 96.06 347 LEU A N 1
ATOM 2629 C CA . LEU A 1 347 ? 9.664 -6.039 1.617 1.00 96.06 347 LEU A CA 1
ATOM 2630 C C . LEU A 1 347 ? 11.161 -6.152 1.296 1.00 96.06 347 LEU A C 1
ATOM 2632 O O . LEU A 1 347 ? 11.496 -6.381 0.135 1.00 96.06 347 LEU A O 1
ATOM 2636 N N . ALA A 1 348 ? 12.063 -5.986 2.263 1.00 96.19 348 ALA A N 1
ATOM 2637 C CA . ALA A 1 348 ? 13.482 -5.771 1.981 1.00 96.19 348 ALA A CA 1
ATOM 2638 C C . ALA A 1 348 ? 14.116 -6.905 1.164 1.00 96.19 348 ALA A C 1
ATOM 2640 O O . ALA A 1 348 ? 14.877 -6.618 0.245 1.00 96.19 348 ALA A O 1
ATOM 2641 N N . LEU A 1 349 ? 13.761 -8.168 1.434 1.00 95.88 349 LEU A N 1
ATOM 2642 C CA . LEU A 1 349 ? 14.246 -9.306 0.647 1.00 95.88 349 LEU A CA 1
ATOM 2643 C C . LEU A 1 349 ? 13.788 -9.230 -0.820 1.00 95.88 349 LEU A C 1
ATOM 2645 O O . LEU A 1 349 ? 14.591 -9.433 -1.723 1.00 95.88 349 LEU A O 1
ATOM 2649 N N . ASN A 1 350 ? 12.528 -8.863 -1.068 1.00 93.19 350 ASN A N 1
ATOM 2650 C CA . ASN A 1 350 ? 11.991 -8.706 -2.425 1.00 93.19 350 ASN A CA 1
ATOM 2651 C C . ASN A 1 350 ? 12.623 -7.511 -3.155 1.00 93.19 350 ASN A C 1
ATOM 2653 O O . ASN A 1 350 ? 12.941 -7.599 -4.338 1.00 93.1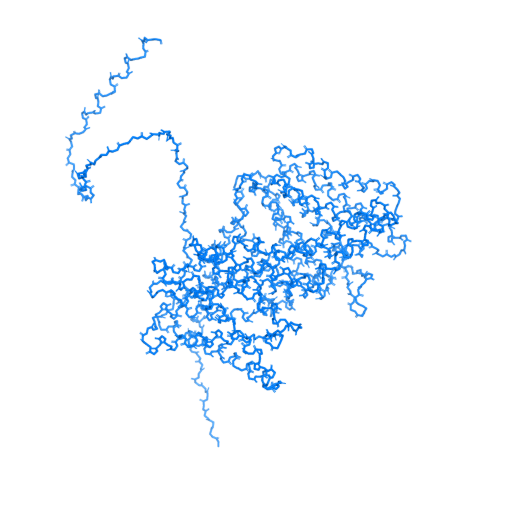9 350 ASN A O 1
ATOM 2657 N N . LEU A 1 351 ? 12.851 -6.399 -2.449 1.00 92.75 351 LEU A N 1
ATOM 2658 C CA . LEU A 1 351 ? 13.549 -5.237 -3.006 1.00 92.75 351 LEU A CA 1
ATOM 2659 C C . LEU A 1 351 ? 15.019 -5.554 -3.311 1.00 92.75 351 LEU A C 1
ATOM 2661 O O . LEU A 1 351 ? 15.539 -5.105 -4.328 1.00 92.75 351 LEU A O 1
ATOM 2665 N N . LEU A 1 352 ? 15.677 -6.352 -2.467 1.00 93.31 352 LEU A N 1
ATOM 2666 C CA . LEU A 1 352 ? 17.031 -6.839 -2.716 1.00 93.31 352 LEU A CA 1
ATOM 2667 C C . LEU A 1 352 ? 17.071 -7.714 -3.970 1.00 93.31 352 LEU A C 1
ATOM 2669 O O . LEU A 1 352 ? 17.918 -7.492 -4.828 1.00 93.31 352 LEU A O 1
ATOM 2673 N N . VAL A 1 353 ? 16.140 -8.661 -4.106 1.00 92.75 353 VAL A N 1
ATOM 2674 C CA . VAL A 1 353 ? 16.008 -9.494 -5.309 1.00 92.75 353 VAL A CA 1
ATOM 2675 C C . VAL A 1 353 ? 15.814 -8.648 -6.561 1.00 92.75 353 VAL A C 1
ATOM 2677 O O . VAL A 1 353 ? 16.477 -8.891 -7.569 1.00 92.75 353 VAL A O 1
ATOM 2680 N N . PHE A 1 354 ? 14.943 -7.641 -6.496 1.00 90.75 354 PHE A N 1
ATOM 2681 C CA . PHE A 1 354 ? 14.735 -6.704 -7.595 1.00 90.75 354 PHE A CA 1
ATOM 2682 C C . PHE A 1 354 ? 16.051 -6.022 -7.997 1.00 90.75 354 PHE A C 1
ATOM 2684 O O . PHE A 1 354 ? 16.448 -6.086 -9.158 1.00 90.75 354 PHE A O 1
ATOM 2691 N N . VAL A 1 355 ? 16.780 -5.450 -7.032 1.00 91.88 355 VAL A N 1
ATOM 2692 C CA . VAL A 1 355 ? 18.069 -4.792 -7.295 1.00 91.88 355 VAL A CA 1
ATOM 2693 C C . VAL A 1 355 ? 19.093 -5.772 -7.869 1.00 91.88 355 VAL A C 1
ATOM 2695 O O . VAL A 1 355 ? 19.756 -5.442 -8.846 1.00 91.88 355 VAL A O 1
ATOM 2698 N N . LEU A 1 356 ? 19.214 -6.977 -7.307 1.00 91.75 356 LEU A N 1
ATOM 2699 C CA . LEU A 1 356 ? 20.142 -7.999 -7.797 1.00 91.75 356 LEU A CA 1
ATOM 2700 C C . LEU A 1 356 ? 19.817 -8.423 -9.231 1.00 91.75 356 LEU A C 1
ATOM 2702 O O . LEU A 1 356 ? 20.724 -8.543 -10.048 1.00 91.75 356 LEU A O 1
ATOM 2706 N N . THR A 1 357 ? 18.536 -8.590 -9.554 1.00 89.38 357 THR A N 1
ATOM 2707 C CA . THR A 1 357 ? 18.088 -8.938 -10.908 1.00 89.38 357 THR A CA 1
ATOM 2708 C C . THR A 1 357 ? 18.493 -7.857 -11.907 1.00 89.38 357 THR A C 1
ATOM 2710 O O . THR A 1 357 ? 19.076 -8.162 -12.945 1.00 89.38 357 THR A O 1
ATOM 2713 N N . GLU A 1 358 ? 18.257 -6.589 -11.574 1.00 88.94 358 GLU A N 1
ATOM 2714 C CA . GLU A 1 358 ? 18.638 -5.470 -12.436 1.00 88.94 358 GLU A CA 1
ATOM 2715 C C . GLU A 1 358 ? 20.166 -5.315 -12.552 1.00 88.94 358 GLU A C 1
ATOM 2717 O O . GLU A 1 358 ? 20.685 -5.010 -13.625 1.00 88.94 358 GLU A O 1
ATOM 2722 N N . VAL A 1 359 ? 20.917 -5.591 -11.479 1.00 90.06 359 VAL A N 1
ATOM 2723 C CA . VAL A 1 359 ? 22.388 -5.653 -11.526 1.00 90.06 359 VAL A CA 1
ATOM 2724 C C . VAL A 1 359 ? 22.854 -6.771 -12.457 1.00 90.06 359 VAL A C 1
ATOM 2726 O O . VAL A 1 359 ? 23.764 -6.551 -13.250 1.00 90.06 359 VAL A O 1
ATOM 2729 N N . ALA A 1 360 ? 22.228 -7.949 -12.415 1.00 89.25 360 ALA A N 1
ATOM 2730 C CA . ALA A 1 360 ? 22.572 -9.059 -13.302 1.00 89.25 360 ALA A CA 1
ATOM 2731 C C . ALA A 1 360 ? 22.383 -8.679 -14.777 1.00 89.25 360 ALA A C 1
ATOM 2733 O O . ALA A 1 360 ? 23.258 -8.944 -15.602 1.00 89.25 360 ALA A O 1
ATOM 2734 N N . VAL A 1 361 ? 21.272 -8.001 -15.090 1.00 87.81 361 VAL A N 1
ATOM 2735 C CA . VAL A 1 361 ? 21.010 -7.456 -16.428 1.00 87.81 361 VAL A CA 1
ATOM 2736 C C . VAL A 1 361 ? 22.088 -6.442 -16.807 1.00 87.81 361 VAL A C 1
ATOM 2738 O O . VAL A 1 361 ? 22.691 -6.573 -17.867 1.00 87.81 361 VAL A O 1
ATOM 2741 N N . ALA A 1 362 ? 22.402 -5.483 -15.935 1.00 87.38 362 ALA A N 1
ATOM 2742 C CA . ALA A 1 362 ? 23.445 -4.492 -16.191 1.00 87.38 362 ALA A CA 1
ATOM 2743 C C . ALA A 1 362 ? 24.824 -5.127 -16.459 1.00 87.38 362 ALA A C 1
ATOM 2745 O O . ALA A 1 362 ? 25.521 -4.710 -17.382 1.00 87.38 362 ALA A O 1
ATOM 2746 N N . VAL A 1 363 ? 25.209 -6.156 -15.698 1.00 88.12 363 VAL A N 1
ATOM 2747 C CA . VAL A 1 363 ? 26.482 -6.873 -15.886 1.00 88.12 363 VAL A CA 1
ATOM 2748 C C . VAL A 1 363 ? 26.526 -7.577 -17.243 1.00 88.12 363 VAL A C 1
ATOM 2750 O O . VAL A 1 363 ? 27.524 -7.443 -17.951 1.00 88.12 363 VAL A O 1
ATOM 2753 N N . ILE A 1 364 ? 25.446 -8.262 -17.641 1.00 88.50 364 ILE A N 1
ATOM 2754 C CA . ILE A 1 364 ? 25.343 -8.891 -18.971 1.00 88.50 364 ILE A CA 1
ATOM 2755 C C . ILE A 1 364 ? 25.518 -7.853 -20.077 1.00 88.50 364 ILE A C 1
ATOM 2757 O O . ILE A 1 364 ? 26.222 -8.099 -21.051 1.00 88.50 364 ILE A O 1
ATOM 2761 N N . VAL A 1 365 ? 24.889 -6.690 -19.928 1.00 85.06 365 VAL A N 1
ATOM 2762 C CA . VAL A 1 365 ? 24.930 -5.628 -20.937 1.00 85.06 365 VAL A CA 1
ATOM 2763 C C . VAL A 1 365 ? 26.329 -5.050 -21.098 1.00 85.06 365 VAL A C 1
ATOM 2765 O O . VAL A 1 365 ? 26.753 -4.780 -22.218 1.00 85.06 365 VAL A O 1
ATOM 2768 N N . VAL A 1 366 ? 27.036 -4.833 -19.989 1.00 86.44 366 VAL A N 1
ATOM 2769 C CA . VAL A 1 366 ? 28.349 -4.178 -20.000 1.00 86.44 366 VAL A CA 1
ATOM 2770 C C . VAL A 1 366 ? 29.459 -5.139 -20.424 1.00 86.44 366 VAL A C 1
ATOM 2772 O O . VAL A 1 366 ? 30.340 -4.743 -21.181 1.00 86.44 366 VAL A O 1
ATOM 2775 N N . LEU A 1 367 ? 29.437 -6.385 -19.941 1.00 89.38 367 LEU A N 1
ATOM 2776 C CA . LEU A 1 367 ? 30.515 -7.353 -20.180 1.00 89.38 367 LEU A CA 1
ATOM 2777 C C . LEU A 1 367 ? 30.247 -8.285 -21.372 1.00 89.38 367 LEU A C 1
ATOM 2779 O O . LEU A 1 367 ? 31.178 -8.901 -21.883 1.00 89.38 367 LEU A O 1
ATOM 2783 N N . GLY A 1 368 ? 28.994 -8.393 -21.819 1.00 88.56 368 GLY A N 1
ATOM 2784 C CA . GLY A 1 368 ? 28.543 -9.431 -22.746 1.00 88.56 368 GLY A CA 1
ATOM 2785 C C . GLY A 1 368 ? 28.176 -10.730 -22.020 1.00 88.56 368 GLY A C 1
ATOM 2786 O O . GLY A 1 368 ? 28.678 -11.018 -20.933 1.00 88.56 368 GLY A O 1
ATOM 2787 N N . TYR A 1 369 ? 27.285 -11.529 -22.621 1.00 88.50 369 TYR A N 1
ATOM 2788 C CA . TYR A 1 369 ? 26.736 -12.733 -21.982 1.00 88.50 369 TYR A CA 1
ATOM 2789 C C . TYR A 1 369 ? 27.816 -13.749 -21.594 1.00 88.50 369 TYR A C 1
ATOM 2791 O O . TYR A 1 369 ? 27.798 -14.241 -20.470 1.00 88.50 369 TYR A O 1
ATOM 2799 N N . ASP A 1 370 ? 28.776 -14.022 -22.481 1.00 91.56 370 ASP A N 1
ATOM 2800 C CA . ASP A 1 370 ? 29.797 -15.047 -22.237 1.00 91.56 370 ASP A CA 1
ATOM 2801 C C . ASP A 1 370 ? 30.716 -14.681 -21.065 1.00 91.56 370 ASP A C 1
ATOM 2803 O O . ASP A 1 370 ? 30.957 -15.510 -20.190 1.00 91.56 370 ASP A O 1
ATOM 2807 N N . ALA A 1 371 ? 31.160 -13.421 -20.987 1.00 92.50 371 ALA A N 1
ATOM 2808 C CA . ALA A 1 371 ? 31.988 -12.936 -19.881 1.00 92.50 371 ALA A CA 1
ATOM 2809 C C . ALA A 1 371 ? 31.192 -12.766 -18.574 1.00 92.50 371 ALA A C 1
ATOM 2811 O O . ALA A 1 371 ? 31.741 -12.910 -17.484 1.00 92.50 371 ALA A O 1
ATOM 2812 N N . ALA A 1 372 ? 29.892 -12.470 -18.670 1.00 92.44 372 ALA A N 1
ATOM 2813 C CA . ALA A 1 372 ? 29.005 -12.310 -17.522 1.00 92.44 372 ALA A CA 1
ATOM 2814 C C . ALA A 1 372 ? 28.394 -13.627 -17.022 1.00 92.44 372 ALA A C 1
ATOM 2816 O O . ALA A 1 372 ? 27.734 -13.615 -15.983 1.00 92.44 372 ALA A O 1
ATOM 2817 N N . ARG A 1 373 ? 28.565 -14.745 -17.740 1.00 93.81 373 ARG A N 1
ATOM 2818 C CA . ARG A 1 373 ? 27.806 -15.986 -17.526 1.00 93.81 373 ARG A CA 1
ATOM 2819 C C . ARG A 1 373 ? 27.880 -16.490 -16.089 1.00 93.81 373 ARG A C 1
ATOM 2821 O O . ARG A 1 373 ? 26.840 -16.775 -15.497 1.00 93.81 373 ARG A O 1
ATOM 2828 N N . ASP A 1 374 ? 29.081 -16.562 -15.521 1.00 94.62 374 ASP A N 1
ATOM 2829 C CA . ASP A 1 374 ? 29.288 -17.078 -14.164 1.00 94.62 374 ASP A CA 1
ATOM 2830 C C . ASP A 1 374 ? 28.698 -16.140 -13.105 1.00 94.62 374 ASP A C 1
ATOM 2832 O O . ASP A 1 374 ? 28.027 -16.586 -12.172 1.00 94.62 374 ASP A O 1
ATOM 2836 N N . VAL A 1 375 ? 28.873 -14.826 -13.281 1.00 91.94 375 VAL A N 1
ATOM 2837 C CA . VAL A 1 375 ? 28.294 -13.805 -12.393 1.00 91.94 375 VAL A CA 1
ATOM 2838 C C . VAL A 1 375 ? 26.766 -13.843 -12.463 1.00 91.94 375 VAL A C 1
ATOM 2840 O O . VAL A 1 375 ? 26.094 -13.856 -11.433 1.00 91.94 375 VAL A O 1
ATOM 2843 N N . TYR A 1 376 ? 26.202 -13.924 -13.668 1.00 91.69 376 TYR A N 1
ATOM 2844 C CA . TYR A 1 376 ? 24.765 -14.050 -13.883 1.00 91.69 376 TYR A CA 1
ATOM 2845 C C . TYR A 1 376 ? 24.204 -15.329 -13.256 1.00 91.69 376 TYR A C 1
ATOM 2847 O O . TYR A 1 376 ? 23.158 -15.275 -12.607 1.00 91.69 376 TYR A O 1
ATOM 2855 N N . ALA A 1 377 ? 24.891 -16.465 -13.405 1.00 93.75 377 ALA A N 1
ATOM 2856 C CA . ALA A 1 377 ? 24.482 -17.731 -12.804 1.00 93.75 377 ALA A CA 1
ATOM 2857 C C . ALA A 1 377 ? 24.444 -17.636 -11.270 1.00 93.75 377 ALA A C 1
ATOM 2859 O O . ALA A 1 377 ? 23.466 -18.064 -10.655 1.00 93.75 377 ALA A O 1
ATOM 2860 N N . GLN A 1 378 ? 25.449 -17.004 -10.652 1.00 95.44 378 GLN A N 1
ATOM 2861 C CA . GLN A 1 378 ? 25.473 -16.764 -9.205 1.00 95.44 378 GLN A CA 1
ATOM 2862 C C . GLN A 1 378 ? 24.338 -15.838 -8.752 1.00 95.44 378 GLN A C 1
ATOM 2864 O O . GLN A 1 378 ? 23.613 -16.170 -7.813 1.00 95.44 378 GLN A O 1
ATOM 2869 N N . ILE A 1 379 ? 24.129 -14.704 -9.431 1.00 92.62 379 ILE A N 1
ATOM 2870 C CA . ILE A 1 379 ? 23.047 -13.774 -9.078 1.00 92.62 379 ILE A CA 1
ATOM 2871 C C . ILE A 1 379 ? 21.674 -14.432 -9.259 1.00 92.62 379 ILE A C 1
ATOM 2873 O O . ILE A 1 379 ? 20.786 -14.260 -8.421 1.00 92.62 379 ILE A O 1
ATOM 2877 N N . SER A 1 380 ? 21.502 -15.224 -10.317 1.00 92.00 380 SER A N 1
ATOM 2878 C CA . SER A 1 380 ? 20.270 -15.970 -10.575 1.00 92.00 380 SER A CA 1
ATOM 2879 C C . SER A 1 380 ? 20.016 -17.024 -9.499 1.00 92.00 380 SER A C 1
ATOM 2881 O O . SER A 1 380 ? 18.882 -17.156 -9.045 1.00 92.00 380 SER A O 1
ATOM 2883 N N . ALA A 1 381 ? 21.053 -17.719 -9.021 1.00 95.31 381 ALA A N 1
ATOM 2884 C CA . ALA A 1 381 ? 20.939 -18.664 -7.911 1.00 95.31 381 ALA A CA 1
ATOM 2885 C C . ALA A 1 381 ? 20.541 -17.969 -6.596 1.00 95.31 381 ALA A C 1
ATOM 2887 O O . ALA A 1 381 ? 19.633 -18.437 -5.908 1.00 95.31 381 ALA A O 1
ATOM 2888 N N . ILE A 1 382 ? 21.150 -16.819 -6.275 1.00 94.19 382 ILE A N 1
ATOM 2889 C CA . ILE A 1 382 ? 20.781 -16.005 -5.102 1.00 94.19 382 ILE A CA 1
ATOM 2890 C C . ILE A 1 382 ? 19.335 -15.521 -5.220 1.00 94.19 382 ILE A C 1
ATOM 2892 O O . ILE A 1 382 ? 18.570 -15.610 -4.264 1.00 94.19 382 ILE A O 1
ATOM 2896 N N . THR A 1 383 ? 18.946 -15.043 -6.400 1.00 92.81 383 THR A N 1
ATOM 2897 C CA . THR A 1 383 ? 17.587 -14.577 -6.691 1.00 92.81 383 THR A CA 1
ATOM 2898 C C . THR A 1 383 ? 16.571 -15.708 -6.554 1.00 92.81 383 THR A C 1
ATOM 2900 O O . THR A 1 383 ? 15.534 -15.527 -5.920 1.00 92.81 383 THR A O 1
ATOM 2903 N N . ALA A 1 384 ? 16.874 -16.894 -7.085 1.00 94.62 384 ALA A N 1
ATOM 2904 C CA . ALA A 1 384 ? 16.030 -18.077 -6.959 1.00 94.62 384 ALA A CA 1
ATOM 2905 C C . ALA A 1 384 ? 15.886 -18.521 -5.495 1.00 94.62 384 ALA A C 1
ATOM 2907 O O . ALA A 1 384 ? 14.777 -18.810 -5.048 1.00 94.62 384 ALA A O 1
ATOM 2908 N N . TRP A 1 385 ? 16.980 -18.514 -4.724 1.00 96.25 385 TRP A N 1
ATOM 2909 C CA . TRP A 1 385 ? 16.938 -18.788 -3.289 1.00 96.25 385 TRP A CA 1
ATOM 2910 C C . TRP A 1 385 ? 16.108 -17.746 -2.536 1.00 96.25 385 TRP A C 1
ATOM 2912 O O . TRP A 1 385 ? 15.224 -18.117 -1.770 1.00 96.25 385 TRP A O 1
ATOM 2922 N N . ALA A 1 386 ? 16.331 -16.456 -2.766 1.00 94.56 386 ALA A N 1
ATOM 2923 C CA . ALA A 1 386 ? 15.621 -15.386 -2.072 1.00 94.56 386 ALA A CA 1
ATOM 2924 C C . ALA A 1 386 ? 14.124 -15.347 -2.431 1.00 94.56 386 ALA A C 1
ATOM 2926 O O . ALA A 1 386 ? 13.296 -15.053 -1.572 1.00 94.56 386 ALA A O 1
ATOM 2927 N N . ASN A 1 387 ? 13.764 -15.721 -3.662 1.00 93.31 387 ASN A N 1
ATOM 2928 C CA . ASN A 1 387 ? 12.376 -15.919 -4.088 1.00 93.31 387 ASN A CA 1
ATOM 2929 C C . ASN A 1 387 ? 11.775 -17.249 -3.623 1.00 93.31 387 ASN A C 1
ATOM 2931 O O . ASN A 1 387 ? 10.564 -17.446 -3.742 1.00 93.31 387 ASN A O 1
ATOM 2935 N N . SER A 1 388 ? 12.577 -18.166 -3.077 1.00 94.81 388 SER A N 1
ATOM 2936 C CA . SER A 1 388 ? 12.044 -19.404 -2.526 1.00 94.81 388 SER A CA 1
ATOM 2937 C C . SER A 1 388 ? 11.079 -19.098 -1.382 1.00 94.81 388 SER A C 1
ATOM 2939 O O . SER A 1 388 ? 11.216 -18.126 -0.626 1.00 94.81 388 SER A O 1
ATOM 2941 N N . ARG A 1 389 ? 10.074 -19.960 -1.238 1.00 92.19 389 ARG A N 1
ATOM 2942 C CA . ARG A 1 389 ? 9.079 -19.839 -0.174 1.00 92.19 389 ARG A CA 1
ATOM 2943 C C . ARG A 1 389 ? 9.719 -19.847 1.213 1.00 92.19 389 ARG A C 1
ATOM 2945 O O . ARG A 1 389 ? 9.281 -19.097 2.080 1.00 92.19 389 ARG A O 1
ATOM 2952 N N . SER A 1 390 ? 10.733 -20.685 1.425 1.00 94.00 390 SER A N 1
ATOM 2953 C CA . SER A 1 390 ? 11.417 -20.822 2.713 1.00 94.00 390 SER A CA 1
ATOM 2954 C C . SER A 1 390 ? 12.204 -19.565 3.079 1.00 94.00 390 SER A C 1
ATOM 2956 O O . SER A 1 390 ? 12.099 -19.116 4.218 1.00 94.00 390 SER A O 1
ATOM 2958 N N . ALA A 1 391 ? 12.922 -18.952 2.131 1.00 95.31 391 ALA A N 1
ATOM 2959 C CA . ALA A 1 391 ? 13.635 -17.696 2.372 1.00 95.31 391 ALA A CA 1
ATOM 2960 C C . ALA A 1 391 ? 12.667 -16.545 2.687 1.00 95.31 391 ALA A C 1
ATOM 2962 O O . ALA A 1 391 ? 12.856 -15.835 3.675 1.00 95.31 391 ALA A O 1
ATOM 2963 N N . ASN A 1 392 ? 11.584 -16.411 1.913 1.00 93.19 392 ASN A N 1
ATOM 2964 C CA . ASN A 1 392 ? 10.548 -15.409 2.173 1.00 93.19 392 ASN A CA 1
ATOM 2965 C C . ASN A 1 392 ? 9.866 -15.609 3.532 1.00 93.19 392 ASN A C 1
ATOM 2967 O O . ASN A 1 392 ? 9.686 -14.647 4.278 1.00 93.19 392 ASN A O 1
ATOM 2971 N N . LEU A 1 393 ? 9.504 -16.849 3.873 1.00 94.00 393 LEU A N 1
ATOM 2972 C CA . LEU A 1 393 ? 8.919 -17.182 5.170 1.00 94.00 393 LEU A CA 1
ATOM 2973 C C . LEU A 1 393 ? 9.889 -16.860 6.314 1.00 94.00 393 LEU A C 1
ATOM 2975 O O . LEU A 1 393 ? 9.497 -16.211 7.280 1.00 94.00 393 LEU A O 1
ATOM 2979 N N . GLY A 1 394 ? 11.154 -17.270 6.190 1.00 95.94 394 GLY A N 1
ATOM 2980 C CA . GLY A 1 394 ? 12.193 -16.998 7.182 1.00 95.94 394 GLY A CA 1
ATOM 2981 C C . GLY A 1 394 ? 12.426 -15.502 7.391 1.00 95.94 394 GLY A C 1
ATOM 2982 O O . GLY A 1 394 ? 12.495 -15.049 8.532 1.00 95.94 394 GLY A O 1
ATOM 2983 N N . TRP A 1 395 ? 12.471 -14.720 6.307 1.00 97.00 395 TRP A N 1
ATOM 2984 C CA . TRP A 1 395 ? 12.599 -13.263 6.382 1.00 97.00 395 TRP A CA 1
ATOM 2985 C C . TRP A 1 395 ? 11.404 -12.605 7.076 1.00 97.00 395 TRP A C 1
ATOM 2987 O O . TRP A 1 395 ? 11.595 -11.758 7.948 1.00 97.00 395 TRP A O 1
ATOM 2997 N N . ARG A 1 396 ? 10.173 -13.015 6.745 1.00 95.06 396 ARG A N 1
ATOM 2998 C CA . ARG A 1 396 ? 8.962 -12.492 7.399 1.00 95.06 396 ARG A CA 1
ATOM 2999 C C . ARG A 1 396 ? 8.958 -12.794 8.894 1.00 95.06 396 ARG A C 1
ATOM 3001 O O . ARG A 1 396 ? 8.884 -11.866 9.691 1.00 95.06 396 ARG A O 1
ATOM 3008 N N . LEU A 1 397 ? 9.185 -14.053 9.277 1.00 96.31 397 LEU A N 1
ATOM 3009 C CA . LEU A 1 397 ? 9.268 -14.451 10.687 1.00 96.31 397 LEU A CA 1
ATOM 3010 C C . LEU A 1 397 ? 10.374 -13.700 11.445 1.00 96.31 397 LEU A C 1
ATOM 3012 O O . LEU A 1 397 ? 10.202 -13.372 12.619 1.00 96.31 397 LEU A O 1
ATOM 3016 N N . PHE A 1 398 ? 11.496 -13.396 10.785 1.00 97.75 398 PHE A N 1
ATOM 3017 C CA . PHE A 1 398 ? 12.550 -12.561 11.357 1.00 97.75 398 PHE A CA 1
ATOM 3018 C C . PHE A 1 398 ? 12.064 -11.129 11.629 1.00 97.75 398 PHE A C 1
ATOM 3020 O O . PHE A 1 398 ? 12.225 -10.631 12.746 1.00 97.75 398 PHE A O 1
ATOM 3027 N N . VAL A 1 399 ? 11.430 -10.476 10.648 1.00 97.81 399 VAL A N 1
ATOM 3028 C CA . VAL A 1 399 ? 10.859 -9.125 10.808 1.00 97.81 399 VAL A CA 1
ATOM 3029 C C . VAL A 1 399 ? 9.786 -9.105 11.902 1.00 97.81 399 VAL A C 1
ATOM 3031 O O . VAL A 1 399 ? 9.787 -8.205 12.746 1.00 97.81 399 VAL A O 1
ATOM 3034 N N . ASP A 1 400 ? 8.925 -10.117 11.953 1.00 97.31 400 ASP A N 1
ATOM 3035 C CA . ASP A 1 400 ? 7.864 -10.221 12.955 1.00 97.31 400 ASP A CA 1
ATOM 3036 C C . ASP A 1 400 ? 8.420 -10.446 14.364 1.00 97.31 400 ASP A C 1
ATOM 3038 O O . ASP A 1 400 ? 7.972 -9.820 15.329 1.00 97.31 400 ASP A O 1
ATOM 3042 N N . GLY A 1 401 ? 9.448 -11.289 14.488 1.00 98.06 401 GLY A N 1
ATOM 3043 C CA . GLY A 1 401 ? 10.182 -11.497 15.733 1.00 98.06 401 GLY A CA 1
ATOM 3044 C C . GLY A 1 401 ? 10.820 -10.205 16.246 1.00 98.06 401 GLY A C 1
ATOM 3045 O O . GLY A 1 401 ? 10.705 -9.884 17.434 1.00 98.06 401 GLY A O 1
ATOM 3046 N N . LEU A 1 402 ? 11.421 -9.408 15.354 1.00 98.25 402 LEU A N 1
ATOM 3047 C CA . LEU A 1 402 ? 11.942 -8.082 15.695 1.00 98.25 402 LEU A CA 1
ATOM 3048 C C . LEU A 1 402 ? 10.830 -7.118 16.126 1.00 98.25 402 LEU A C 1
ATOM 3050 O O . LEU A 1 402 ? 11.016 -6.379 17.095 1.00 98.25 402 LEU A O 1
ATOM 3054 N N . ALA A 1 403 ? 9.670 -7.133 15.464 1.00 98.19 403 ALA A N 1
ATOM 3055 C CA . ALA A 1 403 ? 8.525 -6.308 15.846 1.00 98.19 403 ALA A CA 1
ATOM 3056 C C . ALA A 1 403 ? 7.991 -6.677 17.242 1.00 98.19 403 ALA A C 1
ATOM 3058 O O . ALA A 1 403 ? 7.731 -5.787 18.056 1.00 98.19 403 ALA A O 1
ATOM 3059 N N . LEU A 1 404 ? 7.907 -7.971 17.566 1.00 98.25 404 LEU A N 1
ATOM 3060 C CA . LEU A 1 404 ? 7.530 -8.466 18.895 1.00 98.25 404 LEU A CA 1
ATOM 3061 C C . LEU A 1 404 ? 8.552 -8.073 19.972 1.00 98.25 404 LEU A C 1
ATOM 3063 O O . LEU A 1 404 ? 8.174 -7.579 21.039 1.00 98.25 404 LEU A O 1
ATOM 3067 N N . ALA A 1 405 ? 9.849 -8.226 19.694 1.00 97.81 405 ALA A N 1
ATOM 3068 C CA . ALA A 1 405 ? 10.910 -7.805 20.606 1.00 97.81 405 ALA A CA 1
ATOM 3069 C C . ALA A 1 405 ? 10.873 -6.285 20.849 1.00 97.81 405 ALA A C 1
ATOM 3071 O O . ALA A 1 405 ? 10.934 -5.825 21.996 1.00 97.81 405 ALA A O 1
ATOM 3072 N N . ALA A 1 406 ? 10.691 -5.500 19.782 1.00 97.94 406 ALA A N 1
ATOM 3073 C CA . ALA A 1 406 ? 10.524 -4.054 19.854 1.00 97.94 406 ALA A CA 1
ATOM 3074 C C . ALA A 1 406 ? 9.276 -3.668 20.656 1.00 97.94 406 ALA A C 1
ATOM 3076 O O . ALA A 1 406 ? 9.346 -2.750 21.469 1.00 97.94 406 ALA A O 1
ATOM 3077 N N . ALA A 1 407 ? 8.158 -4.384 20.504 1.00 97.62 407 ALA A N 1
ATOM 3078 C CA . ALA A 1 407 ? 6.946 -4.152 21.283 1.00 97.62 407 ALA A CA 1
ATOM 3079 C C . ALA A 1 407 ? 7.188 -4.317 22.791 1.00 97.62 407 ALA A C 1
ATOM 3081 O O . ALA A 1 407 ? 6.809 -3.449 23.582 1.00 97.62 407 ALA A O 1
ATOM 3082 N N . VAL A 1 408 ? 7.889 -5.378 23.204 1.00 96.69 408 VAL A N 1
ATOM 3083 C CA . VAL A 1 408 ? 8.247 -5.596 24.615 1.00 96.69 408 VAL A CA 1
ATOM 3084 C C . VAL A 1 408 ? 9.183 -4.495 25.124 1.00 96.69 408 VAL A C 1
ATOM 3086 O O . VAL A 1 408 ? 8.958 -3.948 26.207 1.00 96.69 408 VAL A O 1
ATOM 3089 N N . ALA A 1 409 ? 10.207 -4.128 24.349 1.00 96.44 409 ALA A N 1
ATOM 3090 C CA . ALA A 1 409 ? 11.157 -3.083 24.723 1.00 96.44 409 ALA A CA 1
ATOM 3091 C C . ALA A 1 409 ? 10.498 -1.693 24.822 1.00 96.44 409 ALA A C 1
ATOM 3093 O O . ALA A 1 409 ? 10.719 -0.964 25.788 1.00 96.44 409 ALA A O 1
ATOM 3094 N N . LEU A 1 410 ? 9.650 -1.332 23.857 1.00 96.19 410 LEU A N 1
ATOM 3095 C CA . LEU A 1 410 ? 8.930 -0.058 23.815 1.00 96.19 410 LEU A CA 1
ATOM 3096 C C . LEU A 1 410 ? 7.857 0.038 24.900 1.00 96.19 410 LEU A C 1
ATOM 3098 O O . LEU A 1 410 ? 7.681 1.110 25.475 1.00 96.19 410 LEU A O 1
ATOM 3102 N N . SER A 1 411 ? 7.189 -1.072 25.228 1.00 95.19 411 SER A N 1
ATOM 3103 C CA . SER A 1 411 ? 6.264 -1.145 26.364 1.00 95.19 411 SER A CA 1
ATOM 3104 C C . SER A 1 411 ? 6.979 -0.792 27.672 1.00 95.19 411 SER A C 1
ATOM 3106 O O . SER A 1 411 ? 6.486 0.044 28.430 1.00 95.19 411 SER A O 1
ATOM 3108 N N . ARG A 1 412 ? 8.186 -1.337 27.888 1.00 93.62 412 ARG A N 1
ATOM 3109 C CA . ARG A 1 412 ? 9.026 -1.022 29.059 1.00 93.62 412 ARG A CA 1
ATOM 3110 C C . ARG A 1 412 ? 9.494 0.437 29.092 1.00 93.62 412 ARG A C 1
ATOM 3112 O O . ARG A 1 412 ? 9.687 0.976 30.171 1.00 93.62 412 ARG A O 1
ATOM 3119 N N . ARG A 1 413 ? 9.641 1.083 27.930 1.00 94.12 413 ARG A N 1
ATOM 3120 C CA . ARG A 1 413 ? 10.023 2.505 27.796 1.00 94.12 413 ARG A CA 1
ATOM 3121 C C . ARG A 1 413 ? 8.835 3.476 27.815 1.00 94.12 413 ARG A C 1
ATOM 3123 O O . ARG A 1 413 ? 9.018 4.662 27.576 1.00 94.12 413 ARG A O 1
ATOM 3130 N N . GLY A 1 414 ? 7.611 2.995 28.042 1.00 92.38 414 GLY A N 1
ATOM 3131 C CA . GLY A 1 414 ? 6.410 3.837 28.075 1.00 92.38 414 GLY A CA 1
ATOM 3132 C C . GLY A 1 414 ? 5.835 4.211 26.701 1.00 92.38 414 GLY A C 1
ATOM 3133 O O . GLY A 1 414 ? 4.793 4.859 26.630 1.00 92.38 414 GLY A O 1
ATOM 3134 N N . HIS A 1 415 ? 6.416 3.745 25.591 1.00 94.94 415 HIS A N 1
ATOM 3135 C CA . HIS A 1 415 ? 5.901 3.972 24.233 1.00 94.94 415 HIS A CA 1
ATOM 3136 C C . HIS A 1 415 ? 4.786 2.979 23.866 1.00 94.94 415 HIS A C 1
ATOM 3138 O O . HIS A 1 415 ? 4.832 2.291 22.843 1.00 94.94 415 HIS A O 1
ATOM 3144 N N . ARG A 1 416 ? 3.751 2.914 24.711 1.00 94.75 416 ARG A N 1
ATOM 3145 C CA . ARG A 1 416 ? 2.644 1.949 24.606 1.00 94.75 416 ARG A CA 1
ATOM 3146 C C . ARG A 1 416 ? 1.889 1.955 23.273 1.00 94.75 416 ARG A C 1
ATOM 3148 O O . ARG A 1 416 ? 1.586 0.857 22.817 1.00 94.75 416 ARG A O 1
ATOM 3155 N N . PRO A 1 417 ? 1.590 3.102 22.622 1.00 96.62 417 PRO A N 1
ATOM 3156 C CA . PRO A 1 417 ? 0.854 3.066 21.361 1.00 96.62 417 PRO A CA 1
ATOM 3157 C C . PRO A 1 417 ? 1.619 2.293 20.278 1.00 96.62 417 PRO A C 1
ATOM 3159 O O . PRO A 1 417 ? 1.075 1.382 19.663 1.00 96.62 417 PRO A O 1
ATOM 3162 N N . LEU A 1 418 ? 2.911 2.586 20.099 1.00 97.06 418 LEU A N 1
ATOM 3163 C CA . LEU A 1 418 ? 3.738 1.873 19.124 1.00 97.06 418 LEU A CA 1
ATOM 3164 C C . LEU A 1 418 ? 3.951 0.407 19.524 1.00 97.06 418 LEU A C 1
ATOM 3166 O O . LEU A 1 418 ? 3.899 -0.469 18.666 1.00 97.06 418 LEU A O 1
ATOM 3170 N N . ALA A 1 419 ? 4.143 0.137 20.819 1.00 97.31 419 ALA A N 1
ATOM 3171 C CA . ALA A 1 419 ? 4.288 -1.221 21.333 1.00 97.31 419 ALA A CA 1
ATOM 3172 C C . ALA A 1 419 ? 3.049 -2.092 21.067 1.00 97.31 419 ALA A C 1
ATOM 3174 O O . ALA A 1 419 ? 3.193 -3.232 20.639 1.00 97.31 419 ALA A O 1
ATOM 3175 N N . LEU A 1 420 ? 1.840 -1.558 21.275 1.00 97.31 420 LEU A N 1
ATOM 3176 C CA . LEU A 1 420 ? 0.593 -2.261 20.956 1.00 97.31 420 LEU A CA 1
ATOM 3177 C C . LEU A 1 420 ? 0.500 -2.582 19.464 1.00 97.31 420 LEU A C 1
ATOM 3179 O O . LEU A 1 420 ? 0.213 -3.722 19.109 1.00 97.31 420 LEU A O 1
ATOM 3183 N N . TYR A 1 421 ? 0.770 -1.596 18.602 1.00 98.12 421 TYR A N 1
ATOM 3184 C CA . TYR A 1 421 ? 0.722 -1.792 17.154 1.00 98.12 421 TYR A CA 1
ATOM 3185 C C . TYR A 1 421 ? 1.717 -2.860 16.687 1.00 98.12 421 TYR A C 1
ATOM 3187 O O . TYR A 1 421 ? 1.307 -3.819 16.042 1.00 98.12 421 TYR A O 1
ATOM 3195 N N . LEU A 1 422 ? 2.999 -2.740 17.056 1.00 98.31 422 LEU A N 1
ATOM 3196 C CA . LEU A 1 422 ? 4.039 -3.695 16.651 1.00 98.31 422 LEU A CA 1
ATOM 3197 C C . LEU A 1 422 ? 3.813 -5.092 17.236 1.00 98.31 422 LEU A C 1
ATOM 3199 O O . LEU A 1 422 ? 4.074 -6.083 16.561 1.00 98.31 422 LEU A O 1
ATOM 3203 N N . GLY A 1 423 ? 3.300 -5.177 18.467 1.00 98.44 423 GLY A N 1
ATOM 3204 C CA . GLY A 1 423 ? 3.004 -6.453 19.107 1.00 98.44 423 GLY A CA 1
ATOM 3205 C C . GLY A 1 423 ? 1.868 -7.196 18.406 1.00 98.44 423 GLY A C 1
ATOM 3206 O O . GLY A 1 423 ? 1.978 -8.393 18.157 1.00 98.44 423 GLY A O 1
ATOM 3207 N N . ILE A 1 424 ? 0.793 -6.484 18.050 1.00 98.31 424 ILE A N 1
ATOM 3208 C CA . ILE A 1 424 ? -0.339 -7.064 17.317 1.00 98.31 424 ILE A CA 1
ATOM 3209 C C . ILE A 1 424 ? 0.072 -7.387 15.878 1.00 98.31 424 ILE A C 1
ATOM 3211 O O . ILE A 1 424 ? -0.259 -8.466 15.402 1.00 98.31 424 ILE A O 1
ATOM 3215 N N . PHE A 1 425 ? 0.819 -6.503 15.210 1.00 98.06 425 PHE A N 1
ATOM 3216 C CA . PHE A 1 425 ? 1.382 -6.747 13.879 1.00 98.06 425 PHE A CA 1
ATOM 3217 C C . PHE A 1 425 ? 2.194 -8.046 13.851 1.00 98.06 425 PHE A C 1
ATOM 3219 O O . PHE A 1 425 ? 1.817 -8.980 13.151 1.00 98.06 425 PHE A O 1
ATOM 3226 N N . GLY A 1 426 ? 3.242 -8.137 14.677 1.00 97.88 426 GLY A N 1
ATOM 3227 C CA . GLY A 1 426 ? 4.150 -9.280 14.649 1.00 97.88 426 GLY A CA 1
ATOM 3228 C C . GLY A 1 426 ? 3.453 -10.579 15.046 1.00 97.88 426 GLY A C 1
ATOM 3229 O O . GLY A 1 426 ? 3.639 -11.600 14.398 1.00 97.88 426 GLY A O 1
ATOM 3230 N N . LEU A 1 427 ? 2.583 -10.560 16.065 1.00 97.88 427 LEU A N 1
ATOM 3231 C CA . LEU A 1 427 ? 1.893 -11.781 16.491 1.00 97.88 427 LEU A CA 1
ATOM 3232 C C . LEU A 1 427 ? 0.900 -12.284 15.435 1.00 97.88 427 LEU A C 1
ATOM 3234 O O . LEU A 1 427 ? 0.763 -13.494 15.253 1.00 97.88 427 LEU A O 1
ATOM 3238 N N . LEU A 1 428 ? 0.196 -11.376 14.754 1.00 96.56 428 LEU A N 1
ATOM 3239 C CA . LEU A 1 428 ? -0.753 -11.756 13.712 1.00 96.56 428 LEU A CA 1
ATOM 3240 C C . LEU A 1 428 ? -0.059 -12.195 12.421 1.00 96.56 428 LEU A C 1
ATOM 3242 O O . LEU A 1 428 ? -0.560 -13.133 11.803 1.00 96.56 428 LEU A O 1
ATOM 3246 N N . ASP A 1 429 ? 1.070 -11.591 12.036 1.00 95.69 429 ASP A N 1
ATOM 3247 C CA . ASP A 1 429 ? 1.801 -12.015 10.832 1.00 95.69 429 ASP A CA 1
ATOM 3248 C C . ASP A 1 429 ? 2.533 -13.351 11.053 1.00 95.69 429 ASP A C 1
ATOM 3250 O O . ASP A 1 429 ? 2.358 -14.257 10.238 1.00 95.69 429 ASP A O 1
ATOM 3254 N N . VAL A 1 430 ? 3.160 -13.586 12.223 1.00 97.00 430 VAL A N 1
ATOM 3255 C CA . VAL A 1 430 ? 3.683 -14.925 12.594 1.00 97.00 430 VAL A CA 1
ATOM 3256 C C . VAL A 1 430 ? 2.584 -15.972 12.490 1.00 97.00 430 VAL A C 1
ATOM 3258 O O . VAL A 1 430 ? 2.763 -17.046 11.918 1.00 97.00 430 VAL A O 1
ATOM 3261 N N . ARG A 1 431 ? 1.411 -15.668 13.042 1.00 95.38 431 ARG A N 1
ATOM 3262 C CA . ARG A 1 431 ? 0.278 -16.583 12.988 1.00 95.38 431 ARG A CA 1
ATOM 3263 C C . ARG A 1 431 ? -0.181 -16.821 11.547 1.00 95.38 431 ARG A C 1
ATOM 3265 O O . ARG A 1 431 ? -0.424 -17.967 11.179 1.00 95.38 431 ARG A O 1
ATOM 3272 N N . SER A 1 432 ? -0.315 -15.771 10.741 1.00 93.50 432 SER A N 1
ATOM 3273 C CA . SER A 1 432 ? -0.668 -15.867 9.318 1.00 93.50 432 SER A CA 1
ATOM 3274 C C . SER A 1 432 ? 0.319 -16.766 8.567 1.00 93.50 432 SER A C 1
ATOM 3276 O O . SER A 1 432 ? -0.083 -17.678 7.849 1.00 93.50 432 SER A O 1
ATOM 3278 N N . ALA A 1 433 ? 1.613 -16.592 8.831 1.00 93.06 433 ALA A N 1
ATOM 3279 C CA . ALA A 1 433 ? 2.690 -17.380 8.258 1.00 93.06 433 ALA A CA 1
ATOM 3280 C C . ALA A 1 433 ? 2.621 -18.865 8.665 1.00 93.06 433 ALA A C 1
ATOM 3282 O O . ALA A 1 433 ? 2.749 -19.743 7.813 1.00 93.06 433 ALA A O 1
ATOM 3283 N N . LEU A 1 434 ? 2.358 -19.159 9.944 1.00 93.94 434 LEU A N 1
ATOM 3284 C CA . LEU A 1 434 ? 2.227 -20.531 10.454 1.00 93.94 434 LEU A CA 1
ATOM 3285 C C . LEU A 1 434 ? 0.936 -21.225 10.015 1.00 93.94 434 LEU A C 1
ATOM 3287 O O . LEU A 1 434 ? 0.905 -22.453 9.943 1.00 93.94 434 LEU A O 1
ATOM 3291 N N . THR A 1 435 ? -0.119 -20.453 9.751 1.00 94.12 435 THR A N 1
ATOM 3292 C CA . THR A 1 435 ? -1.429 -20.958 9.319 1.00 94.12 435 THR A CA 1
ATOM 3293 C C . THR A 1 435 ? -1.611 -20.951 7.809 1.00 94.12 435 THR A C 1
ATOM 3295 O O . THR A 1 435 ? -2.669 -21.352 7.359 1.00 94.12 435 THR A O 1
ATOM 3298 N N . ALA A 1 436 ? -0.628 -20.531 7.007 1.00 91.50 436 ALA A N 1
ATOM 3299 C CA . ALA A 1 436 ? -0.715 -20.628 5.548 1.00 91.50 436 ALA A CA 1
ATOM 3300 C C . ALA A 1 436 ? -0.991 -22.079 5.095 1.00 91.50 436 ALA A C 1
ATOM 3302 O O . ALA A 1 436 ? -0.615 -23.017 5.792 1.00 91.50 436 ALA A O 1
ATOM 3303 N N . ALA A 1 437 ? -1.616 -22.268 3.925 1.00 88.81 437 ALA A N 1
ATOM 3304 C CA . ALA A 1 437 ? -2.152 -23.565 3.479 1.00 88.81 437 ALA A CA 1
ATOM 3305 C C . ALA A 1 437 ? -1.184 -24.759 3.639 1.00 88.81 437 ALA A C 1
ATOM 3307 O O . ALA A 1 437 ? -1.582 -25.801 4.150 1.00 88.81 437 ALA A O 1
ATOM 3308 N N . ASP A 1 438 ? 0.094 -24.582 3.292 1.00 89.62 438 ASP A N 1
ATOM 3309 C CA . ASP A 1 438 ? 1.121 -25.638 3.403 1.00 89.62 438 ASP A CA 1
ATOM 3310 C C . ASP A 1 438 ? 2.075 -25.452 4.598 1.00 89.62 438 ASP A C 1
ATOM 3312 O O . ASP A 1 438 ? 3.182 -25.988 4.621 1.00 89.62 438 ASP A O 1
ATOM 3316 N N . ALA A 1 439 ? 1.687 -24.639 5.578 1.00 90.62 439 ALA A N 1
ATOM 3317 C CA . ALA A 1 439 ? 2.421 -24.457 6.823 1.00 90.62 439 ALA A CA 1
ATOM 3318 C C . ALA A 1 439 ? 1.917 -25.437 7.908 1.00 90.62 439 ALA A C 1
ATOM 3320 O O . ALA A 1 439 ? 0.840 -26.022 7.767 1.00 90.62 439 ALA A O 1
ATOM 3321 N N . PRO A 1 440 ? 2.656 -25.627 9.021 1.00 92.19 440 PRO A N 1
ATOM 3322 C CA . PRO A 1 440 ? 2.313 -26.625 10.041 1.00 92.19 440 PRO A CA 1
ATOM 3323 C C . PRO A 1 440 ? 0.912 -26.467 10.650 1.00 92.19 440 PRO A C 1
ATOM 3325 O O . PRO A 1 440 ? 0.298 -27.453 11.050 1.00 92.19 440 PRO A O 1
ATOM 3328 N N . LEU A 1 441 ? 0.392 -25.237 10.712 1.00 94.31 441 LEU A N 1
ATOM 3329 C CA . LEU A 1 441 ? -0.948 -24.929 11.216 1.00 94.31 441 LEU A CA 1
ATOM 3330 C C . LEU A 1 441 ? -1.937 -24.623 10.080 1.00 94.31 441 LEU A C 1
ATOM 3332 O O . LEU A 1 441 ? -2.960 -23.987 10.328 1.00 94.31 441 LEU A O 1
ATOM 3336 N N . GLY A 1 442 ? -1.666 -25.080 8.851 1.00 92.88 442 GLY A N 1
ATOM 3337 C CA . GLY A 1 442 ? -2.489 -24.824 7.662 1.00 92.88 442 GLY A CA 1
ATOM 3338 C C . GLY A 1 442 ? -3.953 -25.249 7.801 1.00 92.88 442 GLY A C 1
ATOM 3339 O O . GLY A 1 442 ? -4.838 -24.657 7.197 1.00 92.88 442 GLY A O 1
ATOM 3340 N N . ARG A 1 443 ? -4.257 -26.204 8.688 1.00 92.12 443 ARG A N 1
ATOM 3341 C CA . ARG A 1 443 ? -5.646 -26.590 8.998 1.00 92.12 443 ARG A CA 1
ATOM 3342 C C . ARG A 1 443 ? -6.447 -25.493 9.710 1.00 92.12 443 ARG A C 1
ATOM 3344 O O . ARG A 1 443 ? -7.667 -25.479 9.626 1.00 92.12 443 ARG A O 1
ATOM 3351 N N . PHE A 1 444 ? -5.774 -24.574 10.402 1.00 93.12 444 PHE A N 1
ATOM 3352 C CA . PHE A 1 444 ? -6.387 -23.407 11.046 1.00 93.12 444 PHE A CA 1
ATOM 3353 C C . PHE A 1 444 ? -6.439 -22.189 10.115 1.00 93.12 444 PHE A C 1
ATOM 3355 O O . PHE A 1 444 ? -6.783 -21.087 10.559 1.00 93.12 444 PHE A O 1
ATOM 3362 N N . TYR A 1 445 ? -6.059 -22.357 8.843 1.00 88.88 445 TYR A N 1
ATOM 3363 C CA . TYR A 1 445 ? -6.137 -21.295 7.857 1.00 88.88 445 TYR A CA 1
ATOM 3364 C C . TYR A 1 445 ? -7.582 -20.857 7.676 1.00 88.88 445 TYR A C 1
ATOM 3366 O O . TYR A 1 445 ? -8.468 -21.661 7.400 1.00 88.88 445 TYR A O 1
ATOM 3374 N N . SER A 1 446 ? -7.817 -19.559 7.804 1.00 78.81 446 SER A N 1
ATOM 3375 C CA . SER A 1 446 ? -9.129 -18.972 7.580 1.00 78.81 446 SER A CA 1
ATOM 3376 C C . SER A 1 446 ? -9.062 -18.058 6.360 1.00 78.81 446 SER A C 1
ATOM 3378 O O . SER A 1 446 ? -8.758 -16.870 6.507 1.00 78.81 446 SER A O 1
ATOM 3380 N N . VAL A 1 447 ? -9.317 -18.593 5.162 1.00 66.00 447 VAL A N 1
ATOM 3381 C CA . VAL A 1 447 ? -9.439 -17.782 3.940 1.00 66.00 447 VAL A CA 1
ATOM 3382 C C . VAL A 1 447 ? -10.819 -17.863 3.332 1.00 66.00 447 VAL A C 1
ATOM 3384 O O . VAL A 1 447 ? -11.420 -18.925 3.236 1.00 66.00 447 VAL A O 1
ATOM 3387 N N . GLY A 1 448 ? -11.297 -16.689 2.931 1.00 59.00 448 GLY A N 1
ATOM 3388 C CA . GLY A 1 448 ? -12.551 -16.489 2.231 1.00 59.00 448 GLY A CA 1
ATOM 3389 C C . GLY A 1 448 ? -13.191 -15.144 2.588 1.00 59.00 448 GLY A C 1
ATOM 3390 O O . GLY A 1 448 ? -12.853 -14.555 3.626 1.00 59.00 448 GLY A O 1
ATOM 3391 N N . PRO A 1 449 ? -14.119 -14.657 1.745 1.00 47.81 449 PRO A N 1
ATOM 3392 C CA . PRO A 1 449 ? -15.095 -13.642 2.135 1.00 47.81 449 PRO A CA 1
ATOM 3393 C C . PRO A 1 449 ? -15.799 -14.079 3.429 1.00 47.81 449 PRO A C 1
ATOM 3395 O O . PRO A 1 449 ? -16.028 -15.272 3.636 1.00 47.81 449 PRO A O 1
ATOM 3398 N N . GLY A 1 450 ? -16.048 -13.134 4.341 1.00 56.34 450 GLY A N 1
ATOM 3399 C CA . GLY A 1 450 ? -16.676 -13.457 5.626 1.00 56.34 450 GLY A CA 1
ATOM 3400 C C . GLY A 1 450 ? -15.766 -14.155 6.620 1.00 56.34 450 GLY A C 1
ATOM 3401 O O . GLY A 1 450 ? -16.099 -15.213 7.151 1.00 56.34 450 GLY A O 1
ATOM 3402 N N . THR A 1 451 ? -14.574 -13.620 6.855 1.00 71.12 451 THR A N 1
ATOM 3403 C CA . THR A 1 451 ? -13.572 -14.291 7.685 1.00 71.12 451 THR A CA 1
ATOM 3404 C C . THR A 1 451 ? -14.153 -14.733 9.042 1.00 71.12 451 THR A C 1
ATOM 3406 O O . THR A 1 451 ? -14.790 -13.932 9.728 1.00 71.12 451 THR A O 1
ATOM 3409 N N . PRO A 1 452 ? -13.893 -15.975 9.494 1.00 87.19 452 PRO A N 1
ATOM 3410 C CA . PRO A 1 452 ? -14.219 -16.433 10.848 1.00 87.19 452 PRO A CA 1
ATOM 3411 C C . PRO A 1 452 ? -13.764 -15.470 11.957 1.00 87.19 452 PRO A C 1
ATOM 3413 O O . PRO A 1 452 ? -14.330 -15.421 13.043 1.00 87.19 452 PRO A O 1
ATOM 3416 N N . VAL A 1 453 ? -12.751 -14.653 11.668 1.00 92.44 453 VAL A N 1
ATOM 3417 C CA . VAL A 1 453 ? -12.283 -13.553 12.517 1.00 92.44 453 VAL A CA 1
ATOM 3418 C C . VAL A 1 453 ? -13.376 -12.509 12.795 1.00 92.44 453 VAL A C 1
ATOM 3420 O O . VAL A 1 453 ? -13.515 -12.089 13.941 1.00 92.44 453 VAL A O 1
ATOM 3423 N N . ASP A 1 454 ? -14.152 -12.091 11.788 1.00 92.94 454 ASP A N 1
ATOM 3424 C CA . ASP A 1 454 ? -15.254 -11.125 11.950 1.00 92.94 454 ASP A CA 1
ATOM 3425 C C . ASP A 1 454 ? -16.343 -11.689 12.870 1.00 92.94 454 ASP A C 1
ATOM 3427 O O . ASP A 1 454 ? -16.770 -11.023 13.813 1.00 92.94 454 ASP A O 1
ATOM 3431 N N . PHE A 1 455 ? -16.702 -12.964 12.677 1.00 94.75 455 PHE A N 1
ATOM 3432 C CA . PHE A 1 455 ? -17.622 -13.678 13.562 1.00 94.75 455 PHE A CA 1
ATOM 3433 C C . PHE A 1 455 ? -17.172 -13.598 15.029 1.00 94.75 455 PHE A C 1
ATOM 3435 O O . PHE A 1 455 ? -17.945 -13.168 15.886 1.00 94.75 455 PHE A O 1
ATOM 3442 N N . TRP A 1 456 ? -15.911 -13.925 15.329 1.00 96.44 456 TRP A N 1
ATOM 3443 C CA . TRP A 1 456 ? -15.417 -13.893 16.709 1.00 96.44 456 TRP A CA 1
ATOM 3444 C C . TRP A 1 456 ? -15.320 -12.488 17.303 1.00 96.44 456 TRP A C 1
ATOM 3446 O O . TRP A 1 456 ? -15.571 -12.324 18.499 1.00 96.44 456 TRP A O 1
ATOM 3456 N N . TRP A 1 457 ? -15.022 -11.462 16.501 1.00 96.75 457 TRP A N 1
ATOM 3457 C CA . TRP A 1 457 ? -15.111 -10.075 16.964 1.00 96.75 457 TRP A CA 1
ATOM 3458 C C . TRP A 1 457 ? -16.545 -9.681 17.313 1.00 96.75 457 TRP A C 1
ATOM 3460 O O . TRP A 1 457 ? -16.770 -9.104 18.375 1.00 96.75 457 TRP A O 1
ATOM 3470 N N . LEU A 1 458 ? -17.521 -10.029 16.472 1.00 96.94 458 LEU A N 1
ATOM 3471 C CA . LEU A 1 458 ? -18.936 -9.740 16.720 1.00 96.94 458 LEU A CA 1
ATOM 3472 C C . LEU A 1 458 ? -19.469 -10.489 17.946 1.00 96.94 458 LEU A C 1
ATOM 3474 O O . LEU A 1 458 ? -20.191 -9.896 18.752 1.00 96.94 458 LEU A O 1
ATOM 3478 N N . VAL A 1 459 ? -19.076 -11.751 18.138 1.00 97.62 459 VAL A N 1
ATOM 3479 C CA . VAL A 1 459 ? -19.379 -12.515 19.358 1.00 97.62 459 VAL A CA 1
ATOM 3480 C C . VAL A 1 459 ? -18.773 -11.823 20.577 1.00 97.62 459 VAL A C 1
ATOM 3482 O O . VAL A 1 459 ? -19.486 -11.563 21.544 1.00 97.62 459 VAL A O 1
ATOM 3485 N N . LEU A 1 460 ? -17.492 -11.442 20.527 1.00 98.00 460 LEU A N 1
ATOM 3486 C CA . LEU A 1 460 ? -16.829 -10.744 21.629 1.00 98.00 460 LEU A CA 1
ATOM 3487 C C . LEU A 1 460 ? -17.520 -9.413 21.965 1.00 98.00 460 LEU A C 1
ATOM 3489 O O . LEU A 1 460 ? -17.780 -9.134 23.134 1.00 98.00 460 LEU A O 1
ATOM 3493 N N . PHE A 1 461 ? -17.862 -8.603 20.961 1.00 98.12 461 PHE A N 1
ATOM 3494 C CA . PHE A 1 461 ? -18.579 -7.343 21.167 1.00 98.12 461 PHE A CA 1
ATOM 3495 C C . PHE A 1 461 ? -19.970 -7.570 21.761 1.00 98.12 461 PHE A C 1
ATOM 3497 O O . PHE A 1 461 ? -20.368 -6.831 22.661 1.00 98.12 461 PHE A O 1
ATOM 3504 N N . SER A 1 462 ? -20.675 -8.615 21.322 1.00 98.12 462 SER A N 1
ATOM 3505 C CA . SER A 1 462 ? -21.980 -9.007 21.866 1.00 98.12 462 SER A CA 1
ATOM 3506 C C . SER A 1 462 ? -21.883 -9.424 23.330 1.00 98.12 462 SER A C 1
ATOM 3508 O O . SER A 1 462 ? -22.671 -8.961 24.152 1.00 98.12 462 SER A O 1
ATOM 3510 N N . LEU A 1 463 ? -20.877 -10.228 23.687 1.00 98.12 463 LEU A N 1
ATOM 3511 C CA . LEU A 1 463 ? -20.627 -10.642 25.068 1.00 98.12 463 LEU A CA 1
ATOM 3512 C C . LEU A 1 463 ? -20.270 -9.450 25.964 1.00 98.12 463 LEU A C 1
ATOM 3514 O O . LEU A 1 463 ? -20.776 -9.351 27.080 1.00 98.12 463 LEU A O 1
ATOM 3518 N N . ILE A 1 464 ? -19.450 -8.511 25.479 1.00 97.81 464 ILE A N 1
ATOM 3519 C CA . ILE A 1 464 ? -19.107 -7.284 26.214 1.00 97.81 464 ILE A CA 1
ATOM 3520 C C . ILE A 1 464 ? -20.343 -6.395 26.403 1.00 97.81 464 ILE A C 1
ATOM 3522 O O . ILE A 1 464 ? -20.580 -5.902 27.509 1.00 97.81 464 ILE A O 1
ATOM 3526 N N . ALA A 1 465 ? -21.145 -6.207 25.351 1.00 97.75 465 ALA A N 1
ATOM 3527 C CA . ALA A 1 465 ? -22.383 -5.435 25.406 1.00 97.75 465 ALA A CA 1
ATOM 3528 C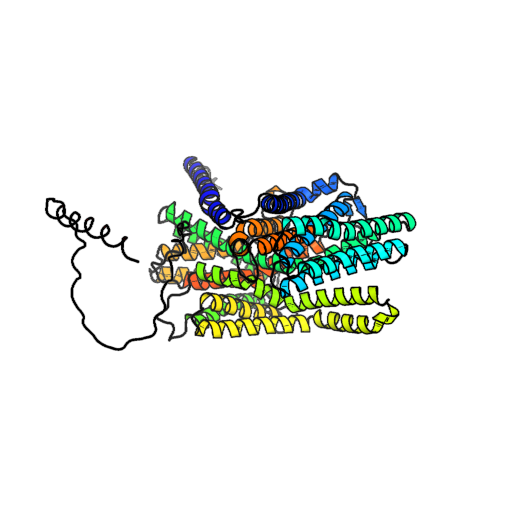 C . ALA A 1 465 ? -23.368 -6.035 26.416 1.00 97.75 465 ALA A C 1
ATOM 3530 O O . ALA A 1 465 ? -23.870 -5.315 27.281 1.00 97.75 465 ALA A O 1
ATOM 3531 N N . LEU A 1 466 ? -23.578 -7.354 26.360 1.00 98.19 466 LEU A N 1
ATOM 3532 C CA . LEU A 1 466 ? -24.432 -8.092 27.287 1.00 98.19 466 LEU A CA 1
ATOM 3533 C C . LEU A 1 466 ? -23.911 -7.995 28.723 1.00 98.19 466 LEU A C 1
ATOM 3535 O O . LEU A 1 466 ? -24.676 -7.693 29.634 1.00 98.19 466 LEU A O 1
ATOM 3539 N N . PHE A 1 467 ? -22.607 -8.177 28.933 1.00 98.06 467 PHE A N 1
ATOM 3540 C CA . PHE A 1 467 ? -21.991 -8.043 30.250 1.00 98.06 467 PHE A CA 1
ATOM 3541 C C . PHE A 1 467 ? -22.207 -6.643 30.844 1.00 98.06 467 PHE A C 1
ATOM 3543 O O . PHE A 1 467 ? -22.557 -6.511 32.019 1.00 98.06 467 PHE A O 1
ATOM 3550 N N . TRP A 1 468 ? -22.036 -5.581 30.050 1.00 97.56 468 TRP A N 1
ATOM 3551 C CA . TRP A 1 468 ? -22.306 -4.215 30.504 1.00 97.56 468 TRP A CA 1
ATOM 3552 C C . TRP A 1 468 ? -23.791 -3.945 30.733 1.00 97.56 468 TRP A C 1
ATOM 3554 O O . TRP A 1 468 ? -24.109 -3.234 31.685 1.00 97.56 468 TRP A O 1
ATOM 3564 N N . LEU A 1 469 ? -24.679 -4.515 29.916 1.00 97.38 469 LEU A N 1
ATOM 3565 C CA . LEU A 1 469 ? -26.128 -4.406 30.078 1.00 97.38 469 LEU A CA 1
ATOM 3566 C C . LEU A 1 469 ? -26.590 -5.069 31.383 1.00 97.38 469 LEU A C 1
ATOM 3568 O O . LEU A 1 469 ? -27.207 -4.408 32.212 1.00 97.38 469 LEU A O 1
ATOM 3572 N N . VAL A 1 470 ? -26.205 -6.329 31.612 1.00 98.12 470 VAL A N 1
ATOM 3573 C CA . VAL A 1 470 ? -26.551 -7.105 32.818 1.00 98.12 470 VAL A CA 1
ATOM 3574 C C . VAL A 1 470 ? -26.003 -6.450 34.086 1.00 98.12 470 VAL A C 1
ATOM 3576 O O . VAL A 1 470 ? -26.644 -6.471 35.131 1.00 98.12 470 VAL A O 1
ATOM 3579 N N . ARG A 1 471 ? -24.826 -5.817 34.011 1.00 97.62 471 ARG A N 1
ATOM 3580 C CA . ARG A 1 471 ? -24.241 -5.081 35.142 1.00 97.62 471 ARG A CA 1
ATOM 3581 C C . ARG A 1 471 ? -24.816 -3.672 35.332 1.00 97.62 471 ARG A C 1
ATOM 3583 O O . ARG A 1 471 ? -24.332 -2.970 36.216 1.00 97.62 471 ARG A O 1
ATOM 3590 N N . GLY A 1 472 ? -25.759 -3.223 34.498 1.00 96.19 472 GLY A N 1
ATOM 3591 C CA . GLY A 1 472 ? -26.286 -1.853 34.543 1.00 96.19 472 GLY A CA 1
ATOM 3592 C C . GLY A 1 472 ? -25.228 -0.783 34.247 1.00 96.19 472 GLY A C 1
ATOM 3593 O O . GLY A 1 472 ? -25.356 0.363 34.661 1.00 96.19 472 GLY A O 1
ATOM 3594 N N . ARG A 1 473 ? -24.140 -1.149 33.557 1.00 96.50 473 ARG A N 1
ATOM 3595 C CA . ARG A 1 473 ? -23.017 -0.256 33.231 1.00 96.50 473 ARG A CA 1
ATOM 3596 C C . ARG A 1 473 ? -22.968 0.114 31.748 1.00 96.50 473 ARG A C 1
ATOM 3598 O O . ARG A 1 473 ? -21.915 0.544 31.274 1.00 96.50 473 ARG A O 1
ATOM 3605 N N . LEU A 1 474 ? -24.044 -0.091 30.991 1.00 96.31 474 LEU A N 1
ATOM 3606 C CA . LEU A 1 474 ? -24.121 0.266 29.574 1.00 96.31 474 LEU A CA 1
ATOM 3607 C C . LEU A 1 474 ? -24.444 1.764 29.419 1.00 96.31 474 LEU A C 1
ATOM 3609 O O . LEU A 1 474 ? -25.559 2.152 29.094 1.00 96.31 474 LEU A O 1
ATOM 3613 N N . THR A 1 475 ? -23.458 2.617 29.700 1.00 96.25 475 THR A N 1
ATOM 3614 C CA . THR A 1 475 ? -23.589 4.077 29.558 1.00 96.25 475 THR A CA 1
ATOM 3615 C C . THR A 1 475 ? -23.591 4.505 28.087 1.00 96.25 475 THR A C 1
ATOM 3617 O O . THR A 1 475 ? -23.031 3.802 27.244 1.00 96.25 475 THR A O 1
ATOM 3620 N N . SER A 1 476 ? -24.116 5.695 27.768 1.00 94.25 476 SER A N 1
ATOM 3621 C CA . SER A 1 476 ? -24.113 6.238 26.394 1.00 94.25 476 SER A CA 1
ATOM 3622 C C . SER A 1 476 ? -22.712 6.267 25.771 1.00 94.25 476 SER A C 1
ATOM 3624 O O . SER A 1 476 ? -22.534 5.904 24.613 1.00 94.25 476 SER A O 1
ATOM 3626 N N . ALA A 1 477 ? -21.683 6.586 26.563 1.00 94.19 477 ALA A N 1
ATOM 3627 C CA . ALA A 1 477 ? -20.294 6.540 26.105 1.00 94.19 477 ALA A CA 1
ATOM 3628 C C . ALA A 1 477 ? -19.850 5.119 25.703 1.00 94.19 477 ALA A C 1
ATOM 3630 O O . ALA A 1 477 ? -19.145 4.945 24.712 1.00 94.19 477 ALA A O 1
ATOM 3631 N N . ARG A 1 478 ? -20.261 4.085 26.447 1.00 95.88 478 ARG A N 1
ATOM 3632 C CA . ARG A 1 478 ? -19.951 2.680 26.129 1.00 95.88 478 ARG A CA 1
ATOM 3633 C C . ARG A 1 478 ? -20.745 2.166 24.935 1.00 95.88 478 ARG A C 1
ATOM 3635 O O . ARG A 1 478 ? -20.183 1.434 24.125 1.00 95.88 478 ARG A O 1
ATOM 3642 N N . VAL A 1 479 ? -21.996 2.599 24.794 1.00 96.69 479 VAL A N 1
ATOM 3643 C CA . VAL A 1 479 ? -22.811 2.354 23.598 1.00 96.69 479 VAL A CA 1
ATOM 3644 C C . VAL A 1 479 ? -22.123 2.927 22.361 1.00 96.69 479 VAL A C 1
ATOM 3646 O O . VAL A 1 479 ? -21.909 2.192 21.405 1.00 96.69 479 VAL A O 1
ATOM 3649 N N . ASN A 1 480 ? -21.686 4.188 22.401 1.00 95.56 480 ASN A N 1
ATOM 3650 C CA . ASN A 1 480 ? -21.001 4.837 21.278 1.00 95.56 480 ASN A CA 1
ATOM 3651 C C . ASN A 1 480 ? -19.685 4.134 20.908 1.00 95.56 480 ASN A C 1
ATOM 3653 O O . ASN A 1 480 ? -19.360 4.005 19.732 1.00 95.56 480 ASN A O 1
ATOM 3657 N N . ARG A 1 481 ? -18.938 3.624 21.894 1.00 95.25 481 ARG A N 1
ATOM 3658 C CA . ARG A 1 481 ? -17.711 2.840 21.661 1.00 95.25 481 ARG A CA 1
ATOM 3659 C C . ARG A 1 481 ? -17.980 1.481 21.023 1.00 95.25 481 ARG A C 1
ATOM 3661 O O . ARG A 1 481 ? -17.236 1.085 20.131 1.00 95.25 481 ARG A O 1
ATOM 3668 N N . LEU A 1 482 ? -19.022 0.777 21.467 1.00 97.44 482 LEU A N 1
ATOM 3669 C CA . LEU A 1 482 ? -19.449 -0.474 20.837 1.00 97.44 482 LEU A CA 1
ATOM 3670 C C . LEU A 1 482 ? -19.948 -0.218 19.417 1.00 97.44 482 LEU A C 1
ATOM 3672 O O . LEU A 1 482 ? -19.526 -0.902 18.492 1.00 97.44 482 LEU A O 1
ATOM 3676 N N . LEU A 1 483 ? -20.768 0.819 19.229 1.00 97.00 483 LEU A N 1
ATOM 3677 C CA . LEU A 1 483 ? -21.253 1.232 17.916 1.00 97.00 483 LEU A CA 1
ATOM 3678 C C . LEU A 1 483 ? -20.083 1.550 16.980 1.00 97.00 483 LEU A C 1
ATOM 3680 O O . LEU A 1 483 ? -20.080 1.107 15.838 1.00 97.00 483 LEU A O 1
ATOM 3684 N N . PHE A 1 484 ? -19.057 2.241 17.483 1.00 96.31 484 PHE A N 1
ATOM 3685 C CA . PHE A 1 484 ? -17.833 2.531 16.744 1.00 96.31 484 PHE A CA 1
ATOM 3686 C C . PHE A 1 484 ? -17.119 1.259 16.266 1.00 96.31 484 PHE A C 1
ATOM 3688 O O . PHE A 1 484 ? -16.844 1.139 15.074 1.00 96.31 484 PHE A O 1
ATOM 3695 N N . VAL A 1 485 ? -16.822 0.299 17.153 1.00 97.12 485 VAL A N 1
ATOM 3696 C CA . VAL A 1 485 ? -16.083 -0.915 16.749 1.00 97.12 485 VAL A CA 1
ATOM 3697 C C . VAL A 1 485 ? -16.910 -1.825 15.837 1.00 97.12 485 VAL A C 1
ATOM 3699 O O . VAL A 1 485 ? -16.359 -2.380 14.891 1.00 97.12 485 VAL A O 1
ATOM 3702 N N . VAL A 1 486 ? -18.229 -1.914 16.049 1.00 97.06 486 VAL A N 1
ATOM 3703 C CA . VAL A 1 486 ? -19.150 -2.665 15.175 1.00 97.06 486 VAL A CA 1
ATOM 3704 C C . VAL A 1 486 ? -19.258 -2.010 13.796 1.00 97.06 486 VAL A C 1
ATOM 3706 O O . VAL A 1 486 ? -19.325 -2.697 12.779 1.00 97.06 486 VAL A O 1
ATOM 3709 N N . LEU A 1 487 ? -19.240 -0.678 13.729 1.00 94.88 487 LEU A N 1
ATOM 3710 C CA . LEU A 1 487 ? -19.237 0.035 12.457 1.00 94.88 487 LEU A CA 1
ATOM 3711 C C . LEU A 1 487 ? -17.920 -0.169 11.702 1.00 94.88 487 LEU A C 1
ATOM 3713 O O . LEU A 1 487 ? -17.944 -0.390 10.495 1.00 94.88 487 LEU A O 1
ATOM 3717 N N . VAL A 1 488 ? -16.776 -0.165 12.396 1.00 93.81 488 VAL A N 1
ATOM 3718 C CA . VAL A 1 488 ? -15.484 -0.499 11.776 1.00 93.81 488 VAL A CA 1
ATOM 3719 C C . VAL A 1 488 ? -15.493 -1.926 11.222 1.00 93.81 488 VAL A C 1
ATOM 3721 O O . VAL A 1 488 ? -15.055 -2.118 10.091 1.00 93.81 488 VAL A O 1
ATOM 3724 N N . THR A 1 489 ? -16.004 -2.927 11.953 1.00 93.94 489 THR A N 1
ATOM 3725 C CA . THR A 1 489 ? -16.090 -4.299 11.412 1.00 93.94 489 THR A CA 1
ATOM 3726 C C . THR A 1 489 ? -17.068 -4.405 10.245 1.00 93.94 489 THR A C 1
ATOM 3728 O O . THR A 1 489 ? -16.785 -5.111 9.280 1.00 93.94 489 THR A O 1
ATOM 3731 N N . ALA A 1 490 ? -18.181 -3.666 10.269 1.00 91.94 490 ALA A N 1
ATOM 3732 C CA . ALA A 1 490 ? -19.101 -3.583 9.136 1.00 91.94 490 ALA A CA 1
ATOM 3733 C C . ALA A 1 490 ? -18.437 -2.988 7.884 1.00 91.94 490 ALA A C 1
ATOM 3735 O O . ALA A 1 490 ? -18.544 -3.565 6.804 1.00 91.94 490 ALA A O 1
ATOM 3736 N N . LEU A 1 491 ? -17.701 -1.884 8.032 1.00 88.81 491 LEU A N 1
ATOM 3737 C CA . LEU A 1 491 ? -16.963 -1.257 6.934 1.00 88.81 491 LEU A CA 1
ATOM 3738 C C . LEU A 1 491 ? -15.828 -2.152 6.414 1.00 88.81 491 LEU A C 1
ATOM 3740 O O . LEU A 1 491 ? -15.610 -2.221 5.210 1.00 88.81 491 LEU A O 1
ATOM 3744 N N . LEU A 1 492 ? -15.142 -2.887 7.295 1.00 86.88 492 LEU A N 1
ATOM 3745 C CA . LEU A 1 492 ? -14.098 -3.838 6.903 1.00 86.88 492 LEU A CA 1
ATOM 3746 C C . LEU A 1 492 ? -14.620 -5.052 6.139 1.00 86.88 492 LEU A C 1
ATOM 3748 O O . LEU A 1 492 ? -13.865 -5.626 5.359 1.00 86.88 492 LEU A O 1
ATOM 3752 N N . ARG A 1 493 ? -15.865 -5.480 6.373 1.00 86.00 493 ARG A N 1
ATOM 3753 C CA . ARG A 1 493 ? -16.465 -6.566 5.583 1.00 86.00 493 ARG A CA 1
ATOM 3754 C C . ARG A 1 493 ? -16.793 -6.112 4.171 1.00 86.00 493 ARG A C 1
ATOM 3756 O O . ARG A 1 493 ? -16.731 -6.907 3.243 1.00 86.00 493 ARG A O 1
ATOM 3763 N N . GLN A 1 494 ? -17.079 -4.828 3.998 1.00 79.56 494 GLN A N 1
ATOM 3764 C CA . GLN A 1 494 ? -17.286 -4.218 2.695 1.00 79.56 494 GLN A CA 1
ATOM 3765 C C . GLN A 1 494 ? -15.947 -4.029 1.956 1.00 79.56 494 GLN A C 1
ATOM 3767 O O . GLN A 1 494 ? -15.733 -3.015 1.301 1.00 79.56 494 GLN A O 1
ATOM 3772 N N . THR A 1 495 ? -15.030 -5.007 2.023 1.00 68.19 495 THR A N 1
ATOM 3773 C CA . THR A 1 495 ? -13.828 -5.044 1.178 1.00 68.19 495 THR A CA 1
ATOM 3774 C C . THR A 1 495 ? -14.183 -5.062 -0.298 1.00 68.19 495 THR A C 1
ATOM 3776 O O . THR A 1 495 ? -13.393 -4.591 -1.104 1.00 68.19 495 THR A O 1
ATOM 3779 N N . ASP A 1 496 ? -15.378 -5.534 -0.650 1.00 63.72 496 ASP A N 1
ATOM 3780 C CA . ASP A 1 496 ? -15.917 -5.429 -2.003 1.00 63.72 496 ASP A CA 1
ATOM 3781 C C . ASP A 1 496 ? -16.269 -3.982 -2.343 1.00 63.72 496 ASP A C 1
ATOM 3783 O O . ASP A 1 496 ? -15.893 -3.510 -3.401 1.00 63.72 496 ASP A O 1
ATOM 3787 N N . PHE A 1 497 ? -16.869 -3.209 -1.433 1.00 56.56 497 PHE A N 1
ATOM 3788 C CA . PHE A 1 497 ? -17.017 -1.760 -1.625 1.00 56.56 497 PHE A CA 1
ATOM 3789 C C . PHE A 1 497 ? -15.665 -1.042 -1.633 1.00 56.56 497 PHE A C 1
ATOM 3791 O O . PHE A 1 497 ? -15.471 -0.082 -2.357 1.00 56.56 497 PHE A O 1
ATOM 3798 N N . ILE A 1 498 ? -14.710 -1.480 -0.822 1.00 51.72 498 ILE A N 1
ATOM 3799 C CA . ILE A 1 498 ? -13.385 -0.870 -0.764 1.00 51.72 498 ILE A CA 1
ATOM 3800 C C . ILE A 1 498 ? -12.631 -1.164 -2.071 1.00 51.72 498 ILE A C 1
ATOM 3802 O O . ILE A 1 498 ? -12.108 -0.233 -2.676 1.00 51.72 498 ILE A O 1
ATOM 3806 N N . SER A 1 499 ? -12.641 -2.413 -2.550 1.00 51.56 499 SER A N 1
ATOM 3807 C CA . SER A 1 499 ? -12.115 -2.812 -3.863 1.00 51.56 499 SER A CA 1
ATOM 3808 C C . SER A 1 499 ? -12.898 -2.148 -5.001 1.00 51.56 499 SER A C 1
ATOM 3810 O O . SER A 1 499 ? -12.334 -1.800 -6.034 1.00 51.56 499 SER A O 1
ATOM 3812 N N . ASN A 1 500 ? -14.192 -1.904 -4.807 1.00 58.31 500 ASN A N 1
ATOM 3813 C CA . ASN A 1 500 ? -15.118 -1.553 -5.866 1.00 58.31 500 ASN A CA 1
ATOM 3814 C C . ASN A 1 500 ? -16.202 -0.537 -5.431 1.00 58.31 500 ASN A C 1
ATOM 3816 O O . ASN A 1 500 ? -17.401 -0.828 -5.497 1.00 58.31 500 ASN A O 1
ATOM 3820 N N . PRO A 1 501 ? -15.813 0.686 -5.016 1.00 47.72 501 PRO A N 1
ATOM 3821 C CA . PRO A 1 501 ? -16.745 1.651 -4.416 1.00 47.72 501 PRO A CA 1
ATOM 3822 C C . PRO A 1 501 ? -17.759 2.180 -5.426 1.00 47.72 501 PRO A C 1
ATOM 3824 O O . PRO A 1 501 ? -18.840 2.643 -5.065 1.00 47.72 501 PRO A O 1
ATOM 3827 N N . PHE A 1 502 ? -17.407 2.079 -6.707 1.00 51.50 502 PHE A N 1
ATOM 3828 C CA . PHE A 1 502 ? -18.202 2.562 -7.815 1.00 51.50 502 PHE A CA 1
ATOM 3829 C C . PHE A 1 502 ? -18.736 1.447 -8.710 1.00 51.50 502 PHE A C 1
ATOM 3831 O O . PHE A 1 502 ? -19.374 1.789 -9.696 1.00 51.50 502 PHE A O 1
ATOM 3838 N N . SER A 1 503 ? -18.568 0.151 -8.395 1.00 47.94 503 SER A N 1
ATOM 3839 C CA . SER A 1 503 ? -19.154 -0.943 -9.205 1.00 47.94 503 SER A CA 1
ATOM 3840 C C . SER A 1 503 ? -20.595 -0.689 -9.604 1.00 47.94 503 SER A C 1
ATOM 3842 O O . SER A 1 503 ? -20.914 -0.895 -10.773 1.00 47.94 503 SER A O 1
ATOM 3844 N N . PRO A 1 504 ? -21.470 -0.269 -8.662 1.00 48.50 504 PRO A N 1
ATOM 3845 C CA . PRO A 1 504 ? -22.882 -0.113 -8.971 1.00 48.50 504 PRO A CA 1
ATOM 3846 C C . PRO A 1 504 ? -23.142 1.056 -9.926 1.00 48.50 504 PRO A C 1
ATOM 3848 O O . PRO A 1 504 ? -24.171 1.079 -10.587 1.00 48.50 504 PRO A O 1
ATOM 3851 N N . PHE A 1 505 ? -22.222 2.025 -9.990 1.00 49.94 505 PHE A N 1
ATOM 3852 C CA . PHE A 1 505 ? -22.366 3.263 -10.755 1.00 49.94 505 PHE A CA 1
ATOM 3853 C C . PHE A 1 505 ? -21.563 3.270 -12.064 1.00 49.94 505 PHE A C 1
ATOM 3855 O O . PHE A 1 505 ? -21.983 3.901 -13.025 1.00 49.94 505 PHE A O 1
ATOM 3862 N N . LEU A 1 506 ? -20.410 2.597 -12.097 1.00 47.78 506 LEU A N 1
ATOM 3863 C CA . LEU A 1 506 ? -19.418 2.670 -13.173 1.00 47.78 506 LEU A CA 1
ATOM 3864 C C . LEU A 1 506 ? -19.107 1.307 -13.812 1.00 47.78 506 LEU A C 1
ATOM 3866 O O . LEU A 1 506 ? -18.416 1.281 -14.818 1.00 47.78 506 LEU A O 1
ATOM 3870 N N . GLY A 1 507 ? -19.576 0.178 -13.266 1.00 45.97 507 GLY A N 1
ATOM 3871 C CA . GLY A 1 507 ? -19.401 -1.149 -13.882 1.00 45.97 507 GLY A CA 1
ATOM 3872 C C . GLY A 1 507 ? -17.982 -1.745 -13.844 1.00 45.97 507 GLY A C 1
ATOM 3873 O O . GLY A 1 507 ? -17.801 -2.874 -14.293 1.00 45.97 507 GLY A O 1
ATOM 3874 N N . PHE A 1 508 ? -16.986 -1.052 -13.276 1.00 55.09 508 PHE A N 1
ATOM 3875 C CA . PHE A 1 508 ? -15.584 -1.500 -13.242 1.00 55.09 508 PHE A CA 1
ATOM 3876 C C . PHE A 1 508 ? -15.112 -1.897 -11.839 1.00 55.09 508 PHE A C 1
ATOM 3878 O O . PHE A 1 508 ? -15.025 -1.054 -10.946 1.00 55.09 508 PHE A O 1
ATOM 3885 N N . ALA A 1 509 ? -14.752 -3.174 -11.663 1.00 51.28 509 ALA A N 1
ATOM 3886 C CA . ALA A 1 509 ? -14.337 -3.744 -10.382 1.00 51.28 509 ALA A CA 1
ATOM 3887 C C . ALA A 1 509 ? -12.845 -3.551 -10.050 1.00 51.28 509 ALA A C 1
ATOM 3889 O O . ALA A 1 509 ? -11.990 -3.728 -10.910 1.00 51.28 509 ALA A O 1
ATOM 3890 N N . GLY A 1 510 ? -12.507 -3.199 -8.800 1.00 58.12 510 GLY A N 1
ATOM 3891 C CA . GLY A 1 510 ? -11.122 -3.162 -8.282 1.00 58.12 510 GLY A CA 1
ATOM 3892 C C . GLY A 1 510 ? -10.406 -1.806 -8.398 1.00 58.12 510 GLY A C 1
ATOM 3893 O O . GLY A 1 510 ? -9.599 -1.428 -7.547 1.00 58.12 510 GLY A O 1
ATOM 3894 N N . ILE A 1 511 ? -10.713 -1.047 -9.448 1.00 64.31 511 ILE A N 1
ATOM 3895 C CA . ILE A 1 511 ? -9.970 0.155 -9.856 1.00 64.31 511 ILE A CA 1
ATOM 3896 C C . ILE A 1 511 ? -10.136 1.314 -8.860 1.00 64.31 511 ILE A C 1
ATOM 3898 O O . ILE A 1 511 ? -9.182 2.039 -8.558 1.00 64.31 511 ILE A O 1
ATOM 3902 N N . GLY A 1 512 ? -11.344 1.459 -8.307 1.00 66.06 512 GLY A N 1
ATOM 3903 C CA . GLY A 1 512 ? -11.677 2.536 -7.377 1.00 66.06 512 GLY A CA 1
ATOM 3904 C C . GLY A 1 512 ? -10.853 2.498 -6.089 1.00 66.06 512 GLY A C 1
ATOM 3905 O O . GLY A 1 512 ? -10.521 3.557 -5.571 1.00 66.06 512 GLY A O 1
ATOM 3906 N N . PHE A 1 513 ? -10.452 1.313 -5.616 1.00 68.06 513 PHE A N 1
ATOM 3907 C CA . PHE A 1 513 ? -9.609 1.149 -4.426 1.00 68.06 513 PHE A CA 1
ATOM 3908 C C . PHE A 1 513 ? -8.263 1.833 -4.549 1.00 68.06 513 PHE A C 1
ATOM 3910 O O . PHE A 1 513 ? -7.851 2.593 -3.676 1.00 68.06 513 PHE A O 1
ATOM 3917 N N . ILE A 1 514 ? -7.564 1.526 -5.640 1.00 71.75 514 ILE A N 1
ATOM 3918 C CA . ILE A 1 514 ? -6.217 2.016 -5.876 1.00 71.75 514 ILE A CA 1
ATOM 3919 C C . ILE A 1 514 ? -6.284 3.511 -6.153 1.00 71.75 514 ILE A C 1
ATOM 3921 O O . ILE A 1 514 ? -5.532 4.273 -5.551 1.00 71.75 514 ILE A O 1
ATOM 3925 N N . ALA A 1 515 ? -7.213 3.933 -7.017 1.00 75.06 515 ALA A N 1
ATOM 3926 C CA . ALA A 1 515 ? -7.428 5.342 -7.314 1.00 75.06 515 ALA A CA 1
ATOM 3927 C C . ALA A 1 515 ? -7.722 6.132 -6.036 1.00 75.06 515 ALA A C 1
ATOM 3929 O O . ALA A 1 515 ? -7.054 7.126 -5.764 1.00 75.06 515 ALA A O 1
ATOM 3930 N N . PHE A 1 516 ? -8.660 5.655 -5.212 1.00 75.88 516 PHE A N 1
ATOM 3931 C CA . PHE A 1 516 ? -8.984 6.275 -3.935 1.00 75.88 516 PHE A CA 1
ATOM 3932 C C . PHE A 1 516 ? -7.782 6.278 -2.997 1.00 75.88 516 PHE A C 1
ATOM 3934 O O . PHE A 1 516 ? -7.448 7.330 -2.478 1.00 75.88 516 PHE A O 1
ATOM 3941 N N . GLY A 1 517 ? -7.101 5.148 -2.798 1.00 78.50 517 GLY A N 1
ATOM 3942 C CA . GLY A 1 517 ? -5.952 5.050 -1.898 1.00 78.50 517 GLY A CA 1
ATOM 3943 C C . GLY A 1 517 ? -4.815 5.992 -2.291 1.00 78.50 517 GLY A C 1
ATOM 3944 O O . GLY A 1 517 ? -4.243 6.646 -1.421 1.00 78.50 517 GLY A O 1
ATOM 3945 N N . ILE A 1 518 ? -4.530 6.114 -3.590 1.00 82.75 518 ILE A N 1
ATOM 3946 C CA . ILE A 1 518 ? -3.496 7.010 -4.115 1.00 82.75 518 ILE A CA 1
ATOM 3947 C C . ILE A 1 518 ? -3.929 8.473 -4.030 1.00 82.75 518 ILE A C 1
ATOM 3949 O O . ILE A 1 518 ? -3.151 9.300 -3.565 1.00 82.75 518 ILE A O 1
ATOM 3953 N N . VAL A 1 519 ? -5.152 8.812 -4.447 1.00 83.19 519 VAL A N 1
ATOM 3954 C CA . VAL A 1 519 ? -5.670 10.187 -4.352 1.00 83.19 519 VAL A CA 1
ATOM 3955 C C . VAL A 1 519 ? -5.761 10.614 -2.892 1.00 83.19 519 VAL A C 1
ATOM 3957 O O . VAL A 1 519 ? -5.331 11.706 -2.537 1.00 83.19 519 VAL A O 1
ATOM 3960 N N . TRP A 1 520 ? -6.274 9.744 -2.028 1.00 83.38 520 TRP A N 1
ATOM 3961 C CA . TRP A 1 520 ? -6.369 9.983 -0.597 1.00 83.38 520 TRP A CA 1
ATOM 3962 C C . TRP A 1 520 ? -4.989 10.168 0.024 1.00 83.38 520 TRP A C 1
ATOM 3964 O O . TRP A 1 520 ? -4.794 11.124 0.769 1.00 83.38 520 TRP A O 1
ATOM 3974 N N . ASP A 1 521 ? -4.010 9.322 -0.310 1.00 84.19 521 ASP A N 1
ATOM 3975 C CA . ASP A 1 521 ? -2.625 9.520 0.126 1.00 84.19 521 ASP A CA 1
ATOM 3976 C C . ASP A 1 521 ? -2.085 10.865 -0.385 1.00 84.19 521 ASP A C 1
ATOM 3978 O O . ASP A 1 521 ? -1.622 11.667 0.418 1.00 84.19 521 ASP A O 1
ATOM 3982 N N . ALA A 1 522 ? -2.264 11.194 -1.667 1.00 84.88 522 ALA A N 1
ATOM 3983 C CA . ALA A 1 522 ? -1.814 12.457 -2.267 1.00 84.88 522 ALA A CA 1
ATOM 3984 C C . ALA A 1 522 ? -2.403 13.695 -1.599 1.00 84.88 522 ALA A C 1
ATOM 3986 O O . ALA A 1 522 ? -1.726 14.716 -1.462 1.00 84.88 522 ALA A O 1
ATOM 3987 N N . VAL A 1 523 ? -3.647 13.594 -1.146 1.00 82.56 523 VAL A N 1
ATOM 3988 C CA . VAL A 1 523 ? -4.356 14.683 -0.483 1.00 82.56 523 VAL A CA 1
ATOM 3989 C C . VAL A 1 523 ? -4.072 14.730 1.025 1.00 82.56 523 VAL A C 1
ATOM 3991 O O . VAL A 1 523 ? -4.231 15.783 1.636 1.00 82.56 523 VAL A O 1
ATOM 3994 N N . THR A 1 524 ? -3.611 13.634 1.637 1.00 80.50 524 THR A N 1
ATOM 3995 C CA . THR A 1 524 ? -3.356 13.551 3.089 1.00 80.50 524 THR A CA 1
ATOM 3996 C C . THR A 1 524 ? -1.874 13.484 3.482 1.00 80.50 524 THR A C 1
ATOM 3998 O O . THR A 1 524 ? -1.541 13.634 4.661 1.00 80.50 524 THR A O 1
ATOM 4001 N N . VAL A 1 525 ? -0.952 13.339 2.522 1.00 82.06 525 VAL A N 1
ATOM 4002 C CA . VAL A 1 525 ? 0.496 13.187 2.763 1.00 82.06 525 VAL A CA 1
ATOM 4003 C C . VAL A 1 525 ? 1.170 14.437 3.334 1.00 82.06 525 VAL A C 1
ATOM 4005 O O . VAL A 1 525 ? 2.326 14.372 3.763 1.00 82.06 525 VAL A O 1
ATOM 4008 N N . GLY A 1 526 ? 0.492 15.587 3.357 1.00 76.88 526 GLY A N 1
ATOM 4009 C CA . GLY A 1 526 ? 1.052 16.876 3.761 1.00 76.88 526 GLY A CA 1
ATOM 4010 C C . GLY A 1 526 ? 1.786 16.828 5.093 1.00 76.88 526 GLY A C 1
ATOM 4011 O O . GLY A 1 526 ? 2.813 17.481 5.228 1.00 76.88 526 GLY A O 1
ATOM 4012 N N . ALA A 1 527 ? 1.370 15.986 6.042 1.00 79.06 527 ALA A N 1
ATOM 4013 C CA . ALA A 1 527 ? 2.100 15.800 7.298 1.00 79.06 527 ALA A CA 1
ATOM 4014 C C . ALA A 1 527 ? 3.574 15.374 7.096 1.00 79.06 527 ALA A C 1
ATOM 4016 O O . ALA A 1 527 ? 4.461 15.856 7.799 1.00 79.06 527 ALA A O 1
ATOM 4017 N N . TRP A 1 528 ? 3.863 14.505 6.120 1.00 85.75 528 TRP A N 1
ATOM 4018 C CA . TRP A 1 528 ? 5.228 14.075 5.794 1.00 85.75 528 TRP A CA 1
ATOM 4019 C C . TRP A 1 528 ? 5.908 15.001 4.781 1.00 85.75 528 TRP A C 1
ATOM 4021 O O . TRP A 1 528 ? 7.076 15.360 4.967 1.00 85.75 528 TRP A O 1
ATOM 4031 N N . ALA A 1 529 ? 5.180 15.393 3.730 1.00 88.50 529 ALA A N 1
ATOM 4032 C CA . ALA A 1 529 ? 5.718 16.189 2.628 1.00 88.50 529 ALA A CA 1
ATOM 4033 C C . ALA A 1 529 ? 6.037 17.633 3.046 1.00 88.50 529 ALA A C 1
ATOM 4035 O O . ALA A 1 529 ? 7.001 18.214 2.552 1.00 88.50 529 ALA A O 1
ATOM 4036 N N . ASN A 1 530 ? 5.272 18.199 3.988 1.00 91.06 530 ASN A N 1
ATOM 4037 C CA . ASN A 1 530 ? 5.491 19.554 4.502 1.00 91.06 530 ASN A CA 1
ATOM 4038 C C . ASN A 1 530 ? 6.550 19.618 5.603 1.00 91.06 530 ASN A C 1
ATOM 4040 O O . ASN A 1 530 ? 7.041 20.708 5.901 1.00 91.06 530 ASN A O 1
ATOM 4044 N N . ALA A 1 531 ? 6.903 18.485 6.212 1.00 89.00 531 ALA A N 1
ATOM 4045 C CA . ALA A 1 531 ? 7.953 18.447 7.215 1.00 89.00 531 ALA A CA 1
ATOM 4046 C C . ALA A 1 531 ? 9.312 18.754 6.571 1.00 89.00 531 ALA A C 1
ATOM 4048 O O . ALA A 1 531 ? 9.613 18.325 5.459 1.00 89.00 531 ALA A O 1
ATOM 4049 N N . THR A 1 532 ? 10.152 19.494 7.287 1.00 90.44 532 THR A N 1
ATOM 4050 C CA . THR A 1 532 ? 11.511 19.814 6.848 1.00 90.44 532 THR A CA 1
ATOM 4051 C C . THR A 1 532 ? 12.509 19.180 7.807 1.00 90.44 532 THR A C 1
ATOM 4053 O O . THR A 1 532 ? 12.309 19.202 9.020 1.00 90.44 532 THR A O 1
ATOM 4056 N N . SER A 1 533 ? 13.570 18.576 7.275 1.00 92.69 533 SER A N 1
ATOM 4057 C CA . SER A 1 533 ? 14.718 18.129 8.065 1.00 92.69 533 SER A CA 1
ATOM 4058 C C . SER A 1 533 ? 16.017 18.541 7.376 1.00 92.69 533 SER A C 1
ATOM 4060 O O . SER A 1 533 ? 16.022 18.672 6.149 1.00 92.69 533 SER A O 1
ATOM 4062 N N . PRO A 1 534 ? 17.132 18.683 8.118 1.00 90.44 534 PRO A N 1
ATOM 4063 C CA . PRO A 1 534 ? 18.432 19.009 7.523 1.00 90.44 534 PRO A CA 1
ATOM 4064 C C . PRO A 1 534 ? 18.858 18.010 6.439 1.00 90.44 534 PRO A C 1
ATOM 4066 O O . PRO A 1 534 ? 19.463 18.376 5.440 1.00 90.44 534 PRO A O 1
ATOM 4069 N N . THR A 1 535 ? 18.499 16.738 6.623 1.00 92.94 535 THR A N 1
ATOM 4070 C CA . THR A 1 535 ? 18.821 15.639 5.706 1.00 92.94 535 THR A CA 1
ATOM 4071 C C . THR A 1 535 ? 17.882 15.528 4.511 1.00 92.94 535 THR A C 1
ATOM 4073 O O . THR A 1 535 ? 18.221 14.871 3.532 1.00 92.94 535 THR A O 1
ATOM 4076 N N . LEU A 1 536 ? 16.679 16.098 4.588 1.00 94.25 536 LEU A N 1
ATOM 4077 C CA . LEU A 1 536 ? 15.675 15.974 3.540 1.00 94.25 536 LEU A CA 1
ATOM 4078 C C . LEU A 1 536 ? 14.771 17.213 3.557 1.00 94.25 536 LEU A C 1
ATOM 4080 O O . LEU A 1 536 ? 13.711 17.193 4.204 1.00 94.25 536 LEU A O 1
ATOM 4084 N N . PRO A 1 537 ? 15.198 18.293 2.874 1.00 95.06 537 PRO A N 1
ATOM 4085 C CA . PRO A 1 537 ? 14.443 19.534 2.790 1.00 95.06 537 PRO A CA 1
ATOM 4086 C C . PRO A 1 537 ? 13.029 19.308 2.255 1.00 95.06 537 PRO A C 1
ATOM 4088 O O . PRO A 1 537 ? 12.787 18.400 1.458 1.00 95.06 537 PRO A O 1
ATOM 4091 N N . ARG A 1 538 ? 12.095 20.182 2.641 1.00 95.25 538 ARG A N 1
ATOM 4092 C CA . ARG A 1 538 ? 10.684 20.095 2.225 1.00 95.25 538 ARG A CA 1
ATOM 4093 C C . ARG A 1 538 ? 10.517 19.934 0.708 1.00 95.25 538 ARG A C 1
ATOM 4095 O O . ARG A 1 538 ? 9.768 19.076 0.261 1.00 95.25 538 ARG A O 1
ATOM 4102 N N . VAL A 1 539 ? 11.240 20.724 -0.092 1.00 95.62 539 VAL A N 1
ATOM 4103 C CA . VAL A 1 539 ? 11.149 20.660 -1.564 1.00 95.62 539 VAL A CA 1
ATOM 4104 C C . VAL A 1 539 ? 11.552 19.282 -2.085 1.00 95.62 539 VAL A C 1
ATOM 4106 O O . VAL A 1 539 ? 10.837 18.700 -2.894 1.00 95.62 539 VAL A O 1
ATOM 4109 N N . SER A 1 540 ? 12.646 18.729 -1.559 1.00 96.00 540 SER A N 1
ATOM 4110 C CA . SER A 1 540 ? 13.131 17.389 -1.889 1.00 96.00 540 SER A CA 1
ATOM 4111 C C . SER A 1 540 ? 12.086 16.313 -1.601 1.00 96.00 540 SER A C 1
ATOM 4113 O O . SER A 1 540 ? 11.866 15.434 -2.428 1.00 96.00 540 SER A O 1
ATOM 4115 N N . ARG A 1 541 ? 11.390 16.411 -0.457 1.00 95.50 541 ARG A N 1
ATOM 4116 C CA . ARG A 1 541 ? 10.302 15.490 -0.086 1.00 95.50 541 ARG A CA 1
ATOM 4117 C C . ARG A 1 541 ? 9.133 15.558 -1.051 1.00 95.50 541 ARG A C 1
ATOM 4119 O O . ARG A 1 541 ? 8.667 14.517 -1.497 1.00 95.50 541 ARG A O 1
ATOM 4126 N N . VAL A 1 542 ? 8.679 16.768 -1.376 1.00 95.56 542 VAL A N 1
ATOM 4127 C CA . VAL A 1 542 ? 7.563 16.978 -2.309 1.00 95.56 542 VAL A CA 1
ATOM 4128 C C . VAL A 1 542 ? 7.898 16.396 -3.684 1.00 95.56 542 VAL A C 1
ATOM 4130 O O . VAL A 1 542 ? 7.082 15.682 -4.253 1.00 95.56 542 VAL A O 1
ATOM 4133 N N . PHE A 1 543 ? 9.107 16.640 -4.195 1.00 96.81 543 PHE A N 1
ATOM 4134 C CA . PHE A 1 543 ? 9.540 16.128 -5.498 1.00 96.81 543 PHE A CA 1
ATOM 4135 C C . PHE A 1 543 ? 9.710 14.601 -5.495 1.00 96.81 543 PHE A C 1
ATOM 4137 O O . PHE A 1 543 ? 9.193 13.940 -6.391 1.00 96.81 543 PHE A O 1
ATOM 4144 N N . LEU A 1 544 ? 10.337 14.022 -4.462 1.00 95.94 544 LEU A N 1
ATOM 4145 C CA . LEU A 1 544 ? 10.421 12.563 -4.302 1.00 95.94 544 LEU A CA 1
ATOM 4146 C C . LEU A 1 544 ? 9.037 11.917 -4.252 1.00 95.94 544 LEU A C 1
ATOM 4148 O O . LEU A 1 544 ? 8.813 10.896 -4.894 1.00 95.94 544 LEU A O 1
ATOM 4152 N N . TYR A 1 545 ? 8.112 12.522 -3.507 1.00 94.88 545 TYR A N 1
ATOM 4153 C CA . TYR A 1 545 ? 6.744 12.038 -3.399 1.00 94.88 545 TYR A CA 1
ATOM 4154 C C . TYR A 1 545 ? 6.018 12.063 -4.742 1.00 94.88 545 TYR A C 1
ATOM 4156 O O . TYR A 1 545 ? 5.476 11.043 -5.156 1.00 94.88 545 TYR A O 1
ATOM 4164 N N . LEU A 1 546 ? 6.042 13.204 -5.438 1.00 95.62 546 LEU A N 1
ATOM 4165 C CA . LEU A 1 546 ? 5.406 13.340 -6.748 1.00 95.62 546 LEU A CA 1
ATOM 4166 C C . LEU A 1 546 ? 5.991 12.353 -7.757 1.00 95.62 546 LEU A C 1
ATOM 4168 O O . LEU A 1 546 ? 5.230 11.688 -8.450 1.00 95.62 546 LEU A O 1
ATOM 4172 N N . GLY A 1 547 ? 7.318 12.206 -7.798 1.00 96.88 547 GLY A N 1
ATOM 4173 C CA . GLY A 1 547 ? 7.970 11.225 -8.662 1.00 96.88 547 GLY A CA 1
ATOM 4174 C C . GLY A 1 547 ? 7.524 9.801 -8.348 1.00 96.88 547 GLY A C 1
ATOM 4175 O O . GLY A 1 547 ? 7.153 9.052 -9.247 1.00 96.88 547 GLY A O 1
ATOM 4176 N N . TYR A 1 548 ? 7.471 9.446 -7.064 1.00 95.38 548 TYR A N 1
ATOM 4177 C CA . TYR A 1 548 ? 7.071 8.114 -6.624 1.00 95.38 548 TYR A CA 1
ATOM 4178 C C . TYR A 1 548 ? 5.597 7.789 -6.912 1.00 95.38 548 TYR A C 1
ATOM 4180 O O . TYR A 1 548 ? 5.273 6.697 -7.386 1.00 95.38 548 TYR A O 1
ATOM 4188 N N . VAL A 1 549 ? 4.694 8.740 -6.671 1.00 94.19 549 VAL A N 1
ATOM 4189 C CA . VAL A 1 549 ? 3.261 8.563 -6.936 1.00 94.19 549 VAL A CA 1
ATOM 4190 C C . VAL A 1 549 ? 2.969 8.546 -8.433 1.00 94.19 549 VAL A C 1
ATOM 4192 O O . VAL A 1 549 ? 2.216 7.683 -8.880 1.00 94.19 549 VAL A O 1
ATOM 4195 N N . LEU A 1 550 ? 3.589 9.430 -9.223 1.00 96.12 550 LEU A N 1
ATOM 4196 C CA . LEU A 1 550 ? 3.441 9.417 -10.681 1.00 96.12 550 LEU A CA 1
ATOM 4197 C C . LEU A 1 550 ? 3.956 8.109 -11.283 1.00 96.12 550 LEU A C 1
ATOM 4199 O O . LEU A 1 550 ? 3.269 7.529 -12.121 1.00 96.12 550 LEU A O 1
ATOM 4203 N N . LEU A 1 551 ? 5.106 7.605 -10.819 1.00 96.19 551 LEU A N 1
ATOM 4204 C CA . LEU A 1 551 ? 5.620 6.291 -11.213 1.00 96.19 551 LEU A CA 1
ATOM 4205 C C . LEU A 1 551 ? 4.586 5.199 -10.913 1.00 96.19 551 LEU A C 1
ATOM 4207 O O . LEU A 1 551 ? 4.236 4.413 -11.791 1.00 96.19 551 LEU A O 1
ATOM 4211 N N . THR A 1 552 ? 4.051 5.196 -9.691 1.00 94.56 552 THR A N 1
ATOM 4212 C CA . THR A 1 552 ? 3.086 4.189 -9.241 1.00 94.56 552 THR A CA 1
ATOM 4213 C C . THR A 1 552 ? 1.807 4.201 -10.074 1.00 94.56 552 THR A C 1
ATOM 4215 O O . THR A 1 552 ? 1.400 3.161 -10.589 1.00 94.56 552 THR A O 1
ATOM 4218 N N . VAL A 1 553 ? 1.196 5.371 -10.277 1.00 94.12 553 VAL A N 1
ATOM 4219 C CA . VAL A 1 553 ? -0.021 5.477 -11.093 1.00 94.12 553 VAL A CA 1
ATOM 4220 C C . VAL A 1 553 ? 0.254 5.128 -12.551 1.00 94.12 553 VAL A C 1
ATOM 4222 O O . VAL A 1 553 ? -0.588 4.500 -13.180 1.00 94.12 553 VAL A O 1
ATOM 4225 N N . THR A 1 554 ? 1.428 5.465 -13.086 1.00 95.50 554 THR A N 1
ATOM 4226 C CA . THR A 1 554 ? 1.800 5.117 -14.466 1.00 95.50 554 THR A CA 1
ATOM 4227 C C . THR A 1 554 ? 1.854 3.602 -14.669 1.00 95.50 554 THR A C 1
ATOM 4229 O O . THR A 1 554 ? 1.253 3.092 -15.613 1.00 95.50 554 THR A O 1
ATOM 4232 N N . VAL A 1 555 ? 2.490 2.865 -13.751 1.00 94.75 555 VAL A N 1
ATOM 4233 C CA . VAL A 1 555 ? 2.574 1.392 -13.801 1.00 94.75 555 VAL A CA 1
ATOM 4234 C C . VAL A 1 555 ? 1.193 0.733 -13.676 1.00 94.75 555 VAL A C 1
ATOM 4236 O O . VAL A 1 555 ? 0.874 -0.229 -14.384 1.00 94.75 555 VAL A O 1
ATOM 4239 N N . ILE A 1 556 ? 0.346 1.261 -12.795 1.00 92.00 556 ILE A N 1
ATOM 4240 C CA . ILE A 1 556 ? -1.012 0.746 -12.588 1.00 92.00 556 ILE A CA 1
ATOM 4241 C C . ILE A 1 556 ? -1.885 1.034 -13.805 1.00 92.00 556 ILE A C 1
ATOM 4243 O O . ILE A 1 556 ? -2.571 0.136 -14.292 1.00 92.00 556 ILE A O 1
ATOM 4247 N N . ASN A 1 557 ? -1.835 2.263 -14.323 1.00 92.75 557 ASN A N 1
ATOM 4248 C CA . ASN A 1 557 ? -2.614 2.657 -15.487 1.00 92.75 557 ASN A CA 1
ATOM 4249 C C . ASN A 1 557 ? -2.223 1.836 -16.716 1.00 92.75 557 ASN A C 1
ATOM 4251 O O . ASN A 1 557 ? -3.101 1.381 -17.439 1.00 92.75 557 ASN A O 1
ATOM 4255 N N . TRP A 1 558 ? -0.929 1.563 -16.908 1.00 93.62 558 TRP A N 1
ATOM 4256 C CA . TRP A 1 558 ? -0.461 0.632 -17.935 1.00 93.62 558 TRP A CA 1
ATOM 4257 C C . TRP A 1 558 ? -1.144 -0.735 -17.816 1.00 93.62 558 TRP A C 1
ATOM 4259 O O . TRP A 1 558 ? -1.745 -1.231 -18.766 1.00 93.62 558 TRP A O 1
ATOM 4269 N N . SER A 1 559 ? -1.112 -1.322 -16.623 1.00 91.06 559 SER A N 1
ATOM 4270 C CA . SER A 1 559 ? -1.626 -2.673 -16.376 1.00 91.06 559 SER A CA 1
ATOM 4271 C C . SER A 1 559 ? -3.142 -2.777 -16.552 1.00 91.06 559 SER A C 1
ATOM 4273 O O . SER A 1 559 ? -3.640 -3.756 -17.113 1.00 91.06 559 SER A O 1
ATOM 4275 N N . LEU A 1 560 ? -3.867 -1.740 -16.128 1.00 88.94 560 LEU A N 1
ATOM 4276 C CA . LEU A 1 560 ? -5.306 -1.608 -16.337 1.00 88.94 560 LEU A CA 1
ATOM 4277 C C . LEU A 1 560 ? -5.649 -1.410 -17.810 1.00 88.94 560 LEU A C 1
ATOM 4279 O O . LEU A 1 560 ? -6.530 -2.091 -18.332 1.00 88.94 560 LEU A O 1
ATOM 4283 N N . THR A 1 561 ? -4.918 -0.537 -18.500 1.00 90.75 561 THR A N 1
ATOM 4284 C CA . THR A 1 561 ? -5.169 -0.234 -19.912 1.00 90.75 561 THR A CA 1
ATOM 4285 C C . THR A 1 561 ? -4.922 -1.426 -20.817 1.00 90.75 561 THR A C 1
ATOM 4287 O O . THR A 1 561 ? -5.660 -1.638 -21.776 1.00 90.75 561 THR A O 1
ATOM 4290 N N . LEU A 1 562 ? -3.981 -2.295 -20.456 1.00 89.19 562 LEU A N 1
ATOM 4291 C CA . LEU A 1 562 ? -3.774 -3.568 -21.140 1.00 89.19 562 LEU A CA 1
ATOM 4292 C C . LEU A 1 562 ? -4.869 -4.616 -20.891 1.00 89.19 562 LEU A C 1
ATOM 4294 O O . LEU A 1 562 ? -4.853 -5.659 -21.545 1.00 89.19 562 LEU A O 1
ATOM 4298 N N . HIS A 1 563 ? -5.801 -4.377 -19.959 1.00 86.88 563 HIS A N 1
ATOM 4299 C CA . HIS A 1 563 ? -6.683 -5.401 -19.375 1.00 86.88 563 HIS A CA 1
ATOM 4300 C C . HIS A 1 563 ? -5.896 -6.648 -18.935 1.00 86.88 563 HIS A C 1
ATOM 4302 O O . HIS A 1 563 ? -6.335 -7.786 -19.109 1.00 86.88 563 HIS A O 1
ATOM 4308 N N . ASN A 1 564 ? -4.708 -6.453 -18.351 1.00 85.06 564 ASN A N 1
ATOM 4309 C CA . ASN A 1 564 ? -3.941 -7.556 -17.783 1.00 85.06 564 ASN A CA 1
ATOM 4310 C C . ASN A 1 564 ? -4.575 -7.970 -16.448 1.00 85.06 564 ASN A C 1
ATOM 4312 O O . ASN A 1 564 ? -4.161 -7.506 -15.388 1.00 85.06 564 ASN A O 1
ATOM 4316 N N . LEU A 1 565 ? -5.591 -8.836 -16.505 1.00 83.12 565 LEU A N 1
ATOM 4317 C CA . LEU A 1 565 ? -6.359 -9.277 -15.334 1.00 83.12 565 LEU A CA 1
ATOM 4318 C C . LEU A 1 565 ? -5.467 -9.813 -14.209 1.00 83.12 565 LEU A C 1
ATOM 4320 O O . LEU A 1 565 ? -5.766 -9.577 -13.043 1.00 83.12 565 LEU A O 1
ATOM 4324 N N . THR A 1 566 ? -4.354 -10.473 -14.541 1.00 85.44 566 THR A N 1
ATOM 4325 C CA . THR A 1 566 ? -3.381 -10.956 -13.554 1.00 85.44 566 THR A CA 1
ATOM 4326 C C . THR A 1 566 ? -2.711 -9.796 -12.826 1.00 85.44 566 THR A C 1
ATOM 4328 O O . THR A 1 566 ? -2.735 -9.760 -11.601 1.00 85.44 566 THR A O 1
ATOM 4331 N N . ALA A 1 567 ? -2.169 -8.812 -13.550 1.00 85.25 567 ALA A N 1
ATOM 4332 C CA . ALA A 1 567 ? -1.548 -7.639 -12.929 1.00 85.25 567 ALA A CA 1
ATOM 4333 C C . ALA A 1 567 ? -2.570 -6.795 -12.149 1.00 85.25 567 ALA A C 1
ATOM 4335 O O . ALA A 1 567 ? -2.284 -6.323 -11.052 1.00 85.25 567 ALA A O 1
ATOM 4336 N N . VAL A 1 568 ? -3.785 -6.644 -12.679 1.00 83.75 568 VAL A N 1
ATOM 4337 C CA . VAL A 1 568 ? -4.871 -5.914 -12.012 1.00 83.75 568 VAL A CA 1
ATOM 4338 C C . VAL A 1 568 ? -5.287 -6.611 -10.719 1.00 83.75 568 VAL A C 1
ATOM 4340 O O . VAL A 1 568 ? -5.362 -5.954 -9.680 1.00 83.75 568 VAL A O 1
ATOM 4343 N N . SER A 1 569 ? -5.499 -7.929 -10.753 1.00 83.75 569 SER A N 1
ATOM 4344 C CA . SER A 1 569 ? -5.783 -8.749 -9.568 1.00 83.75 569 SER A CA 1
ATOM 4345 C C . SER A 1 569 ? -4.643 -8.676 -8.554 1.00 83.75 569 SER A C 1
ATOM 4347 O O . SER A 1 569 ? -4.885 -8.565 -7.353 1.00 83.75 569 SER A O 1
ATOM 4349 N N . TRP A 1 570 ? -3.397 -8.661 -9.027 1.00 86.00 570 TRP A N 1
ATOM 4350 C CA . TRP A 1 570 ? -2.227 -8.540 -8.168 1.00 86.00 570 TRP A CA 1
ATOM 4351 C C . TRP A 1 570 ? -2.189 -7.179 -7.453 1.00 86.00 570 TRP A C 1
ATOM 4353 O O . TRP A 1 570 ? -2.090 -7.129 -6.227 1.00 86.00 570 TRP A O 1
ATOM 4363 N N . PHE A 1 571 ? -2.340 -6.060 -8.169 1.00 83.88 571 PHE A N 1
ATOM 4364 C CA . PHE A 1 571 ? -2.316 -4.733 -7.544 1.00 83.88 571 PHE A CA 1
ATOM 4365 C C . PHE A 1 571 ? -3.509 -4.484 -6.615 1.00 83.88 571 PHE A C 1
ATOM 4367 O O . PHE A 1 571 ? -3.329 -3.987 -5.502 1.00 83.88 571 PHE A O 1
ATOM 4374 N N . THR A 1 572 ? -4.724 -4.799 -7.076 1.00 76.31 572 THR A N 1
ATOM 4375 C CA . THR A 1 572 ? -5.973 -4.469 -6.365 1.00 76.31 572 THR A CA 1
ATOM 4376 C C . THR A 1 572 ? -6.283 -5.477 -5.263 1.00 76.31 572 THR A C 1
ATOM 4378 O O . THR A 1 572 ? -6.572 -5.089 -4.132 1.00 76.31 572 THR A O 1
ATOM 4381 N N . GLY A 1 573 ? -6.193 -6.768 -5.581 1.00 76.94 573 GLY A N 1
ATOM 4382 C CA . GLY A 1 573 ? -6.512 -7.867 -4.684 1.00 76.94 573 GLY A CA 1
ATOM 4383 C C . GLY A 1 573 ? -5.342 -8.200 -3.775 1.00 76.94 573 GLY A C 1
ATOM 4384 O O . GLY A 1 573 ? -5.416 -7.994 -2.570 1.00 76.94 573 GLY A O 1
ATOM 4385 N N . GLU A 1 574 ? -4.242 -8.697 -4.329 1.00 85.38 574 GLU A N 1
ATOM 4386 C CA . GLU A 1 574 ? -3.189 -9.311 -3.511 1.00 85.38 574 GLU A CA 1
ATOM 4387 C C . GLU A 1 574 ? -2.354 -8.293 -2.726 1.00 85.38 574 GLU A C 1
ATOM 4389 O O . GLU A 1 574 ? -2.197 -8.441 -1.515 1.00 85.38 574 GLU A O 1
ATOM 4394 N N . ILE A 1 575 ? -1.839 -7.239 -3.370 1.00 89.00 575 ILE A N 1
ATOM 4395 C CA . ILE A 1 575 ? -1.006 -6.237 -2.686 1.00 89.00 575 ILE A CA 1
ATOM 4396 C C . ILE A 1 575 ? -1.871 -5.255 -1.900 1.00 89.00 575 ILE A C 1
ATOM 4398 O O . ILE A 1 575 ? -1.588 -4.998 -0.733 1.00 89.00 575 ILE A O 1
ATOM 4402 N N . GLY A 1 576 ? -2.936 -4.719 -2.503 1.00 84.38 576 GLY A N 1
ATOM 4403 C CA . GLY A 1 576 ? -3.834 -3.773 -1.840 1.00 84.38 576 GLY A CA 1
ATOM 4404 C C . GLY A 1 576 ? -4.487 -4.351 -0.580 1.00 84.38 576 GLY A C 1
ATOM 4405 O O . GLY A 1 576 ? -4.332 -3.801 0.518 1.00 84.38 576 GLY A O 1
ATOM 4406 N N . LEU A 1 577 ? -5.170 -5.498 -0.706 1.00 86.06 577 LEU A N 1
ATOM 4407 C CA . LEU A 1 577 ? -5.756 -6.181 0.454 1.00 86.06 577 LEU A CA 1
ATOM 4408 C C . LEU A 1 577 ? -4.680 -6.815 1.334 1.00 86.06 577 LEU A C 1
ATOM 4410 O O . LEU A 1 577 ? -4.862 -6.867 2.547 1.00 86.06 577 LEU A O 1
ATOM 4414 N N . GLY A 1 578 ? -3.548 -7.244 0.769 1.00 90.25 578 GLY A N 1
ATOM 4415 C CA . GLY A 1 578 ? -2.381 -7.684 1.533 1.00 90.25 578 GLY A CA 1
ATOM 4416 C C . GLY A 1 578 ? -1.901 -6.605 2.500 1.00 90.25 578 GLY A C 1
ATOM 4417 O O . GLY A 1 578 ? -1.750 -6.871 3.688 1.00 90.25 578 GLY A O 1
ATOM 4418 N N . GLY A 1 579 ? -1.782 -5.359 2.040 1.00 92.62 579 GLY A N 1
ATOM 4419 C CA . GLY A 1 579 ? -1.431 -4.210 2.872 1.00 92.62 579 GLY A CA 1
ATOM 4420 C C . GLY A 1 579 ? -2.452 -3.937 3.972 1.00 92.62 579 GLY A C 1
ATOM 4421 O O . GLY A 1 579 ? -2.089 -3.694 5.126 1.00 92.62 579 GLY A O 1
ATOM 4422 N N . LEU A 1 580 ? -3.745 -4.030 3.644 1.00 91.94 580 LEU A N 1
ATOM 4423 C CA . LEU A 1 580 ? -4.818 -3.900 4.630 1.00 91.94 580 LEU A CA 1
ATOM 4424 C C . LEU A 1 580 ? -4.755 -5.031 5.662 1.00 91.94 580 LEU A C 1
ATOM 4426 O O . LEU A 1 580 ? -4.917 -4.773 6.848 1.00 91.94 580 LEU A O 1
ATOM 4430 N N . ASN A 1 581 ? -4.500 -6.268 5.247 1.00 92.31 581 ASN A N 1
ATOM 4431 C CA . ASN A 1 581 ? -4.449 -7.428 6.133 1.00 92.31 581 ASN A CA 1
ATOM 4432 C C . ASN A 1 581 ? -3.217 -7.418 7.041 1.00 92.31 581 ASN A C 1
ATOM 4434 O O . ASN A 1 581 ? -3.352 -7.667 8.237 1.00 92.31 581 ASN A O 1
ATOM 4438 N N . VAL A 1 582 ? -2.050 -7.107 6.478 1.00 94.69 582 VAL A N 1
ATOM 4439 C CA . VAL A 1 582 ? -0.754 -7.163 7.159 1.00 94.69 582 VAL A CA 1
ATOM 4440 C C . VAL A 1 582 ? -0.515 -5.915 8.009 1.00 94.69 582 VAL A C 1
ATOM 4442 O O . VAL A 1 582 ? -0.052 -6.041 9.131 1.00 94.69 582 VAL A O 1
ATOM 4445 N N . PHE A 1 583 ? -0.874 -4.712 7.547 1.00 96.19 583 PHE A N 1
ATOM 4446 C CA . PHE A 1 583 ? -0.587 -3.463 8.277 1.00 96.19 583 PHE A CA 1
ATOM 4447 C C . PHE A 1 583 ? -1.847 -2.767 8.808 1.00 96.19 583 PHE A C 1
ATOM 4449 O O . PHE A 1 583 ? -1.854 -2.241 9.923 1.00 96.19 583 PHE A O 1
ATOM 4456 N N . GLY A 1 584 ? -2.940 -2.772 8.041 1.00 95.38 584 GLY A N 1
ATOM 4457 C CA . GLY A 1 584 ? -4.169 -2.063 8.407 1.00 95.38 584 GLY A CA 1
ATOM 4458 C C . GLY A 1 584 ? -4.988 -2.734 9.522 1.00 95.38 584 GLY A C 1
ATOM 4459 O O . GLY A 1 584 ? -5.383 -2.083 10.489 1.00 95.38 584 GLY A O 1
ATOM 4460 N N . ARG A 1 585 ? -5.235 -4.044 9.439 1.00 95.88 585 ARG A N 1
ATOM 4461 C CA . ARG A 1 585 ? -6.021 -4.803 10.426 1.00 95.88 585 ARG A CA 1
ATOM 4462 C C . ARG A 1 585 ? -5.360 -4.826 11.807 1.00 95.88 585 ARG A C 1
ATOM 4464 O O . ARG A 1 585 ? -6.085 -4.582 12.771 1.00 95.88 585 ARG A O 1
ATOM 4471 N N . PRO A 1 586 ? -4.031 -5.008 11.951 1.00 97.75 586 PRO A N 1
ATOM 4472 C CA . PRO A 1 586 ? -3.372 -4.853 13.246 1.00 97.75 586 PRO A CA 1
ATOM 4473 C C . PRO A 1 586 ? -3.625 -3.498 13.908 1.00 97.75 586 PRO A C 1
ATOM 4475 O O . PRO A 1 586 ? -3.899 -3.451 15.108 1.00 97.75 586 PRO A O 1
ATOM 4478 N N . LEU A 1 587 ? -3.612 -2.402 13.136 1.00 97.50 587 LEU A N 1
ATOM 4479 C CA . LEU A 1 587 ? -3.972 -1.076 13.643 1.00 97.50 587 LEU A CA 1
ATOM 4480 C C . LEU A 1 587 ? -5.419 -1.051 14.156 1.00 97.50 587 LEU A C 1
ATOM 4482 O O . LEU A 1 587 ? -5.667 -0.581 15.266 1.00 97.50 587 LEU A O 1
ATOM 4486 N N . LEU A 1 588 ? -6.374 -1.565 13.379 1.00 96.75 588 LEU A N 1
ATOM 4487 C CA . LEU A 1 588 ? -7.791 -1.572 13.759 1.00 96.75 588 LEU A CA 1
ATOM 4488 C C . LEU A 1 588 ? -8.067 -2.444 14.983 1.00 96.75 588 LEU A C 1
ATOM 4490 O O . LEU A 1 588 ? -8.808 -2.031 15.870 1.00 96.75 588 LEU A O 1
ATOM 4494 N N . TYR A 1 589 ? -7.422 -3.600 15.096 1.00 97.56 589 TYR A N 1
ATOM 4495 C CA . TYR A 1 589 ? -7.564 -4.460 16.267 1.00 97.56 589 TYR A CA 1
ATOM 4496 C C . TYR A 1 589 ? -6.914 -3.858 17.516 1.00 97.56 589 TYR A C 1
ATOM 4498 O O . TYR A 1 589 ? -7.468 -3.962 18.612 1.00 97.56 589 TYR A O 1
ATOM 4506 N N . ALA A 1 590 ? -5.791 -3.151 17.363 1.00 97.56 590 ALA A N 1
ATOM 4507 C CA . ALA A 1 590 ? -5.219 -2.352 18.442 1.00 97.56 590 ALA A CA 1
ATOM 4508 C C . ALA A 1 590 ? -6.194 -1.249 18.896 1.00 97.56 590 ALA A C 1
ATOM 4510 O O . ALA A 1 590 ? -6.372 -1.029 20.096 1.00 97.56 590 ALA A O 1
ATOM 4511 N N . ILE A 1 591 ? -6.891 -0.606 17.952 1.00 96.88 591 ILE A N 1
ATOM 4512 C CA . ILE A 1 591 ? -7.951 0.366 18.248 1.00 96.88 591 ILE A CA 1
ATOM 4513 C C . ILE A 1 591 ? -9.136 -0.304 18.953 1.00 96.88 591 ILE A C 1
ATOM 4515 O O . ILE A 1 591 ? -9.676 0.291 19.880 1.00 96.88 591 ILE A O 1
ATOM 4519 N N . PHE A 1 592 ? -9.532 -1.527 18.585 1.00 97.06 592 PHE A N 1
ATOM 4520 C CA . PHE A 1 592 ? -10.595 -2.257 19.290 1.00 97.06 592 PHE A CA 1
ATOM 4521 C C . PHE A 1 592 ? -10.237 -2.469 20.760 1.00 97.06 592 PHE A C 1
ATOM 4523 O O . PHE A 1 592 ? -11.032 -2.131 21.637 1.00 97.06 592 PHE A O 1
ATOM 4530 N N . ALA A 1 593 ? -9.021 -2.951 21.034 1.00 96.62 593 ALA A N 1
ATOM 4531 C CA . ALA A 1 593 ? -8.543 -3.171 22.396 1.00 96.62 593 ALA A CA 1
ATOM 4532 C C . ALA A 1 593 ? -8.518 -1.869 23.216 1.00 96.62 593 ALA A C 1
ATOM 4534 O O . ALA A 1 593 ? -9.034 -1.831 24.334 1.00 96.62 593 ALA A O 1
ATOM 4535 N N . VAL A 1 594 ? -7.994 -0.781 22.640 1.00 95.44 594 VAL A N 1
ATOM 4536 C CA . VAL A 1 594 ? -7.993 0.548 23.273 1.00 95.44 594 VAL A CA 1
ATOM 4537 C C . VAL A 1 594 ? -9.419 1.034 23.540 1.00 95.44 594 VAL A C 1
ATOM 4539 O O . VAL A 1 594 ? -9.752 1.400 24.664 1.00 95.44 594 VAL A O 1
ATOM 4542 N N . THR A 1 595 ? -10.287 1.029 22.530 1.00 95.00 595 THR A N 1
ATOM 4543 C CA . THR A 1 595 ? -11.633 1.606 22.628 1.00 95.00 595 THR A CA 1
ATOM 4544 C C . THR A 1 595 ? -12.495 0.878 23.661 1.00 95.00 595 THR A C 1
ATOM 4546 O O . THR A 1 595 ? -13.229 1.524 24.412 1.00 95.00 595 THR A O 1
ATOM 4549 N N . LEU A 1 596 ? -12.389 -0.450 23.749 1.00 94.81 596 LEU A N 1
ATOM 4550 C CA . LEU A 1 596 ? -13.180 -1.259 24.682 1.00 94.81 596 LEU A CA 1
ATOM 4551 C C . LEU A 1 596 ? -12.726 -1.138 26.146 1.00 94.81 596 LEU A C 1
ATOM 4553 O O . LEU A 1 596 ? -13.511 -1.424 27.049 1.00 94.81 596 LEU A O 1
ATOM 4557 N N . THR A 1 597 ? -11.494 -0.693 26.394 1.00 93.38 597 THR A N 1
ATOM 4558 C CA . THR A 1 597 ? -10.886 -0.643 27.736 1.00 93.38 597 THR A CA 1
ATOM 4559 C C . THR A 1 597 ? -10.826 0.758 28.342 1.00 93.38 597 THR A C 1
ATOM 4561 O O . THR A 1 597 ? -10.497 0.901 29.519 1.00 93.38 597 THR A O 1
ATOM 4564 N N . LEU A 1 598 ? -11.180 1.800 27.581 1.00 89.94 598 LEU A N 1
ATOM 4565 C CA . LEU A 1 598 ? -11.221 3.172 28.085 1.00 89.94 598 LEU A CA 1
ATOM 4566 C C . LEU A 1 598 ? -12.142 3.303 29.324 1.00 89.94 598 LEU A C 1
ATOM 4568 O O . LEU A 1 598 ? -13.244 2.742 29.342 1.00 89.94 598 LEU A O 1
ATOM 4572 N N . PRO A 1 599 ? -11.779 4.104 30.342 1.00 87.38 599 PRO A N 1
ATOM 4573 C CA . PRO A 1 599 ? -12.648 4.368 31.492 1.00 87.38 599 PRO A CA 1
ATOM 4574 C C . PRO A 1 599 ? -13.953 5.068 31.079 1.00 87.38 599 PRO A C 1
ATOM 4576 O O . PRO A 1 599 ? -13.935 5.862 30.134 1.00 87.38 599 PRO A O 1
ATOM 4579 N N . PRO A 1 600 ? -15.099 4.819 31.741 1.00 79.81 600 PRO A N 1
ATOM 4580 C CA . PRO A 1 600 ? -16.322 5.589 31.494 1.00 79.81 600 PRO A CA 1
ATOM 4581 C C . PRO A 1 600 ? -16.057 7.092 31.716 1.00 79.81 600 PRO A C 1
ATOM 4583 O O . PRO A 1 600 ? -15.398 7.457 32.680 1.00 79.81 600 PRO A O 1
ATOM 4586 N N . GLY A 1 601 ? -16.510 7.947 30.791 1.00 73.81 601 GLY A N 1
ATOM 4587 C CA . GLY A 1 601 ? -16.267 9.403 30.810 1.00 73.81 601 GLY A CA 1
ATOM 4588 C C . GLY A 1 601 ? -15.248 9.902 29.778 1.00 73.81 601 GLY A C 1
ATOM 4589 O O . GLY A 1 601 ? -15.274 11.067 29.403 1.00 73.81 601 GLY A O 1
ATOM 4590 N N . HIS A 1 602 ? -14.401 9.024 29.232 1.00 72.62 602 HIS A N 1
ATOM 4591 C CA . HIS A 1 602 ? -13.599 9.379 28.057 1.00 72.62 602 HIS A CA 1
ATOM 4592 C C . HIS A 1 602 ? -14.460 9.266 26.796 1.00 72.62 602 HIS A C 1
ATOM 4594 O O . HIS A 1 602 ? -14.788 8.157 26.363 1.00 72.62 602 HIS A O 1
ATOM 4600 N N . HIS A 1 603 ? -14.850 10.386 26.196 1.00 63.91 603 HIS A N 1
ATOM 4601 C CA . HIS A 1 603 ? -15.496 10.330 24.887 1.00 63.91 603 HIS A CA 1
ATOM 4602 C C . HIS A 1 603 ? -14.526 9.693 23.875 1.00 63.91 603 HIS A C 1
ATOM 4604 O O . HIS A 1 603 ? -13.309 9.895 23.985 1.00 63.91 603 HIS A O 1
ATOM 4610 N N . PRO A 1 604 ? -15.020 8.878 22.919 1.00 57.88 604 PRO A N 1
ATOM 4611 C CA . PRO A 1 604 ? -14.200 8.489 21.775 1.00 57.88 604 PRO A CA 1
ATOM 4612 C C . PRO A 1 604 ? -13.607 9.761 21.151 1.00 57.88 604 PRO A C 1
ATOM 4614 O O . PRO A 1 604 ? -14.229 10.817 21.274 1.00 57.88 604 PRO A O 1
ATOM 4617 N N . PRO A 1 605 ? -12.415 9.700 20.530 1.00 55.09 605 PRO A N 1
ATOM 4618 C CA . PRO A 1 605 ? -11.767 10.879 19.973 1.00 55.09 605 PRO A CA 1
ATOM 4619 C C . PRO A 1 605 ? -12.714 11.563 18.987 1.00 55.09 605 PRO A C 1
ATOM 4621 O O . PRO A 1 605 ? -12.868 11.150 17.839 1.00 55.09 605 PRO A O 1
ATOM 4624 N N . THR A 1 606 ? -13.401 12.601 19.453 1.00 57.09 606 THR A N 1
ATOM 4625 C CA . THR A 1 606 ? -14.050 13.547 18.570 1.00 57.09 606 THR A CA 1
ATOM 4626 C C . THR A 1 606 ? -12.904 14.288 17.929 1.00 57.09 606 THR A C 1
ATOM 4628 O O . THR A 1 606 ? -12.102 14.853 18.675 1.00 57.09 606 THR A O 1
ATOM 4631 N N . VAL A 1 607 ? -12.824 14.268 16.594 1.00 54.84 607 VAL A N 1
ATOM 4632 C CA . VAL A 1 607 ? -11.867 15.077 15.833 1.00 54.84 607 VAL A CA 1
ATOM 4633 C C . VAL A 1 607 ? -11.901 16.470 16.441 1.00 54.84 607 VAL A C 1
ATOM 4635 O O . VAL A 1 607 ? -12.896 17.192 16.297 1.00 54.84 607 VAL A O 1
ATOM 4638 N N . LYS A 1 608 ? -10.879 16.806 17.238 1.00 52.72 608 LYS A N 1
ATOM 4639 C CA . LYS A 1 608 ? -10.779 18.147 17.795 1.00 52.72 608 LYS A CA 1
ATOM 4640 C C . LYS A 1 608 ? -10.716 19.033 16.566 1.00 52.72 608 LYS A C 1
ATOM 4642 O O . LYS A 1 608 ? -9.893 18.775 15.686 1.00 52.72 608 LYS A O 1
ATOM 4647 N N . ARG A 1 609 ? -11.604 20.036 16.471 1.00 50.72 609 ARG A N 1
ATOM 4648 C CA . ARG A 1 609 ? -11.401 21.118 15.498 1.00 50.72 609 ARG A CA 1
ATOM 4649 C C . ARG A 1 609 ? -9.926 21.479 15.612 1.00 50.72 609 ARG A C 1
ATOM 4651 O O . ARG A 1 609 ? -9.513 21.667 16.760 1.00 50.72 609 ARG A O 1
ATOM 4658 N N . PRO A 1 610 ? -9.149 21.481 14.513 1.00 47.22 610 PRO A N 1
ATOM 4659 C CA . PRO A 1 610 ? -7.744 21.827 14.580 1.00 47.22 610 PRO A CA 1
ATOM 4660 C C . PRO A 1 610 ? -7.688 23.182 15.266 1.00 47.22 610 PRO A C 1
ATOM 4662 O O . PRO A 1 610 ? -8.082 24.198 14.695 1.00 47.22 610 PRO A O 1
ATOM 4665 N N . GLN A 1 611 ? -7.325 23.172 16.547 1.00 43.78 611 GLN A N 1
ATOM 4666 C CA . GLN A 1 611 ? -7.007 24.389 17.251 1.00 43.78 611 GLN A CA 1
ATOM 4667 C C . GLN A 1 611 ? -5.813 24.875 16.459 1.00 43.78 611 GLN A C 1
ATOM 4669 O O . GLN A 1 611 ? -4.825 24.146 16.344 1.00 43.78 611 GLN A O 1
ATOM 4674 N N . HIS A 1 612 ? -5.976 26.006 15.772 1.00 42.59 612 HIS A N 1
ATOM 4675 C CA . HIS A 1 612 ? -4.857 26.702 15.176 1.00 42.59 612 HIS A CA 1
ATOM 4676 C C . HIS A 1 612 ? -3.875 26.888 16.323 1.00 42.59 612 HIS A C 1
ATOM 4678 O O . HIS A 1 612 ? -4.054 27.762 17.163 1.00 42.59 612 HIS A O 1
ATOM 4684 N N . VAL A 1 613 ? -2.892 25.993 16.400 1.00 41.69 613 VAL A N 1
ATOM 4685 C CA . VAL A 1 613 ? -1.685 26.218 17.164 1.00 41.69 613 VAL A CA 1
ATOM 4686 C C . VAL A 1 613 ? -1.057 27.362 16.397 1.00 41.69 613 VAL A C 1
ATOM 4688 O O . VAL A 1 613 ? -0.384 27.159 15.385 1.00 41.69 613 VAL A O 1
ATOM 4691 N N . ILE A 1 614 ? -1.437 28.579 16.786 1.00 41.75 614 ILE A N 1
ATOM 4692 C CA . ILE A 1 614 ? -0.658 29.768 16.517 1.00 41.75 614 ILE A CA 1
ATOM 4693 C C . ILE A 1 614 ? 0.683 29.382 17.114 1.00 41.75 614 ILE A C 1
ATOM 4695 O O . ILE A 1 614 ? 0.806 29.195 18.320 1.00 41.75 614 ILE A O 1
ATOM 4699 N N . ALA A 1 615 ? 1.618 29.036 16.235 1.00 41.00 615 ALA A N 1
ATOM 4700 C CA . ALA A 1 615 ? 2.977 28.795 16.644 1.00 41.00 615 ALA A CA 1
ATOM 4701 C C . ALA A 1 615 ? 3.437 30.134 17.206 1.00 41.00 615 ALA A C 1
ATOM 4703 O O . ALA A 1 615 ? 3.727 31.047 16.430 1.00 41.00 615 ALA A O 1
ATOM 4704 N N . ASP A 1 616 ? 3.405 30.266 18.532 1.00 37.34 616 ASP A N 1
ATOM 4705 C CA . ASP A 1 616 ? 4.082 31.350 19.216 1.00 37.34 616 ASP A CA 1
ATOM 4706 C C . ASP A 1 616 ? 5.491 31.402 18.631 1.00 37.34 616 ASP A C 1
ATOM 4708 O O . ASP A 1 616 ? 6.176 30.377 18.502 1.00 37.34 616 ASP A O 1
ATOM 4712 N N . GLY A 1 617 ? 5.842 32.582 18.119 1.00 34.78 617 GLY A N 1
ATOM 4713 C CA . GLY A 1 617 ? 7.069 32.796 17.370 1.00 34.78 617 GLY A CA 1
ATOM 4714 C C . GLY A 1 617 ? 8.291 32.317 18.157 1.00 34.78 617 GLY A C 1
ATOM 4715 O O . GLY A 1 617 ? 8.228 32.177 19.378 1.00 34.78 617 GLY A O 1
ATOM 4716 N N . PRO A 1 618 ? 9.422 32.059 17.481 1.00 39.62 618 PRO A N 1
ATOM 4717 C CA . PRO A 1 618 ? 10.638 31.619 18.147 1.00 39.62 618 PRO A CA 1
ATOM 4718 C C . PRO A 1 618 ? 11.114 32.709 19.117 1.00 39.62 618 PRO A C 1
ATOM 4720 O O . PRO A 1 618 ? 11.800 33.658 18.738 1.00 39.62 618 PRO A O 1
ATOM 4723 N N . GLY A 1 619 ? 10.714 32.571 20.380 1.00 38.72 619 GLY A N 1
ATOM 4724 C CA . GLY A 1 619 ? 11.200 33.355 21.497 1.00 38.72 619 GLY A CA 1
ATOM 4725 C C . GLY A 1 619 ? 12.693 33.112 21.660 1.00 38.72 619 GLY A C 1
ATOM 4726 O O . GLY A 1 619 ? 13.151 31.975 21.772 1.00 38.72 619 GLY A O 1
ATOM 4727 N N . ARG A 1 620 ? 13.438 34.215 21.625 1.00 42.25 620 ARG A N 1
ATOM 4728 C CA . ARG A 1 620 ? 14.875 34.342 21.866 1.00 42.25 620 ARG A CA 1
ATOM 4729 C C . ARG A 1 620 ? 15.337 33.451 23.028 1.00 42.25 620 ARG A C 1
ATOM 4731 O O . ARG A 1 620 ? 15.121 33.781 24.187 1.00 42.25 620 ARG A O 1
ATOM 4738 N N . SER A 1 621 ? 16.056 32.375 22.723 1.00 38.25 621 SER A N 1
ATOM 4739 C CA . SER A 1 621 ? 16.918 31.701 23.694 1.00 38.25 621 SER A CA 1
ATOM 4740 C C . SER A 1 621 ? 18.265 32.430 23.739 1.00 38.25 621 SER A C 1
ATOM 4742 O O . SER A 1 621 ? 19.171 32.131 22.959 1.00 38.25 621 SER A O 1
ATOM 4744 N N . ALA A 1 622 ? 18.379 33.414 24.628 1.00 42.34 622 ALA A N 1
ATOM 4745 C CA . ALA A 1 622 ? 19.651 33.978 25.064 1.00 42.34 622 ALA A CA 1
ATOM 4746 C C . ALA A 1 622 ? 20.001 33.407 26.446 1.00 42.34 622 ALA A C 1
ATOM 4748 O O . ALA A 1 622 ? 19.120 33.260 27.287 1.00 42.34 622 ALA A O 1
ATOM 4749 N N . GLY A 1 623 ? 21.288 33.141 26.687 1.00 37.06 623 GLY A N 1
ATOM 4750 C CA . GLY A 1 623 ? 21.841 33.152 28.045 1.00 37.06 623 GLY A CA 1
ATOM 4751 C C . GLY A 1 623 ? 22.491 31.856 28.517 1.00 37.06 623 GLY A C 1
ATOM 4752 O O . GLY A 1 623 ? 21.832 30.950 29.010 1.00 37.06 623 GLY A O 1
ATOM 4753 N N . ARG A 1 624 ? 23.823 31.820 28.420 1.00 46.47 624 ARG A N 1
ATOM 4754 C CA . ARG A 1 624 ? 24.731 30.951 29.184 1.00 46.47 624 ARG A CA 1
ATOM 4755 C C . ARG A 1 624 ? 24.494 31.090 30.695 1.00 46.47 624 ARG A C 1
ATOM 4757 O O . ARG A 1 624 ? 24.286 32.200 31.168 1.00 46.47 624 ARG A O 1
ATOM 4764 N N . GLY A 1 625 ? 24.716 30.016 31.453 1.00 34.12 625 GLY A N 1
ATOM 4765 C CA . GLY A 1 625 ? 24.922 30.108 32.901 1.00 34.12 625 GLY A CA 1
ATOM 4766 C C . GLY A 1 625 ? 25.151 28.755 33.570 1.00 34.12 625 GLY A C 1
ATOM 4767 O O . GLY A 1 625 ? 24.236 27.950 33.684 1.00 34.12 625 GLY A O 1
ATOM 4768 N N . ARG A 1 626 ? 26.394 28.505 33.992 1.00 37.50 626 ARG A N 1
ATOM 4769 C CA . ARG A 1 626 ? 26.806 27.437 34.923 1.00 37.50 626 ARG A CA 1
ATOM 4770 C C . ARG A 1 626 ? 26.509 27.868 36.391 1.00 37.50 626 ARG A C 1
ATOM 4772 O O . ARG A 1 626 ? 26.031 28.980 36.582 1.00 37.50 626 ARG A O 1
ATOM 4779 N N . PRO A 1 627 ? 26.712 27.003 37.408 1.00 57.91 627 PRO A N 1
ATOM 4780 C CA . PRO A 1 627 ? 25.768 26.797 38.514 1.00 57.91 627 PRO A CA 1
ATOM 4781 C C . PRO A 1 627 ? 26.094 27.582 39.796 1.00 57.91 627 PRO A C 1
ATOM 4783 O O . PRO A 1 627 ? 27.263 27.825 40.076 1.00 57.91 627 PRO A O 1
ATOM 4786 N N . TYR A 1 628 ? 25.082 27.851 40.635 1.00 33.78 628 TYR A N 1
ATOM 4787 C CA . TYR A 1 628 ? 25.280 28.214 42.047 1.00 33.78 628 TYR A CA 1
ATOM 4788 C C . TYR A 1 628 ? 24.180 27.644 42.973 1.00 33.78 628 TYR A C 1
ATOM 4790 O O . TYR A 1 628 ? 23.006 27.979 42.880 1.00 33.78 628 TYR A O 1
ATOM 4798 N N . VAL A 1 629 ? 24.612 26.674 43.785 1.00 35.19 629 VAL A N 1
ATOM 4799 C CA . VAL A 1 629 ? 24.432 26.449 45.236 1.00 35.19 629 VAL A CA 1
ATOM 4800 C C . VAL A 1 629 ? 23.264 27.119 46.003 1.00 35.19 629 VAL A C 1
ATOM 4802 O O . VAL A 1 629 ? 23.180 28.334 46.081 1.00 35.19 629 VAL A O 1
ATOM 4805 N N . ARG A 1 630 ? 22.505 26.244 46.700 1.00 32.19 630 ARG A N 1
ATOM 4806 C CA . ARG A 1 630 ? 21.754 26.344 47.985 1.00 32.19 630 ARG A CA 1
ATOM 4807 C C . ARG A 1 630 ? 20.946 27.608 48.328 1.00 32.19 630 ARG A C 1
ATOM 4809 O O . ARG A 1 630 ? 21.507 28.667 48.562 1.00 32.19 630 ARG A O 1
ATOM 4816 N N . GLY A 1 631 ? 19.707 27.355 48.760 1.00 28.84 631 GLY A N 1
ATOM 4817 C CA . GLY A 1 631 ? 19.202 27.915 50.023 1.00 28.84 631 GLY A CA 1
ATOM 4818 C C . GLY A 1 631 ? 17.762 28.431 49.972 1.00 28.84 631 GLY A C 1
ATOM 4819 O O . GLY A 1 631 ? 17.404 29.057 48.986 1.00 28.84 631 GLY A O 1
ATOM 4820 N N . PRO A 1 632 ? 16.923 28.148 50.986 1.00 38.12 632 PRO A N 1
ATOM 4821 C CA . PRO A 1 632 ? 15.467 28.237 50.898 1.00 38.12 632 PRO A CA 1
ATOM 4822 C C . PRO A 1 632 ? 14.950 29.612 51.331 1.00 38.12 632 PRO A C 1
ATOM 4824 O O . PRO A 1 632 ? 15.539 30.215 52.217 1.00 38.12 632 PRO A O 1
ATOM 4827 N N . LEU A 1 633 ? 13.809 30.053 50.793 1.00 28.91 633 LEU A N 1
ATOM 4828 C CA . LEU A 1 633 ? 12.777 30.765 51.557 1.00 28.91 633 LEU A CA 1
ATOM 4829 C C . LEU A 1 633 ? 11.492 30.881 50.731 1.00 28.91 633 LEU A C 1
ATOM 4831 O O . LEU A 1 633 ? 11.445 31.407 49.624 1.00 28.91 633 LEU A O 1
ATOM 4835 N N . LEU A 1 634 ? 10.457 30.295 51.310 1.00 29.98 634 LEU A N 1
ATOM 4836 C CA . LEU A 1 634 ? 9.085 30.195 50.848 1.00 29.98 634 LEU A CA 1
ATOM 4837 C C . LEU A 1 634 ? 8.294 31.349 51.489 1.00 29.98 634 LEU A C 1
ATOM 4839 O O . LEU A 1 634 ? 8.459 31.571 52.686 1.00 29.98 634 LEU A O 1
ATOM 4843 N N . ARG A 1 635 ? 7.346 31.917 50.726 1.00 27.80 635 ARG A N 1
ATOM 4844 C CA . ARG A 1 635 ? 6.153 32.712 51.124 1.00 27.80 635 ARG A CA 1
ATOM 4845 C C . ARG A 1 635 ? 6.236 34.240 50.976 1.00 27.80 635 ARG A C 1
ATOM 4847 O O . ARG A 1 635 ? 6.975 34.889 51.700 1.00 27.80 635 ARG A O 1
ATOM 4854 N N . LEU A 1 636 ? 5.336 34.728 50.105 1.00 25.20 636 LEU A N 1
ATOM 4855 C CA . LEU A 1 636 ? 4.835 36.087 49.787 1.00 25.20 636 LEU A CA 1
ATOM 4856 C C . LEU A 1 636 ? 5.013 36.277 48.265 1.00 25.20 636 LEU A C 1
ATOM 4858 O O . LEU A 1 636 ? 6.135 36.326 47.798 1.00 25.20 636 LEU A O 1
ATOM 4862 N N . ALA A 1 637 ? 4.014 36.293 47.387 1.00 26.47 637 ALA A N 1
ATOM 4863 C CA . ALA A 1 637 ? 2.610 36.608 47.535 1.00 26.47 637 ALA A CA 1
ATOM 4864 C C . ALA A 1 637 ? 1.788 35.835 46.487 1.00 26.47 637 ALA A C 1
ATOM 4866 O O . ALA A 1 637 ? 2.065 35.876 45.291 1.00 26.47 637 ALA A O 1
ATOM 4867 N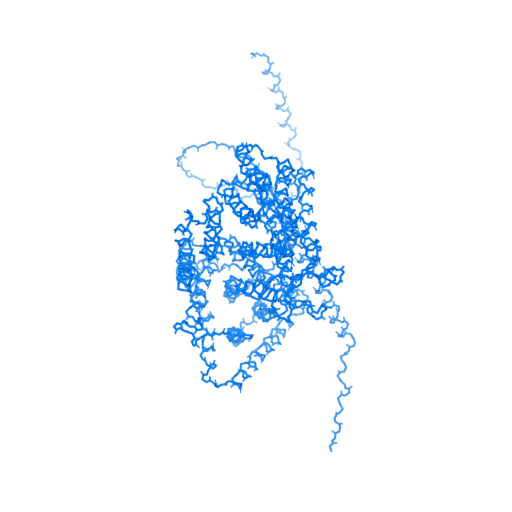 N . ALA A 1 638 ? 0.757 35.148 46.965 1.00 26.20 638 ALA A N 1
ATOM 4868 C CA . ALA A 1 638 ? -0.428 34.817 46.197 1.00 26.20 638 ALA A CA 1
ATOM 4869 C C . ALA A 1 638 ? -1.525 35.714 46.768 1.00 26.20 638 ALA A C 1
ATOM 4871 O O . ALA A 1 638 ? -1.994 35.413 47.855 1.00 26.20 638 ALA A O 1
ATOM 4872 N N . PHE A 1 639 ? -1.818 36.843 46.119 1.00 26.08 639 PHE A N 1
ATOM 4873 C CA . PHE A 1 639 ? -3.028 37.667 46.289 1.00 26.08 639 PHE A CA 1
ATOM 4874 C C . PHE A 1 639 ? -2.896 38.902 45.382 1.00 26.08 639 PHE A C 1
ATOM 4876 O O . PHE A 1 639 ? -2.332 39.899 45.811 1.00 26.08 639 PHE A O 1
ATOM 4883 N N . ALA A 1 640 ? -3.350 38.810 44.125 1.00 26.89 640 ALA A N 1
ATOM 4884 C CA . ALA A 1 640 ? -3.753 39.955 43.286 1.00 26.89 640 ALA A CA 1
ATOM 4885 C C . ALA A 1 640 ? -4.260 39.487 41.901 1.00 26.89 640 ALA A C 1
ATOM 4887 O O . ALA A 1 640 ? -3.760 39.908 40.868 1.00 26.89 640 ALA A O 1
ATOM 4888 N N . GLU A 1 641 ? -5.263 38.608 41.867 1.00 30.38 641 GLU A N 1
ATOM 4889 C CA . GLU A 1 641 ? -6.143 38.460 40.694 1.00 30.38 641 GLU A CA 1
ATOM 4890 C C . GLU A 1 641 ? -7.591 38.449 41.195 1.00 30.38 641 GLU A C 1
ATOM 4892 O O . GLU A 1 641 ? -8.245 37.416 41.307 1.00 30.38 641 GLU A O 1
ATOM 4897 N N . ALA A 1 642 ? -8.072 39.628 41.580 1.00 29.03 642 ALA A N 1
ATOM 4898 C CA . ALA A 1 642 ? -9.491 39.914 41.736 1.00 29.03 642 ALA A CA 1
ATOM 4899 C C . ALA A 1 642 ? -9.693 41.383 41.354 1.00 29.03 642 ALA A C 1
ATOM 4901 O O . ALA A 1 642 ? -9.217 42.281 42.045 1.00 29.03 642 ALA A O 1
ATOM 4902 N N . GLY A 1 643 ? -10.317 41.608 40.199 1.00 30.47 643 GLY A N 1
ATOM 4903 C CA . GLY A 1 643 ? -10.618 42.940 39.694 1.00 30.47 643 GLY A CA 1
ATOM 4904 C C . GLY A 1 643 ? -11.721 43.620 40.498 1.00 30.47 643 GLY A C 1
ATOM 4905 O O . GLY A 1 643 ? -12.733 42.991 40.800 1.00 30.47 643 GLY A O 1
ATOM 4906 N N . VAL A 1 644 ? -11.523 44.907 40.786 1.00 29.20 644 VAL A N 1
ATOM 4907 C CA . VAL A 1 644 ? -12.559 45.885 41.144 1.00 29.20 644 VAL A CA 1
ATOM 4908 C C . VAL A 1 644 ? -12.139 47.254 40.586 1.00 29.20 644 VAL A C 1
ATOM 4910 O O . VAL A 1 644 ? -10.959 47.596 40.581 1.00 29.20 644 VAL A O 1
ATOM 4913 N N . GLU A 1 645 ? -13.128 47.981 40.071 1.00 32.34 645 GLU A N 1
ATOM 4914 C CA . GLU A 1 645 ? -13.092 49.323 39.479 1.00 32.34 645 GLU A CA 1
ATOM 4915 C C . GLU A 1 645 ? -12.738 50.437 40.492 1.00 32.34 645 GLU A C 1
ATOM 4917 O O . GLU A 1 645 ? -13.165 50.379 41.643 1.00 32.34 645 GLU A O 1
ATOM 4922 N N . GLY A 1 646 ? -12.042 51.493 40.035 1.00 30.98 646 GLY A N 1
ATOM 4923 C CA . GLY A 1 646 ? -11.923 52.785 40.740 1.00 30.98 646 GLY A CA 1
ATOM 4924 C C . GLY A 1 646 ? -10.530 53.443 40.682 1.00 30.98 646 GLY A C 1
ATOM 4925 O O . GLY A 1 646 ? -9.611 53.003 41.361 1.00 30.98 646 GLY A O 1
ATOM 4926 N N . ALA A 1 647 ? -10.383 54.512 39.889 1.00 32.94 647 ALA A N 1
ATOM 4927 C CA . ALA A 1 647 ? -9.259 55.480 39.898 1.00 32.94 647 ALA A CA 1
ATOM 4928 C C . ALA A 1 647 ? -9.285 56.357 41.196 1.00 32.94 647 ALA A C 1
ATOM 4930 O O . ALA A 1 647 ? -10.313 56.261 41.874 1.00 32.94 647 ALA A O 1
ATOM 4931 N N . PRO A 1 648 ? -8.305 57.247 41.557 1.00 47.19 648 PRO A N 1
ATOM 4932 C CA . PRO A 1 648 ? -7.365 57.989 40.682 1.00 47.19 648 PRO A CA 1
ATOM 4933 C C . PRO A 1 648 ? -5.946 58.377 41.235 1.00 47.19 648 PRO A C 1
ATOM 4935 O O . PRO A 1 648 ? -5.602 58.139 42.385 1.00 47.19 648 PRO A O 1
ATOM 4938 N N . GLU A 1 649 ? -5.141 59.007 40.356 1.00 38.88 649 GLU A N 1
ATOM 4939 C CA . GLU A 1 649 ? -4.161 60.100 40.623 1.00 38.88 649 GLU A CA 1
ATOM 4940 C C . GLU A 1 649 ? -2.960 59.918 41.588 1.00 38.88 649 GLU A C 1
ATOM 4942 O O . GLU A 1 649 ? -2.793 60.700 42.519 1.00 38.88 649 GLU A O 1
ATOM 4947 N N . ALA A 1 650 ? -2.019 58.998 41.321 1.00 40.16 650 ALA A N 1
ATOM 4948 C CA . ALA A 1 650 ? -0.716 59.039 42.029 1.00 40.16 650 ALA A CA 1
ATOM 4949 C C . 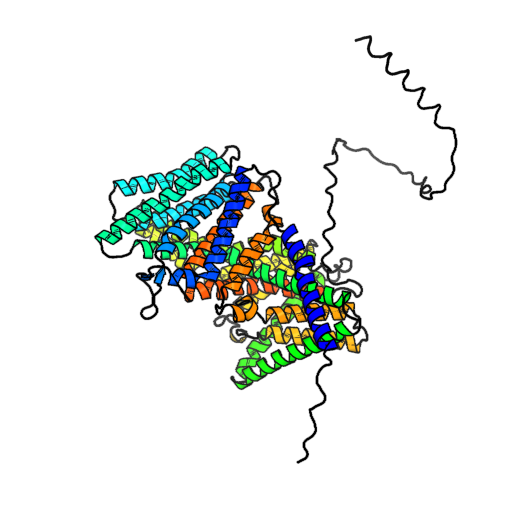ALA A 1 650 ? 0.520 58.505 41.269 1.00 40.16 650 ALA A C 1
ATOM 4951 O O . ALA A 1 650 ? 1.543 58.245 41.890 1.00 40.16 650 ALA A O 1
ATOM 4952 N N . VAL A 1 651 ? 0.469 58.320 39.943 1.00 42.88 651 VAL A N 1
ATOM 4953 C CA . VAL A 1 651 ? 1.590 57.704 39.180 1.00 42.88 651 VAL A CA 1
ATOM 4954 C C . VAL A 1 651 ? 2.095 58.598 38.032 1.00 42.88 651 VAL A C 1
ATOM 4956 O O . VAL A 1 651 ? 2.919 58.192 37.222 1.00 42.88 651 VAL A O 1
ATOM 4959 N N . ALA A 1 652 ? 1.639 59.852 37.962 1.00 41.34 652 ALA A N 1
ATOM 4960 C CA . ALA A 1 652 ? 2.039 60.784 36.903 1.00 41.34 652 ALA A CA 1
ATOM 4961 C C . ALA A 1 652 ? 3.317 61.597 37.210 1.00 41.34 652 ALA A C 1
ATOM 4963 O O . ALA A 1 652 ? 3.846 62.221 36.298 1.00 41.34 652 ALA A O 1
ATOM 4964 N N . GLU A 1 653 ? 3.854 61.566 38.436 1.00 42.38 653 GLU A N 1
ATOM 4965 C CA . GLU A 1 653 ? 5.065 62.334 38.794 1.00 42.38 653 GLU A CA 1
ATOM 4966 C C . GLU A 1 653 ? 6.379 61.539 38.707 1.00 42.38 653 GLU A C 1
ATOM 4968 O O . GLU A 1 653 ? 7.448 62.134 38.609 1.00 42.38 653 GLU A O 1
ATOM 4973 N N . GLU A 1 654 ? 6.340 60.204 38.659 1.00 43.97 654 GLU A N 1
ATOM 4974 C CA . GLU A 1 654 ? 7.570 59.391 38.719 1.00 43.97 654 GLU A CA 1
ATOM 4975 C C . GLU A 1 654 ? 8.163 59.056 37.335 1.00 43.97 654 GLU A C 1
ATOM 4977 O O . GLU A 1 654 ? 9.298 58.597 37.229 1.00 43.97 654 GLU A O 1
ATOM 4982 N N . VAL A 1 655 ? 7.442 59.366 36.250 1.00 44.94 655 VAL A N 1
ATOM 4983 C CA . VAL A 1 655 ? 7.904 59.150 34.862 1.00 44.94 655 VAL A CA 1
ATOM 4984 C C . VAL A 1 655 ? 8.587 60.396 34.269 1.00 44.94 655 VAL A C 1
ATOM 4986 O O . VAL A 1 655 ? 9.342 60.283 33.311 1.00 44.94 655 VAL A O 1
ATOM 4989 N N . GLN A 1 656 ? 8.431 61.581 34.873 1.00 45.16 656 GLN A N 1
ATOM 4990 C CA . GLN A 1 656 ? 9.064 62.822 34.389 1.00 45.16 656 GLN A CA 1
ATOM 4991 C C . GLN A 1 656 ? 10.456 63.110 34.983 1.00 45.16 656 GLN A C 1
ATOM 4993 O O . GLN A 1 656 ? 11.128 64.037 34.537 1.00 45.16 656 GLN A O 1
ATOM 4998 N N . ALA A 1 657 ? 10.928 62.300 35.937 1.00 48.03 657 ALA A N 1
ATOM 4999 C CA . ALA A 1 657 ? 12.250 62.459 36.554 1.00 48.03 657 ALA A CA 1
ATOM 5000 C C . ALA A 1 657 ? 13.362 61.600 35.910 1.00 48.03 657 ALA A C 1
ATOM 5002 O O . ALA A 1 657 ? 14.534 61.804 36.223 1.00 48.03 657 ALA A O 1
ATOM 5003 N N . GLN A 1 658 ? 13.033 60.665 35.006 1.00 45.69 658 GLN A N 1
ATOM 5004 C CA . GLN A 1 658 ? 14.024 59.779 34.367 1.00 45.69 658 GLN A CA 1
ATOM 5005 C C . GLN A 1 658 ? 14.471 60.217 32.961 1.00 45.69 658 GLN A C 1
ATOM 5007 O O . GLN A 1 658 ? 15.597 59.907 32.580 1.00 45.69 658 GLN A O 1
ATOM 5012 N N . ASP A 1 659 ? 13.689 61.030 32.245 1.00 43.66 659 ASP A N 1
ATOM 5013 C CA . ASP A 1 659 ? 14.058 61.538 30.907 1.00 43.66 659 ASP A CA 1
ATOM 5014 C C . ASP A 1 659 ? 15.096 62.684 30.936 1.00 43.66 659 ASP A C 1
ATOM 5016 O O . ASP A 1 659 ? 15.618 63.095 29.904 1.00 43.66 659 ASP A O 1
ATOM 5020 N N . GLY A 1 660 ? 15.451 63.199 32.120 1.00 44.53 660 GLY A N 1
ATOM 5021 C CA . GLY A 1 660 ? 16.431 64.283 32.284 1.00 44.53 660 GLY A CA 1
ATOM 5022 C C . GLY A 1 660 ? 17.886 63.839 32.491 1.00 44.53 660 GLY A C 1
ATOM 5023 O O . GLY A 1 660 ? 18.759 64.696 32.651 1.00 44.53 660 GLY A O 1
ATOM 5024 N N . GLN A 1 661 ? 18.170 62.530 32.537 1.00 45.41 661 GLN A N 1
ATOM 5025 C CA . GLN A 1 661 ? 19.490 62.005 32.924 1.00 45.41 661 GLN A CA 1
ATOM 5026 C C . GLN A 1 661 ? 20.268 61.281 31.812 1.00 45.41 661 GLN A C 1
ATOM 5028 O O . GLN A 1 661 ? 21.463 61.037 31.995 1.00 45.41 661 GLN A O 1
ATOM 5033 N N . GLU A 1 662 ? 19.660 61.002 30.654 1.00 45.34 662 GLU A N 1
ATOM 5034 C CA . GLU A 1 662 ? 20.362 60.383 29.512 1.00 45.34 662 GLU A CA 1
ATOM 5035 C C . GLU A 1 662 ? 21.058 61.393 28.578 1.00 45.34 662 GLU A C 1
ATOM 5037 O O . GLU A 1 662 ? 22.033 61.033 27.922 1.00 45.34 662 GLU A O 1
ATOM 5042 N N . ASP A 1 663 ? 20.701 62.682 28.620 1.00 45.34 663 ASP A N 1
ATOM 5043 C CA . ASP A 1 663 ? 21.273 63.716 27.732 1.00 45.34 663 ASP A CA 1
ATOM 5044 C C . ASP A 1 663 ? 22.583 64.365 28.247 1.00 45.34 663 ASP A C 1
ATOM 5046 O O . ASP A 1 663 ? 23.088 65.333 27.681 1.00 45.34 663 ASP A O 1
ATOM 5050 N N . ARG A 1 664 ? 23.182 63.833 29.326 1.00 47.09 664 ARG A N 1
ATOM 5051 C CA . ARG A 1 664 ? 24.470 64.308 29.892 1.00 47.09 664 ARG A CA 1
ATOM 5052 C C . ARG A 1 664 ? 25.638 63.323 29.774 1.00 47.09 664 ARG A C 1
ATOM 5054 O O . ARG A 1 664 ? 26.686 63.569 30.362 1.00 47.09 664 ARG A O 1
ATOM 5061 N N . ARG A 1 665 ? 25.497 62.215 29.036 1.00 47.19 665 ARG A N 1
ATOM 5062 C CA . ARG A 1 665 ? 26.568 61.201 28.882 1.00 47.19 665 ARG A CA 1
ATOM 5063 C C . ARG A 1 665 ? 27.073 60.978 27.452 1.00 47.19 665 ARG A C 1
ATOM 5065 O O . ARG A 1 665 ? 27.860 60.067 27.238 1.00 47.19 665 ARG A O 1
ATOM 5072 N N . ALA A 1 666 ? 26.692 61.821 26.493 1.00 46.91 666 ALA A N 1
ATOM 5073 C CA . ALA A 1 666 ? 27.161 61.750 25.101 1.00 46.91 666 ALA A CA 1
ATOM 5074 C C . ALA A 1 666 ? 28.112 62.905 24.723 1.00 46.91 666 ALA A C 1
ATOM 5076 O O . ALA A 1 666 ? 28.027 63.469 23.635 1.00 46.91 666 ALA A O 1
ATOM 5077 N N . GLY A 1 667 ? 29.011 63.275 25.637 1.00 50.50 667 GLY A N 1
ATOM 5078 C CA . GLY A 1 667 ? 29.991 64.337 25.427 1.00 50.50 667 GLY A CA 1
ATOM 5079 C C . GLY A 1 667 ? 31.185 64.193 26.358 1.00 50.50 667 GLY A C 1
ATOM 5080 O O . GLY A 1 667 ? 31.395 65.079 27.168 1.00 50.50 667 GLY A O 1
ATOM 5081 N N . GLU A 1 668 ? 31.878 63.056 26.286 1.00 50.97 668 GLU A N 1
ATOM 5082 C CA . GLU A 1 668 ? 33.253 62.808 26.759 1.00 50.97 668 GLU A CA 1
ATOM 5083 C C . GLU A 1 668 ? 33.559 61.317 26.517 1.00 50.97 668 GLU A C 1
ATOM 5085 O O . GLU A 1 668 ? 33.238 60.482 27.358 1.00 50.97 668 GLU A O 1
ATOM 5090 N N . GLU A 1 669 ? 34.048 61.002 25.307 1.00 42.66 669 GLU A N 1
ATOM 5091 C CA . GLU A 1 669 ? 35.002 59.930 24.916 1.00 42.66 669 GLU A CA 1
ATOM 5092 C C . GLU A 1 669 ? 34.937 59.625 23.411 1.00 42.66 669 GLU A C 1
ATOM 5094 O O . GLU A 1 669 ? 33.851 59.261 22.899 1.00 42.66 669 GLU A O 1
#

pLDDT: mean 83.44, std 18.51, range [25.2, 98.5]

Secondary structure (DSSP, 8-state):
------TT----HHHHHHHHHHHHHHHHHIIIIIIHHHHHHHS---TTS-HHHHHHHHHHHHHHHHHHHHHHTHHHHHHHS-EEE-TTPPTTT--EEETTHHHHHHHHHHHHHHHHHHHHHTS-HHHHHHHHHHHHHHHHHHHHTTTTS-HHHHHHHHHHHHHHHHHHHHHTTS---HHHHHHHHHHHHHHHHHHHHHHHHHHHHHHS--HHHHHHHHHHHHHHHHHHHHHHHHHHHHHHHHHHHHHHHHHHHHHHS-TTHHHHHHHHHHHHHHHHHHHHHHHHHHHS-HHHHHHHHHHHHHHHHHHHHHHHHHT--TT-TTSPPPPHHHHHHHHHHHHHHHHHHHHHHHHHHHHHHHHHHHHHHHH-HHHHHHHHHHHHHHHHHHHSHHHHHHHHHHHHHHHHHHHHHHHHTT-HHHHHHHHHHHHHHHHHHHHSTTSTTGGG---SSS-HHHHHHHHHHHHHHHHHHHTT---HHHHHHHHHHHHHHHHHHTHHHHH-TTHHHH---SHHHHHHHHHHHHHHTHHHHS--BTTB-HHHHHHHHHHHHHHHHHHHHHHHHTT-HHHHHIIIIIIIHHHIIIIIHHHHHHHHHHHHHSPTT------------------------------------------------SSSSSSSSSTTSSTTSSS--